Protein AF-0000000077485283 (afdb_homodimer)

Foldseek 3Di:
DPDVPPDPDPPPPDPDPDDPPQPDFQQPDDDQKHKDFDDLVCLLVQLLQQCVQQVLQLCLLQNPVQSVLSSVQSSVLVNVCPVQRRQKMFMHGNNHTWKMWGKDAAPDQLDRPNPLVVSCVRRNPRNSRLVVLLCVVLSPDGHDHQEMETSDMGGHPVCPPVCNRVSNVSNSVSVSVVVRHFKYKYKDAPPDPCVVVCVVVAKDFDDWFADQPSCCNNGVGGTMTMIMHTD/DPPVPPDPDPPPDDPDPDDPPQPDFQQCDDDQKHKDFDDLVCLLVQLLQQCVQQVLQLCLLQNPVQSVLSSVLSSVLVNVCPVQRRQKMFMHGNRHTWKMWGKDAAPDQLDSPNPLVCSCVRRNPRNSRLVVLLCVVLRPDGHDHQEMETSDMGGHPVCPPVCNRVSNVSNSVSVSVVVRHFKYKYKDAPPDPCVVVCVVSAKDFDDWFADQPSCCNNGVGGTMTMIMHTD

Solvent-accessible surface area (backbone atoms only — not comparable to full-atom values): 24954 Å² total; per-residue (Å²): 133,81,77,80,76,69,73,78,78,79,78,76,75,74,78,75,75,77,75,82,81,70,76,80,57,54,33,66,58,91,61,55,54,29,42,44,65,54,51,80,88,41,35,60,57,52,24,41,40,50,46,60,60,40,36,67,36,47,34,60,19,37,32,77,92,27,48,66,26,51,28,50,43,44,22,54,32,54,63,72,32,65,88,53,32,85,37,26,36,33,30,23,50,75,83,36,87,36,32,34,37,34,46,45,42,48,86,56,72,65,74,55,64,79,61,44,60,57,32,30,76,47,33,37,51,65,17,34,45,20,46,47,28,37,45,57,74,64,42,69,67,77,46,51,83,46,30,26,35,49,74,48,70,27,64,40,78,93,50,62,94,67,54,56,69,57,47,53,52,50,29,51,51,47,55,31,46,76,72,59,23,46,34,38,32,37,73,42,52,67,85,42,72,61,54,56,56,41,43,75,72,58,32,42,81,75,44,79,44,72,71,33,47,42,41,28,55,26,38,65,46,33,44,33,29,33,33,34,25,82,99,132,76,77,81,73,70,72,76,76,79,77,74,73,71,78,72,74,76,76,80,82,70,75,80,58,54,33,64,56,91,62,56,55,29,41,45,66,54,50,81,89,41,34,61,57,49,24,41,41,49,45,62,62,40,36,66,35,48,33,59,19,37,32,75,91,26,49,68,26,50,29,51,43,43,22,54,34,53,63,72,34,66,89,55,33,86,36,25,37,35,30,24,50,73,84,35,86,35,33,35,37,33,48,45,41,48,86,56,72,63,72,56,65,78,62,46,59,57,32,32,78,48,33,37,51,66,16,34,46,20,47,47,28,36,44,56,75,62,42,68,67,76,46,52,83,47,29,26,35,50,72,47,68,28,65,41,75,94,50,62,92,67,55,56,69,58,46,53,52,50,29,50,51,48,54,32,48,75,72,59,23,46,33,36,33,35,74,42,52,65,86,42,72,62,55,58,58,40,43,77,70,57,32,43,78,75,44,79,46,72,73,34,45,42,41,28,53,27,38,64,46,33,42,35,30,32,33,34,27,81,98

Radius of gyration: 28.35 Å; Cα contacts (8 Å, |Δi|>4): 817; chains: 2; bounding box: 96×79×51 Å

InterPro domains:
  IPR000182 GNAT domain [PF00583] (85-203)
  IPR000182 GNAT domain [PS51186] (33-231)
  IPR016181 Acyl-CoA N-acyltransferase [SSF55729] (15-209)
  IPR050680 YpeA/RimI acetyltransferase [PTHR43420] (28-213)

pLDDT: mean 86.9, std 17.08, range [23.97, 98.56]

Nearest PDB structures (foldseek):
  5isv-assembly2_B  TM=7.235E-01  e=2.095E-08  Escherichia coli O157:H7
  5c82-assembly1_A-2  TM=8.598E-01  e=2.897E-07  Streptomyces noursei
  2cnt-assembly4_D  TM=7.456E-01  e=9.648E-08  Salmonella enterica subsp. enterica serovar Typhimurium str. LT2
  7ypv-assembly1_B  TM=8.706E-01  e=1.045E-06  Streptomyces lavendulae subsp. lavendulae
  6vp9-assembly1_A  TM=7.303E-01  e=2.725E-07  Homo sapiens

Secondary structure (DSSP, 8-state):
-----------------------PPTT-SSSSEEEEE--GGGHHHHHHHHHHHTHHHHHHHH-GGGHHHHHHHHHHHHHH-GGGGGGEEEEEETTEEEEEEEEEETT--------HHHHHHHHHHHHHHHHHHHHHHHHT----TTEEEEEEEEE-GGGTTSSHHHHHHHHHHHHHHHTT-SEEEEEEETT-THHHHHHHTT-EEEEEE---HHHHHHHS---EEEEEEE-/-----------------------PPTT-SSSSEEEEE--GGGHHHHHHHHHHHTHHHHHHHH-GGGHHHHHHHHHHHHHH-GGGGGGEEEEEETTEEEEEEEEEETT--------HHHHHHHHHHHHHHHHHHHHHHHHT----TTEEEEEEEEE-GGGTTSSHHHHHHHHHHHHHHHTT-SEEEEEEETT-THHHHHHHTT-EEEEEE---HHHHHHHS---EEEEEEE-

Sequence (462 aa):
MADPYAYPAPVFAQPLPPPPVYPSAPGTEPGPLMVRNLEAHDVDFVSRMMVEAFNDKFEHAVGKSRMEGAVQQSARMLGRSRQVWHRYFIALYEGRPAGAMAIRFHGDSAEEDFQCGEACSYLGCWGTRGLICLGCATGSESVPMGECYVDHIGVDASFRGRGIGKMLMDRADCEARQRGCRTIFLWVKQSNRAVHLYERQGYSISETVNGSCLLQCALGSADFYKMQKPLMADPYAYPAPVFAQPLPPPPVYPSAPGTEPGPLMVRNLEAHDVDFVSRMMVEAFNDKFEHAVGKSRMEGAVQQSARMLGRSRQVWHRYFIALYEGRPAGAMAIRFHGDSAEEDFQCGEACSYLGCWGTRGLICLGCATGSESVPMGECYVDHIGVDASFRGRGIGKMLMDRADCEARQRGCRTIFLWVKQSNRAVHLYERQGYSISETVNGSCLLQCALGSADFYKMQKPL

Organism: Branchiostoma lanceolatum (NCBI:txid7740)

Structure (mmCIF, N/CA/C/O backbone):
data_AF-0000000077485283-model_v1
#
loop_
_entity.id
_entity.type
_entity.pdbx_description
1 polymer 'Hypp753 protein'
#
loop_
_atom_site.group_PDB
_atom_site.id
_atom_site.type_symbol
_atom_site.label_atom_id
_atom_site.label_alt_id
_atom_site.label_comp_id
_atom_site.label_asym_id
_atom_site.label_entity_id
_atom_site.label_seq_id
_atom_site.pdbx_PDB_ins_code
_atom_site.Cartn_x
_atom_site.Cartn_y
_atom_site.Cartn_z
_atom_site.occupancy
_atom_site.B_iso_or_equiv
_atom_site.auth_seq_id
_atom_site.auth_comp_id
_atom_site.auth_asym_id
_atom_site.auth_atom_id
_atom_site.pdbx_PDB_model_num
ATOM 1 N N . MET A 1 1 ? -76 -12.891 0.409 1 25.95 1 MET A N 1
ATOM 2 C CA . MET A 1 1 ? -74.812 -12.031 0.402 1 25.95 1 MET A CA 1
ATOM 3 C C . MET A 1 1 ? -73.5 -12.859 0.477 1 25.95 1 MET A C 1
ATOM 5 O O . MET A 1 1 ? -73.312 -13.586 1.447 1 25.95 1 MET A O 1
ATOM 9 N N . ALA A 1 2 ? -73.125 -13.281 -0.764 1 38.72 2 ALA A N 1
ATOM 10 C CA . ALA A 1 2 ? -72 -14.156 -1.028 1 38.72 2 ALA A CA 1
ATOM 11 C C . ALA A 1 2 ? -70.688 -13.625 -0.36 1 38.72 2 ALA A C 1
ATOM 13 O O . ALA A 1 2 ? -70.5 -12.414 -0.245 1 38.72 2 ALA A O 1
ATOM 14 N N . ASP A 1 3 ? -70.062 -14.516 0.438 1 37 3 ASP A N 1
ATOM 15 C CA . ASP A 1 3 ? -68.938 -14.219 1.318 1 37 3 ASP A CA 1
ATOM 16 C C . ASP A 1 3 ? -67.75 -13.727 0.521 1 37 3 ASP A C 1
ATOM 18 O O . ASP A 1 3 ? -67.188 -14.461 -0.314 1 37 3 ASP A O 1
ATOM 22 N N . PRO A 1 4 ? -67.5 -12.492 0.181 1 44 4 PRO A N 1
ATOM 23 C CA . PRO A 1 4 ? -66.5 -11.898 -0.708 1 44 4 PRO A CA 1
ATOM 24 C C . PRO A 1 4 ? -65.062 -12.219 -0.28 1 44 4 PRO A C 1
ATOM 26 O O . PRO A 1 4 ? -64.125 -11.812 -0.951 1 44 4 PRO A O 1
ATOM 29 N N . TYR A 1 5 ? -64.875 -12.797 0.872 1 36.34 5 TYR A N 1
ATOM 30 C CA . TYR A 1 5 ? -63.531 -12.953 1.412 1 36.34 5 TYR A CA 1
ATOM 31 C C . TYR A 1 5 ? -62.875 -14.227 0.887 1 36.34 5 TYR A C 1
ATOM 33 O O . TYR A 1 5 ? -62.531 -15.125 1.662 1 36.34 5 TYR A O 1
ATOM 41 N N . ALA A 1 6 ? -63.344 -14.891 -0.14 1 40.12 6 ALA A N 1
ATOM 42 C CA . ALA A 1 6 ? -62.594 -16.062 -0.569 1 40.12 6 ALA A CA 1
ATOM 43 C C . ALA A 1 6 ? -61.188 -15.695 -0.984 1 40.12 6 ALA A C 1
ATOM 45 O O . ALA A 1 6 ? -60.969 -14.93 -1.932 1 40.12 6 ALA A O 1
ATOM 46 N N . TYR A 1 7 ? -60.156 -15.844 -0.122 1 36.22 7 TYR A N 1
ATOM 47 C CA . TYR A 1 7 ? -58.75 -15.664 -0.403 1 36.22 7 TYR A CA 1
ATOM 48 C C . TYR A 1 7 ? -58.312 -16.531 -1.577 1 36.22 7 TYR A C 1
ATOM 50 O O . TYR A 1 7 ? -58.688 -17.703 -1.661 1 36.22 7 TYR A O 1
ATOM 58 N N . PRO A 1 8 ? -57.906 -15.992 -2.635 1 43.28 8 PRO A N 1
ATOM 59 C CA . PRO A 1 8 ? -57.469 -16.875 -3.715 1 43.28 8 PRO A CA 1
ATOM 60 C C . PRO A 1 8 ? -56.375 -17.844 -3.271 1 43.28 8 PRO A C 1
ATOM 62 O O . PRO A 1 8 ? -55.656 -17.562 -2.303 1 43.28 8 PRO A O 1
ATOM 65 N N . ALA A 1 9 ? -56.469 -19.125 -3.695 1 45.44 9 ALA A N 1
ATOM 66 C CA . ALA A 1 9 ? -55.5 -20.203 -3.398 1 45.44 9 ALA A CA 1
ATOM 67 C C . ALA A 1 9 ? -54.062 -19.766 -3.703 1 45.44 9 ALA A C 1
ATOM 69 O O . ALA A 1 9 ? -53.844 -18.984 -4.633 1 45.44 9 ALA A O 1
ATOM 70 N N . PRO A 1 10 ? -53.094 -19.953 -2.832 1 35.16 10 PRO A N 1
ATOM 71 C CA . PRO A 1 10 ? -51.688 -19.562 -3.031 1 35.16 10 PRO A CA 1
ATOM 72 C C . PRO A 1 10 ? -51.094 -20.156 -4.297 1 35.16 10 PRO A C 1
ATOM 74 O O . PRO A 1 10 ? -51.344 -21.312 -4.621 1 35.16 10 PRO A O 1
ATOM 77 N N . VAL A 1 11 ? -50.812 -19.5 -5.316 1 40.03 11 VAL A N 1
ATOM 78 C CA . VAL A 1 11 ? -50.062 -19.969 -6.484 1 40.03 11 VAL A CA 1
ATOM 79 C C . VAL A 1 11 ? -48.75 -20.609 -6.047 1 40.03 11 VAL A C 1
ATOM 81 O O . VAL A 1 11 ? -47.906 -19.938 -5.434 1 40.03 11 VAL A O 1
ATOM 84 N N . PHE A 1 12 ? -48.719 -21.859 -5.867 1 33.12 12 PHE A N 1
ATOM 85 C CA . PHE A 1 12 ? -47.469 -22.547 -5.582 1 33.12 12 PHE A CA 1
ATOM 86 C C . PHE A 1 12 ? -46.438 -22.25 -6.656 1 33.12 12 PHE A C 1
ATOM 88 O O . PHE A 1 12 ? -46.688 -22.484 -7.84 1 33.12 12 PHE A O 1
ATOM 95 N N . ALA A 1 13 ? -45.562 -21.297 -6.434 1 40.25 13 ALA A N 1
ATOM 96 C CA . ALA A 1 13 ? -44.406 -21.047 -7.297 1 40.25 13 ALA A CA 1
ATOM 97 C C . ALA A 1 13 ? -43.812 -22.359 -7.789 1 40.25 13 ALA A C 1
ATOM 99 O O . ALA A 1 13 ? -43.625 -23.297 -7.012 1 40.25 13 ALA A O 1
ATOM 100 N N . GLN A 1 14 ? -43.844 -22.641 -9.055 1 41.25 14 GLN A N 1
ATOM 101 C CA . GLN A 1 14 ? -43.125 -23.781 -9.648 1 41.25 14 GLN A CA 1
ATOM 102 C C . GLN A 1 14 ? -41.719 -23.922 -9.078 1 41.25 14 GLN A C 1
ATOM 104 O O . GLN A 1 14 ? -41.094 -22.938 -8.711 1 41.25 14 GLN A O 1
ATOM 109 N N . PRO A 1 15 ? -41.281 -25.109 -8.688 1 40.69 15 PRO A N 1
ATOM 110 C CA . PRO A 1 15 ? -39.938 -25.281 -8.156 1 40.69 15 PRO A CA 1
ATOM 111 C C . PRO A 1 15 ? -38.875 -24.719 -9.094 1 40.69 15 PRO A C 1
ATOM 113 O O . PRO A 1 15 ? -39.031 -24.719 -10.312 1 40.69 15 PRO A O 1
ATOM 116 N N . LEU A 1 16 ? -38 -23.75 -8.711 1 47.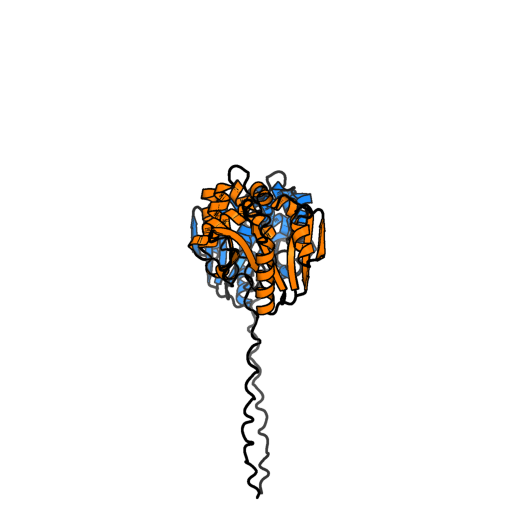16 16 LEU A N 1
ATOM 117 C CA . LEU A 1 16 ? -36.875 -23.25 -9.461 1 47.16 16 LEU A CA 1
ATOM 118 C C . LEU A 1 16 ? -36.094 -24.406 -10.117 1 47.16 16 LEU A C 1
ATOM 120 O O . LEU A 1 16 ? -36.062 -25.516 -9.578 1 47.16 16 LEU A O 1
ATOM 124 N N . PRO A 1 17 ? -35.969 -24.453 -11.445 1 48.03 17 PRO A N 1
ATOM 125 C CA . PRO A 1 17 ? -35.188 -25.531 -12.055 1 48.03 17 PRO A CA 1
ATOM 126 C C . PRO A 1 17 ? -33.938 -25.891 -11.242 1 48.03 17 PRO A C 1
ATOM 128 O O . PRO A 1 17 ? -33.438 -25.062 -10.469 1 48.03 17 PRO A O 1
ATOM 131 N N . PRO A 1 18 ? -33.594 -27.172 -11.133 1 46.47 18 PRO A N 1
ATOM 132 C CA . PRO A 1 18 ? -32.406 -27.562 -10.375 1 46.47 18 PRO A CA 1
ATOM 133 C C . PRO A 1 18 ? -31.172 -26.781 -10.797 1 46.47 18 PRO A C 1
ATOM 135 O O . PRO A 1 18 ? -31.094 -26.312 -11.938 1 46.47 18 PRO A O 1
ATOM 138 N N . PRO A 1 19 ? -30.344 -26.312 -9.977 1 46.81 19 PRO A N 1
ATOM 139 C CA . PRO A 1 19 ? -29.141 -25.578 -10.352 1 46.81 19 PRO A CA 1
ATOM 140 C C . PRO A 1 19 ? -28.297 -26.328 -11.383 1 46.81 19 PRO A C 1
ATOM 142 O O . PRO A 1 19 ? -28.328 -27.547 -11.445 1 46.81 19 PRO A O 1
ATOM 145 N N . PRO A 1 20 ? -27.922 -25.766 -12.547 1 47.78 20 PRO A N 1
ATOM 146 C CA . PRO A 1 20 ? -27.109 -26.453 -13.555 1 47.78 20 PRO A CA 1
ATOM 147 C C . PRO A 1 20 ? -26.031 -27.328 -12.93 1 47.78 20 PRO A C 1
ATOM 149 O O . PRO A 1 20 ? -25.469 -26.984 -11.898 1 47.78 20 PRO A O 1
ATOM 152 N N . VAL A 1 21 ? -26.047 -28.625 -13.141 1 46.38 21 VAL A N 1
ATOM 153 C CA . VAL A 1 21 ? -25 -29.562 -12.734 1 46.38 21 VAL A CA 1
ATOM 154 C C . VAL A 1 21 ? -23.656 -29.109 -13.305 1 46.38 21 VAL A C 1
ATOM 156 O O . VAL A 1 21 ? -23.469 -29.094 -14.523 1 46.38 21 VAL A O 1
ATOM 159 N N . TYR A 1 22 ? -22.859 -28.312 -12.711 1 53.75 22 TYR A N 1
ATOM 160 C CA . TYR A 1 22 ? -21.531 -27.938 -13.172 1 53.75 22 TYR A CA 1
ATOM 161 C C . TYR A 1 22 ? -20.609 -29.172 -13.242 1 53.75 22 TYR A C 1
ATOM 163 O O . TYR A 1 22 ? -20.703 -30.062 -12.398 1 53.75 22 TYR A O 1
ATOM 171 N N . PRO A 1 23 ? -20.156 -29.5 -14.508 1 60 23 PRO A N 1
ATOM 172 C CA . PRO A 1 23 ? -19.156 -30.578 -14.57 1 60 23 PRO A CA 1
ATOM 173 C C . PRO A 1 23 ? -18.172 -30.547 -13.406 1 60 23 PRO A C 1
ATOM 175 O O . PRO A 1 23 ? -17.984 -29.5 -12.781 1 60 23 PRO A O 1
ATOM 178 N N . SER A 1 24 ? -17.734 -31.719 -13.039 1 75.56 24 SER A N 1
ATOM 179 C CA . SER A 1 24 ? -16.766 -31.859 -11.961 1 75.56 24 SER A CA 1
ATOM 180 C C . SER A 1 24 ? -15.547 -30.969 -12.188 1 75.56 24 SER A C 1
ATOM 182 O O . SER A 1 24 ? -15.094 -30.812 -13.32 1 75.56 24 SER A O 1
ATOM 184 N N . ALA A 1 25 ? -15.078 -30.328 -11.258 1 84.75 25 ALA A N 1
ATOM 185 C CA . ALA A 1 25 ? -13.93 -29.438 -11.336 1 84.75 25 ALA A CA 1
ATOM 186 C C . ALA A 1 25 ? -12.68 -30.188 -11.773 1 84.75 25 ALA A C 1
ATOM 188 O O . ALA A 1 25 ? -12.438 -31.312 -11.32 1 84.75 25 ALA A O 1
ATOM 189 N N . PRO A 1 26 ? -11.961 -29.719 -12.75 1 86.25 26 PRO A N 1
ATOM 190 C CA . PRO A 1 26 ? -10.734 -30.375 -13.203 1 86.25 26 PRO A CA 1
ATOM 191 C C . PRO A 1 26 ? -9.82 -30.781 -12.055 1 86.25 26 PRO A C 1
ATOM 193 O O . PRO A 1 26 ? -9.586 -30 -11.133 1 86.25 26 PRO A O 1
ATOM 196 N N . GLY A 1 27 ? -9.359 -32.031 -12.078 1 89.38 27 GLY A N 1
ATOM 197 C CA . GLY A 1 27 ? -8.406 -32.531 -11.094 1 89.38 27 GLY A CA 1
ATOM 198 C C . GLY A 1 27 ? -9.07 -33.188 -9.906 1 89.38 27 GLY A C 1
ATOM 199 O O . GLY A 1 27 ? -8.406 -33.531 -8.93 1 89.38 27 GLY A O 1
ATOM 200 N N . THR A 1 28 ? -10.367 -33.281 -9.969 1 89.5 28 THR A N 1
ATOM 201 C CA . THR A 1 28 ? -11.055 -33.906 -8.836 1 89.5 28 THR A CA 1
ATOM 202 C C . THR A 1 28 ? -11.172 -35.406 -9.023 1 89.5 28 THR A C 1
ATOM 204 O O . THR A 1 28 ? -11.367 -36.156 -8.055 1 89.5 28 THR A O 1
ATOM 207 N N . GLU A 1 29 ? -11.055 -35.875 -10.281 1 86.81 29 GLU A N 1
ATOM 208 C CA . GLU A 1 29 ? -11.141 -37.312 -10.578 1 86.81 29 GLU A CA 1
ATOM 209 C C . GLU A 1 29 ? -9.867 -38.031 -10.164 1 86.81 29 GLU A C 1
ATOM 211 O O . GLU A 1 29 ? -8.766 -37.5 -10.289 1 86.81 29 GLU A O 1
ATOM 216 N N . PRO A 1 30 ? -10.062 -39.219 -9.664 1 87.5 30 PRO A N 1
ATOM 217 C CA . PRO A 1 30 ? -8.867 -39.969 -9.281 1 87.5 30 PRO A CA 1
ATOM 218 C C . PRO A 1 30 ? -7.902 -40.156 -10.453 1 87.5 30 PRO A C 1
ATOM 220 O O . PRO A 1 30 ? -8.336 -40.375 -11.586 1 87.5 30 PRO A O 1
ATOM 223 N N . GLY A 1 31 ? -6.688 -39.875 -10.328 1 90.56 31 GLY A N 1
ATOM 224 C CA . GLY A 1 31 ? -5.613 -40 -11.297 1 90.56 31 GLY A CA 1
ATOM 225 C C . GLY A 1 31 ? -4.273 -39.531 -10.773 1 90.56 31 GLY A C 1
ATOM 226 O O . GLY A 1 31 ? -4.141 -39.219 -9.586 1 90.56 31 GLY A O 1
ATOM 227 N N . PRO A 1 32 ? -3.316 -39.594 -11.656 1 94.75 32 PRO A N 1
ATOM 228 C CA . PRO A 1 32 ? -1.977 -39.188 -11.219 1 94.75 32 PRO A CA 1
ATOM 229 C C . PRO A 1 32 ? -1.886 -37.719 -10.875 1 94.75 32 PRO A C 1
ATOM 231 O O . PRO A 1 32 ? -1.024 -37.312 -10.094 1 94.75 32 PRO A O 1
ATOM 234 N N 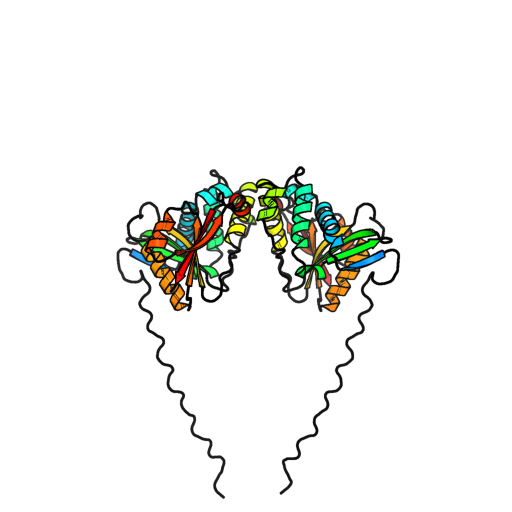. LEU A 1 33 ? -2.801 -36.969 -11.562 1 96.56 33 LEU A N 1
ATOM 235 C CA . LEU A 1 33 ? -2.816 -35.531 -11.352 1 96.56 33 LEU A CA 1
ATOM 236 C C . LEU A 1 33 ? -4.141 -35.094 -10.734 1 96.56 33 LEU A C 1
ATOM 238 O O . LEU A 1 33 ? -5.199 -35.25 -11.344 1 96.56 33 LEU A O 1
ATOM 242 N N . MET A 1 34 ? -4.055 -34.5 -9.477 1 97.19 34 MET A N 1
ATOM 243 C CA . MET A 1 34 ? -5.238 -34.031 -8.766 1 97.19 34 MET A CA 1
ATOM 244 C C . MET A 1 34 ? -5.055 -32.594 -8.297 1 97.19 34 MET A C 1
ATOM 246 O O . MET A 1 34 ? -3.928 -32.156 -8.07 1 97.19 34 MET A O 1
ATOM 250 N N . VAL A 1 35 ? -6.141 -31.875 -8.195 1 97.88 35 VAL A N 1
ATOM 251 C CA . VAL A 1 35 ? -6.125 -30.5 -7.707 1 97.88 35 VAL A CA 1
ATOM 252 C C . VAL A 1 35 ? -7.137 -30.344 -6.574 1 97.88 35 VAL A C 1
ATOM 254 O O . VAL A 1 35 ? -8.266 -30.828 -6.668 1 97.88 35 VAL A O 1
ATOM 257 N N . ARG A 1 36 ? -6.727 -29.734 -5.512 1 96.5 36 ARG A N 1
ATOM 258 C CA . ARG A 1 36 ? -7.609 -29.453 -4.383 1 96.5 36 ARG A CA 1
ATOM 259 C C . ARG A 1 36 ? -7.297 -28.094 -3.771 1 96.5 36 ARG A C 1
ATOM 261 O O . ARG A 1 36 ? -6.32 -27.453 -4.152 1 96.5 36 ARG A O 1
ATOM 268 N N . ASN A 1 37 ? -8.125 -27.672 -2.867 1 96.38 37 ASN A N 1
ATOM 269 C CA . ASN A 1 37 ? -7.875 -26.422 -2.15 1 96.38 37 ASN A CA 1
ATOM 270 C C . ASN A 1 37 ? -6.73 -26.578 -1.153 1 96.38 37 ASN A C 1
ATOM 272 O O . ASN A 1 37 ? -6.41 -27.688 -0.73 1 96.38 37 ASN A O 1
ATOM 276 N N . LEU A 1 38 ? -6.191 -25.438 -0.83 1 96 38 LEU A N 1
ATOM 277 C CA . LEU A 1 38 ? -5.113 -25.328 0.145 1 96 38 LEU A CA 1
ATOM 278 C C . LEU A 1 38 ? -5.57 -25.828 1.515 1 96 38 LEU A C 1
ATOM 280 O O . LEU A 1 38 ? -6.688 -25.516 1.944 1 96 38 LEU A O 1
ATOM 284 N N . GLU A 1 39 ? -4.801 -26.625 2.18 1 96 39 GLU A N 1
ATOM 285 C CA . GLU A 1 39 ? -4.949 -27.031 3.578 1 96 39 GLU A CA 1
ATOM 286 C C . GLU A 1 39 ? -3.768 -26.547 4.414 1 96 39 GLU A C 1
ATOM 288 O O . GLU A 1 39 ? -2.748 -26.109 3.871 1 96 39 GLU A O 1
ATOM 293 N N . ALA A 1 40 ? -3.84 -26.656 5.652 1 96.31 40 ALA A N 1
ATOM 294 C CA . ALA A 1 40 ? -2.859 -26.094 6.578 1 96.31 40 ALA A CA 1
ATOM 295 C C . ALA A 1 40 ? -1.467 -26.656 6.309 1 96.31 40 ALA A C 1
ATOM 297 O O . ALA A 1 40 ? -0.478 -25.922 6.328 1 96.31 40 ALA A O 1
ATOM 298 N N . HIS A 1 41 ? -1.44 -27.906 6.043 1 96.56 41 HIS A N 1
ATOM 299 C CA . HIS A 1 41 ? -0.141 -28.547 5.898 1 96.56 41 HIS A CA 1
ATOM 300 C C . HIS A 1 41 ? 0.499 -28.203 4.555 1 96.56 41 HIS A C 1
ATOM 302 O O . HIS A 1 41 ? 1.656 -28.547 4.309 1 96.56 41 HIS A O 1
ATOM 308 N N . ASP A 1 42 ? -0.224 -27.453 3.65 1 97.25 42 ASP A N 1
ATOM 309 C CA . ASP A 1 42 ? 0.288 -27.094 2.334 1 97.25 42 ASP A CA 1
ATOM 310 C C . ASP A 1 42 ? 0.975 -25.719 2.371 1 97.25 42 ASP A C 1
ATOM 312 O O . ASP A 1 42 ? 1.651 -25.344 1.416 1 97.25 42 ASP A O 1
ATOM 316 N N . VAL A 1 43 ? 0.858 -25 3.422 1 96.5 43 VAL A N 1
ATOM 317 C CA . VAL A 1 43 ? 1.207 -23.578 3.488 1 96.5 43 VAL A CA 1
ATOM 318 C C . VAL A 1 43 ? 2.689 -23.391 3.168 1 96.5 43 VAL A C 1
ATOM 320 O O . VAL A 1 43 ? 3.055 -22.531 2.361 1 96.5 43 VAL A O 1
ATOM 323 N N . ASP A 1 44 ? 3.494 -24.203 3.754 1 96.25 44 ASP A N 1
ATOM 324 C CA . ASP A 1 44 ? 4.93 -24.078 3.525 1 96.25 44 ASP A CA 1
ATOM 325 C C . ASP A 1 44 ? 5.277 -24.344 2.062 1 96.25 44 ASP A C 1
ATOM 327 O O . ASP A 1 44 ? 6.059 -23.594 1.461 1 96.25 44 ASP A O 1
ATOM 331 N N . PHE A 1 45 ? 4.668 -25.375 1.585 1 96.5 45 PHE A N 1
ATOM 332 C CA . PHE A 1 45 ? 4.938 -25.734 0.198 1 96.5 45 PHE A CA 1
ATOM 333 C C . PHE A 1 45 ? 4.492 -24.609 -0.744 1 96.5 45 PHE A C 1
ATOM 335 O O . PHE A 1 45 ? 5.254 -24.203 -1.619 1 96.5 45 PHE A O 1
ATOM 342 N N . VAL A 1 46 ? 3.309 -24.141 -0.597 1 96.44 46 VAL A N 1
ATOM 343 C CA . VAL A 1 46 ? 2.732 -23.125 -1.475 1 96.44 46 VAL A CA 1
ATOM 344 C C . VAL A 1 46 ? 3.561 -21.844 -1.399 1 96.44 46 VAL A C 1
ATOM 346 O O . VAL A 1 46 ? 3.834 -21.219 -2.424 1 96.44 46 VAL A O 1
ATOM 349 N N . SER A 1 47 ? 4.008 -21.5 -0.204 1 95.25 47 SER A N 1
ATOM 350 C CA . SER A 1 47 ? 4.805 -20.281 -0.022 1 95.25 47 SER A CA 1
ATOM 351 C C . SER A 1 47 ? 6.16 -20.406 -0.713 1 95.25 47 SER A C 1
ATOM 353 O O . SER A 1 47 ? 6.605 -19.469 -1.381 1 95.25 47 SER A O 1
ATOM 355 N N . ARG A 1 48 ? 6.719 -21.547 -0.561 1 95.25 48 ARG A N 1
ATOM 356 C CA . ARG A 1 48 ? 7.996 -21.781 -1.229 1 95.25 48 ARG A CA 1
ATOM 357 C C . ARG A 1 48 ? 7.832 -21.766 -2.744 1 95.25 48 ARG A C 1
ATOM 359 O O . ARG A 1 48 ? 8.625 -21.156 -3.457 1 95.25 48 ARG A O 1
ATOM 366 N N . MET A 1 49 ? 6.809 -22.391 -3.199 1 93.94 49 MET A N 1
ATOM 367 C CA . MET A 1 49 ? 6.535 -22.453 -4.633 1 93.94 49 MET A CA 1
ATOM 368 C C . MET A 1 49 ? 6.352 -21.047 -5.207 1 93.94 49 MET A C 1
ATOM 370 O O . MET A 1 49 ? 6.871 -20.734 -6.281 1 93.94 49 MET A O 1
ATOM 374 N N . MET A 1 50 ? 5.672 -20.234 -4.523 1 92.88 50 MET A N 1
ATOM 375 C CA . MET A 1 50 ? 5.426 -18.875 -4.969 1 92.88 50 MET A CA 1
ATOM 376 C C . MET A 1 50 ? 6.734 -18.094 -5.074 1 92.88 50 MET A C 1
ATOM 378 O O . MET A 1 50 ? 7 -17.453 -6.094 1 92.88 50 MET A O 1
ATOM 382 N N . VAL A 1 51 ? 7.547 -18.156 -4.039 1 94.88 51 VAL A N 1
ATOM 383 C CA . VAL A 1 51 ? 8.805 -17.422 -4.012 1 94.88 51 VAL A CA 1
ATOM 384 C C . VAL A 1 51 ? 9.719 -17.922 -5.125 1 94.88 51 VAL A C 1
ATOM 386 O O . VAL A 1 51 ? 10.367 -17.125 -5.812 1 94.88 51 VAL A O 1
ATOM 389 N N . GLU A 1 52 ? 9.672 -19.188 -5.363 1 92.56 52 GLU A N 1
ATOM 390 C CA . GLU A 1 52 ? 10.523 -19.766 -6.398 1 92.56 52 GLU A CA 1
ATOM 391 C C . GLU A 1 52 ? 10.008 -19.438 -7.793 1 92.56 52 GLU A C 1
ATOM 393 O O . GLU A 1 52 ? 10.789 -19.156 -8.703 1 92.56 52 GLU A O 1
ATOM 398 N N . ALA A 1 53 ? 8.719 -19.5 -7.93 1 91.19 53 ALA A N 1
ATOM 399 C CA . ALA A 1 53 ? 8.117 -19.188 -9.227 1 91.19 53 ALA A CA 1
ATOM 400 C C . ALA A 1 53 ? 8.367 -17.734 -9.617 1 91.19 53 ALA A C 1
ATOM 402 O O . ALA A 1 53 ? 8.523 -17.422 -10.797 1 91.19 53 ALA A O 1
ATOM 403 N N . PHE A 1 54 ? 8.5 -16.906 -8.633 1 94.31 54 PHE A N 1
ATOM 404 C CA . PHE A 1 54 ? 8.734 -15.484 -8.867 1 94.31 54 PHE A CA 1
ATOM 405 C C . PHE A 1 54 ? 10.086 -15.055 -8.297 1 94.31 54 PHE A C 1
ATOM 407 O O . PHE A 1 54 ? 10.203 -13.984 -7.703 1 94.31 54 PHE A O 1
ATOM 414 N N . ASN A 1 55 ? 10.977 -15.898 -8.461 1 94.56 55 ASN A N 1
ATOM 415 C CA . ASN A 1 55 ? 12.297 -15.742 -7.863 1 94.56 55 ASN A CA 1
ATOM 416 C C . ASN A 1 55 ? 12.93 -14.406 -8.25 1 94.56 55 ASN A C 1
ATOM 418 O O . ASN A 1 55 ? 13.508 -13.719 -7.402 1 94.56 55 ASN A O 1
ATOM 422 N N . ASP A 1 56 ? 12.852 -13.938 -9.453 1 94.94 56 ASP A N 1
ATOM 423 C CA . ASP A 1 56 ? 13.469 -12.695 -9.906 1 94.94 56 ASP A CA 1
ATOM 424 C C . ASP A 1 56 ? 12.898 -11.492 -9.164 1 94.94 56 ASP A C 1
ATOM 426 O O . ASP A 1 56 ? 13.648 -10.602 -8.75 1 94.94 56 ASP A O 1
ATOM 430 N N . LYS A 1 57 ? 11.609 -11.484 -8.922 1 95.44 57 LYS A N 1
ATOM 431 C CA . LYS A 1 57 ? 10.961 -10.383 -8.227 1 95.44 57 LYS A CA 1
ATOM 432 C C . LYS A 1 57 ? 11.328 -10.367 -6.742 1 95.44 57 LYS A C 1
ATOM 434 O O . LYS A 1 57 ? 11.625 -9.312 -6.18 1 95.44 57 LYS A O 1
ATOM 439 N N . PHE A 1 58 ? 11.336 -11.547 -6.18 1 96.75 58 PHE A N 1
ATOM 440 C CA . PHE A 1 58 ? 11.656 -11.641 -4.762 1 96.75 58 PHE A CA 1
ATOM 441 C C . PHE A 1 58 ? 13.117 -11.305 -4.512 1 96.75 58 PHE A C 1
ATOM 443 O O . PHE A 1 58 ? 13.453 -10.633 -3.539 1 96.75 58 PHE A O 1
ATOM 450 N N . GLU A 1 59 ? 13.953 -11.836 -5.406 1 97.38 59 GLU A N 1
ATOM 451 C CA . GLU A 1 59 ? 15.367 -11.5 -5.25 1 97.38 59 GLU A CA 1
ATOM 452 C C . GLU A 1 59 ? 15.602 -10 -5.383 1 97.38 59 GLU A C 1
ATOM 454 O O . GLU A 1 59 ? 16.391 -9.422 -4.641 1 97.38 59 GLU A O 1
ATOM 459 N N . HIS A 1 60 ? 14.945 -9.438 -6.34 1 96.75 60 HIS A N 1
ATOM 460 C CA . HIS A 1 60 ? 15.023 -7.984 -6.484 1 96.75 60 HIS A CA 1
ATOM 461 C C . HIS A 1 60 ? 14.555 -7.277 -5.219 1 96.75 60 HIS A C 1
ATOM 463 O O . HIS A 1 60 ? 15.164 -6.297 -4.789 1 96.75 60 HIS A O 1
ATOM 469 N N . ALA A 1 61 ? 13.547 -7.766 -4.594 1 95.19 61 ALA A N 1
ATOM 470 C CA . ALA A 1 61 ? 12.906 -7.121 -3.447 1 95.19 61 ALA A CA 1
ATOM 471 C C . ALA A 1 61 ? 13.758 -7.281 -2.189 1 95.19 61 ALA A C 1
ATOM 473 O O . ALA A 1 61 ? 14.047 -6.301 -1.502 1 95.19 61 ALA A O 1
ATOM 474 N N . VAL A 1 62 ? 14.266 -8.5 -1.954 1 96.12 62 VAL A N 1
ATOM 475 C CA . VAL A 1 62 ? 14.805 -8.742 -0.62 1 96.12 62 VAL A CA 1
ATOM 476 C C . VAL A 1 62 ? 16.297 -9.047 -0.713 1 96.12 62 VAL A C 1
ATOM 478 O O . VAL A 1 62 ? 17 -9.062 0.302 1 96.12 62 VAL A O 1
ATOM 481 N N . GLY A 1 63 ? 16.812 -9.32 -1.896 1 96.06 63 GLY A N 1
ATOM 482 C CA . GLY A 1 63 ? 18.188 -9.742 -2.068 1 96.06 63 GLY A CA 1
ATOM 483 C C . GLY A 1 63 ? 18.375 -11.242 -2.012 1 96.06 63 GLY A C 1
ATOM 484 O O . GLY A 1 63 ? 17.641 -11.938 -1.3 1 96.06 63 GLY A O 1
ATOM 485 N N . LYS A 1 64 ? 19.375 -11.734 -2.648 1 95.5 64 LYS A N 1
ATOM 486 C CA . LYS A 1 64 ? 19.625 -13.164 -2.785 1 95.5 64 LYS A CA 1
ATOM 487 C C . LYS A 1 64 ? 19.844 -13.82 -1.424 1 95.5 64 LYS A C 1
ATOM 489 O O . LYS A 1 64 ? 19.375 -14.938 -1.184 1 95.5 64 LYS A O 1
ATOM 494 N N . SER A 1 65 ? 20.453 -13.102 -0.531 1 95.19 65 SER A N 1
ATOM 495 C CA . SER A 1 65 ? 20.844 -13.672 0.758 1 95.19 65 SER A CA 1
ATOM 496 C C . SER A 1 65 ? 19.625 -13.812 1.681 1 95.19 65 SER A C 1
ATOM 498 O O . SER A 1 65 ? 19.703 -14.469 2.719 1 95.19 65 SER A O 1
ATOM 500 N N . ARG A 1 66 ? 18.469 -13.273 1.301 1 96.19 66 ARG A N 1
ATOM 501 C CA . ARG A 1 66 ? 17.328 -13.242 2.209 1 96.19 66 ARG A CA 1
ATOM 502 C C . ARG A 1 66 ? 16.141 -14.016 1.627 1 96.19 66 ARG A C 1
ATOM 504 O O . ARG A 1 66 ? 15.008 -13.852 2.08 1 96.19 66 ARG A O 1
ATOM 511 N N . MET A 1 67 ? 16.406 -14.836 0.679 1 96.69 67 MET A N 1
ATOM 512 C CA . MET A 1 67 ? 15.336 -15.547 -0.006 1 96.69 67 MET A CA 1
ATOM 513 C C . MET A 1 67 ? 14.617 -16.5 0.945 1 96.69 67 MET A C 1
ATOM 515 O O . MET A 1 67 ? 13.398 -16.625 0.89 1 96.69 67 MET A O 1
ATOM 519 N N . GLU A 1 68 ? 15.344 -17.109 1.773 1 96.31 68 GLU A N 1
ATOM 520 C CA . GLU A 1 68 ? 14.703 -17.984 2.746 1 96.31 68 GLU A CA 1
ATOM 521 C C . GLU A 1 68 ? 13.812 -17.203 3.695 1 96.31 68 GLU A C 1
ATOM 523 O O . GLU A 1 68 ? 12.75 -17.688 4.098 1 96.31 68 GLU A O 1
ATOM 528 N N . GLY A 1 69 ? 14.25 -16.047 4.039 1 95.12 69 GLY A N 1
ATOM 529 C CA . GLY A 1 69 ? 13.406 -15.172 4.84 1 95.12 69 GLY A CA 1
ATOM 530 C C . GLY A 1 69 ? 12.102 -14.812 4.156 1 95.12 69 GLY A C 1
ATOM 531 O O . GLY A 1 69 ? 11.055 -14.727 4.805 1 95.12 69 GLY A O 1
ATOM 532 N N . ALA A 1 70 ? 12.203 -14.617 2.891 1 95.31 70 ALA A N 1
ATOM 533 C CA . ALA A 1 70 ? 11 -14.328 2.119 1 95.31 70 ALA A CA 1
ATOM 534 C C . ALA A 1 70 ? 10.023 -15.5 2.16 1 95.31 70 ALA A C 1
ATOM 536 O O . ALA A 1 70 ? 8.812 -15.305 2.277 1 95.31 70 ALA A O 1
ATOM 537 N N . VAL A 1 71 ? 10.57 -16.688 2.098 1 95.75 71 VAL A N 1
ATOM 538 C CA . VAL A 1 71 ? 9.734 -17.875 2.168 1 95.75 71 VAL A CA 1
ATOM 539 C C . VAL A 1 71 ? 9.047 -17.953 3.531 1 95.75 71 VAL A C 1
ATOM 541 O O . VAL A 1 71 ? 7.832 -18.156 3.613 1 95.75 71 VAL A O 1
ATOM 544 N N . GLN A 1 72 ? 9.789 -17.719 4.535 1 94.38 72 GLN A N 1
ATOM 545 C CA . GLN A 1 72 ? 9.258 -17.797 5.891 1 94.38 72 GLN A CA 1
ATOM 546 C C . GLN A 1 72 ? 8.18 -16.734 6.113 1 94.38 72 GLN A C 1
ATOM 548 O O . GLN A 1 72 ? 7.129 -17.016 6.688 1 94.38 72 GLN A O 1
ATOM 553 N N . GLN A 1 73 ? 8.5 -15.578 5.645 1 92.69 73 GLN A N 1
ATOM 554 C CA . GLN A 1 73 ? 7.527 -14.492 5.785 1 92.69 73 GLN A CA 1
ATOM 555 C C . GLN A 1 73 ? 6.246 -14.797 5.016 1 92.69 73 GLN A C 1
ATOM 557 O O . GLN A 1 73 ? 5.145 -14.578 5.523 1 92.69 73 GLN A O 1
ATOM 562 N N . SER A 1 74 ? 6.387 -15.289 3.842 1 91.94 74 SER A N 1
ATOM 563 C CA . SER A 1 74 ? 5.227 -15.641 3.031 1 91.94 74 SER A CA 1
ATOM 564 C C . SER A 1 74 ? 4.402 -16.734 3.699 1 91.94 74 SER A C 1
ATOM 566 O O . SER A 1 74 ? 3.17 -16.688 3.699 1 91.94 74 SER A O 1
ATOM 568 N N . ALA A 1 75 ? 5.07 -17.656 4.25 1 93.19 75 ALA A N 1
ATOM 569 C CA . ALA A 1 75 ? 4.395 -18.766 4.93 1 93.19 75 ALA A CA 1
ATOM 570 C C . ALA A 1 75 ? 3.633 -18.266 6.152 1 93.19 75 ALA A C 1
ATOM 572 O O . ALA A 1 75 ? 2.502 -18.688 6.406 1 93.19 75 ALA A O 1
ATOM 573 N N . ARG A 1 76 ? 4.227 -17.453 6.875 1 91.06 76 ARG A N 1
ATOM 574 C CA . ARG A 1 76 ? 3.58 -16.891 8.062 1 91.06 76 ARG A CA 1
ATOM 575 C C . ARG A 1 76 ? 2.342 -16.078 7.68 1 91.06 76 ARG A C 1
ATOM 577 O O . ARG A 1 76 ? 1.288 -16.219 8.305 1 91.06 76 ARG A O 1
ATOM 584 N N . MET A 1 77 ? 2.535 -15.32 6.68 1 88.56 77 MET A N 1
ATOM 585 C CA . MET A 1 77 ? 1.424 -14.484 6.223 1 88.56 77 MET A CA 1
ATOM 586 C C . MET A 1 77 ? 0.27 -15.352 5.723 1 88.56 77 MET A C 1
ATOM 588 O O . MET A 1 77 ? -0.877 -15.156 6.133 1 88.56 77 MET A O 1
ATOM 592 N N . LEU A 1 78 ? 0.574 -16.25 4.902 1 91.06 78 LEU A N 1
ATOM 593 C CA . LEU A 1 78 ? -0.458 -17.125 4.355 1 91.06 78 LEU A CA 1
ATOM 594 C C . LEU A 1 78 ? -1.083 -17.969 5.457 1 91.06 78 LEU A C 1
ATOM 596 O O . LEU A 1 78 ? -2.301 -18.172 5.48 1 91.06 78 LEU A O 1
ATOM 600 N N . GLY A 1 79 ? -0.277 -18.406 6.316 1 91.19 79 GLY A N 1
ATOM 601 C CA . GLY A 1 79 ? -0.76 -19.234 7.414 1 91.19 79 GLY A CA 1
ATOM 602 C C . GLY A 1 79 ? -1.775 -18.531 8.289 1 91.19 79 GLY A C 1
ATOM 603 O O . GLY A 1 79 ? -2.695 -19.156 8.82 1 91.19 79 GLY A O 1
ATOM 604 N N . ARG A 1 80 ? -1.688 -17.281 8.406 1 87.62 80 ARG A N 1
ATOM 605 C CA . ARG A 1 80 ? -2.566 -16.5 9.266 1 87.62 80 ARG A CA 1
ATOM 606 C C . ARG A 1 80 ? -3.807 -16.031 8.5 1 87.62 80 ARG A C 1
ATOM 608 O O . ARG A 1 80 ? -4.73 -15.477 9.094 1 87.62 80 ARG A O 1
ATOM 615 N N . SER A 1 81 ? -3.73 -16.234 7.246 1 88.56 81 SER A N 1
ATOM 616 C CA . SER A 1 81 ? -4.809 -15.719 6.41 1 88.56 81 SER A CA 1
ATOM 617 C C . SER A 1 81 ? -5.727 -16.828 5.93 1 88.56 81 SER A C 1
ATOM 619 O O . SER A 1 81 ? -5.957 -16.984 4.727 1 88.56 81 SER A O 1
ATOM 621 N N . ARG A 1 82 ? -6.379 -17.469 6.832 1 89.5 82 ARG A N 1
ATOM 622 C CA . ARG A 1 82 ? -7.211 -18.625 6.512 1 89.5 82 ARG A CA 1
ATOM 623 C C . ARG A 1 82 ? -8.391 -18.219 5.629 1 89.5 82 ARG A C 1
ATOM 625 O O . ARG A 1 82 ? -8.867 -19.031 4.82 1 89.5 82 ARG A O 1
ATOM 632 N N . GLN A 1 83 ? -8.734 -17.016 5.715 1 87.56 83 GLN A N 1
ATOM 633 C CA . GLN A 1 83 ? -9.898 -16.5 4.996 1 87.56 83 GLN A CA 1
ATOM 634 C C . GLN A 1 83 ? -9.641 -16.453 3.494 1 87.56 83 GLN A C 1
ATOM 636 O O . GLN A 1 83 ? -10.578 -16.281 2.705 1 87.56 83 GLN A O 1
ATOM 641 N N . VAL A 1 84 ? -8.438 -16.641 3.078 1 89.62 84 VAL A N 1
ATOM 642 C CA . VAL A 1 84 ? -8.164 -16.531 1.647 1 89.62 84 VAL A CA 1
ATOM 643 C C . VAL A 1 84 ? -7.82 -17.922 1.092 1 89.62 84 VAL A C 1
ATOM 645 O O . VAL A 1 84 ? -7.555 -18.062 -0.104 1 89.62 84 VAL A O 1
ATOM 648 N N . TRP A 1 85 ? -7.84 -18.969 1.848 1 92.56 85 TRP A N 1
ATOM 649 C CA . TRP A 1 85 ? -7.379 -20.281 1.437 1 92.56 85 TRP A CA 1
ATOM 650 C C . TRP A 1 85 ? -8.258 -20.844 0.319 1 92.56 85 TRP A C 1
ATOM 652 O O . TRP A 1 85 ? -7.797 -21.656 -0.495 1 92.56 85 TRP A O 1
ATOM 662 N N . HIS A 1 86 ? -9.477 -20.406 0.278 1 91.56 86 HIS A N 1
ATOM 663 C CA . HIS A 1 86 ? -10.406 -20.906 -0.724 1 91.56 86 HIS A CA 1
ATOM 664 C C . HIS A 1 86 ? -10 -20.469 -2.127 1 91.56 86 HIS A C 1
ATOM 666 O O . HIS A 1 86 ? -10.469 -21.031 -3.119 1 91.56 86 HIS A O 1
ATOM 672 N N . ARG A 1 87 ? -9.078 -19.578 -2.264 1 93.5 87 ARG A N 1
ATOM 673 C CA . ARG A 1 87 ? -8.625 -19.062 -3.551 1 93.5 87 ARG A CA 1
ATOM 674 C C . ARG A 1 87 ? -7.363 -19.781 -4.02 1 93.5 87 ARG A C 1
ATOM 676 O O . ARG A 1 87 ? -6.848 -19.484 -5.102 1 93.5 87 ARG A O 1
ATOM 683 N N . TYR A 1 88 ? -6.879 -20.625 -3.145 1 95.81 88 TYR A N 1
ATOM 684 C CA . TYR A 1 88 ? -5.621 -21.312 -3.424 1 95.81 88 TYR A CA 1
ATOM 685 C C . TYR A 1 88 ? -5.867 -22.781 -3.777 1 95.81 88 TYR A C 1
ATOM 687 O O . TYR A 1 88 ? -6.633 -23.469 -3.102 1 95.81 88 TYR A O 1
ATOM 695 N N . PHE A 1 89 ? -5.176 -23.219 -4.809 1 97 89 PHE A N 1
ATOM 696 C CA . PHE A 1 89 ? -5.277 -24.594 -5.281 1 97 89 PHE A CA 1
ATOM 697 C C . PHE A 1 89 ? -3.902 -25.25 -5.348 1 97 89 PHE A C 1
ATOM 699 O O . PHE A 1 89 ? -2.926 -24.609 -5.754 1 97 89 PHE A O 1
ATOM 706 N N . ILE A 1 90 ? -3.871 -26.484 -4.992 1 97.44 90 ILE A N 1
ATOM 707 C CA . ILE A 1 90 ? -2.65 -27.281 -5.012 1 97.44 90 ILE A CA 1
ATOM 708 C C . ILE A 1 90 ? -2.812 -28.453 -5.984 1 97.44 90 ILE A C 1
ATOM 710 O O . ILE A 1 90 ? -3.846 -29.125 -5.984 1 97.44 90 ILE A O 1
ATOM 714 N N . ALA A 1 91 ? -1.876 -28.609 -6.766 1 97.75 91 ALA A N 1
ATOM 715 C CA . ALA A 1 91 ? -1.823 -29.781 -7.648 1 97.75 91 ALA A CA 1
ATOM 716 C C . ALA A 1 91 ? -0.936 -30.875 -7.062 1 97.75 91 ALA A C 1
ATOM 718 O O . ALA A 1 91 ? 0.201 -30.609 -6.66 1 97.75 91 ALA A O 1
ATOM 719 N N . LEU A 1 92 ? -1.482 -32.031 -7.023 1 97.38 92 LEU A N 1
ATOM 720 C CA . LEU A 1 92 ? -0.741 -33.219 -6.582 1 97.38 92 LEU A CA 1
ATOM 721 C C . LEU A 1 92 ? -0.459 -34.156 -7.758 1 97.38 92 LEU A C 1
ATOM 723 O O . LEU A 1 92 ? -1.368 -34.5 -8.516 1 97.38 92 LEU A O 1
ATOM 727 N N . TYR A 1 93 ? 0.809 -34.406 -7.906 1 97.56 93 TYR A N 1
ATOM 728 C CA . TYR A 1 93 ? 1.204 -35.438 -8.875 1 97.56 93 TYR A CA 1
ATOM 729 C C . TYR A 1 93 ? 1.602 -36.719 -8.18 1 97.56 93 TYR A C 1
ATOM 731 O O . TYR A 1 93 ? 2.615 -36.781 -7.477 1 97.56 93 TYR A O 1
ATOM 739 N N . GLU A 1 94 ? 0.82 -37.781 -8.344 1 96.5 94 GLU A N 1
ATOM 740 C CA . GLU A 1 94 ? 1.015 -39.062 -7.66 1 96.5 94 GLU A CA 1
ATOM 741 C C . GLU A 1 94 ? 1.122 -38.875 -6.148 1 96.5 94 GLU A C 1
ATOM 743 O O . GLU A 1 94 ? 2.029 -39.406 -5.512 1 96.5 94 GLU A O 1
ATOM 748 N N . GLY A 1 95 ? 0.302 -37.938 -5.656 1 94.94 95 GLY A N 1
ATOM 749 C CA . GLY A 1 95 ? 0.161 -37.719 -4.223 1 94.94 95 GLY A CA 1
ATOM 750 C C . GLY A 1 95 ? 1.143 -36.719 -3.658 1 94.94 95 GLY A C 1
ATOM 751 O O . GLY A 1 95 ? 1.062 -36.344 -2.484 1 94.94 95 GLY A O 1
ATOM 752 N N . ARG A 1 96 ? 2.02 -36.219 -4.492 1 96.25 96 ARG A N 1
ATOM 753 C CA . ARG A 1 96 ? 3.02 -35.25 -4.039 1 96.25 96 ARG A CA 1
ATOM 754 C C . ARG A 1 96 ? 2.684 -33.844 -4.523 1 96.25 96 ARG A C 1
ATOM 756 O O . ARG A 1 96 ? 2.273 -33.656 -5.672 1 96.25 96 ARG A O 1
ATOM 763 N N . PRO A 1 97 ? 2.854 -32.906 -3.627 1 97.31 97 PRO A N 1
ATOM 764 C CA . PRO A 1 97 ? 2.648 -31.547 -4.094 1 97.31 97 PRO A CA 1
ATOM 765 C C . PRO A 1 97 ? 3.568 -31.172 -5.254 1 97.31 97 PRO A C 1
ATOM 767 O O . PRO A 1 97 ? 4.781 -31.375 -5.176 1 97.31 97 PRO A O 1
ATOM 770 N N . ALA A 1 98 ? 2.932 -30.641 -6.344 1 97.38 98 ALA A N 1
ATOM 771 C CA . ALA A 1 98 ? 3.693 -30.438 -7.574 1 97.38 98 ALA A CA 1
ATOM 772 C C . ALA A 1 98 ? 3.469 -29.031 -8.125 1 97.38 98 ALA A C 1
ATOM 774 O O . ALA A 1 98 ? 4.23 -28.562 -8.977 1 97.38 98 ALA A O 1
ATOM 775 N N . GLY A 1 99 ? 2.488 -28.312 -7.68 1 97 99 GLY A N 1
ATOM 776 C CA . GLY A 1 99 ? 2.176 -26.969 -8.141 1 97 99 GLY A CA 1
ATOM 777 C C . GLY A 1 99 ? 1.08 -26.297 -7.332 1 97 99 GLY A C 1
ATOM 778 O O . GLY A 1 99 ? 0.433 -26.938 -6.504 1 97 99 GLY A O 1
ATOM 779 N N . ALA A 1 100 ? 0.97 -25.031 -7.559 1 97 100 ALA A N 1
ATOM 780 C CA . ALA A 1 100 ? -0.05 -24.266 -6.848 1 97 100 ALA A CA 1
ATOM 781 C C . ALA A 1 100 ? -0.475 -23.047 -7.652 1 97 100 ALA A C 1
ATOM 783 O O . ALA A 1 100 ? 0.234 -22.609 -8.57 1 97 100 ALA A O 1
ATOM 784 N N . MET A 1 101 ? -1.637 -22.531 -7.309 1 96.31 101 MET A N 1
ATOM 785 C CA . MET A 1 101 ? -2.189 -21.344 -7.961 1 96.31 101 MET A CA 1
ATOM 786 C C . MET A 1 101 ? -3.129 -20.594 -7.023 1 96.31 101 MET A C 1
ATOM 788 O O . MET A 1 101 ? -3.748 -21.203 -6.145 1 96.31 101 MET A O 1
ATOM 792 N N . ALA A 1 102 ? -3.135 -19.312 -7.215 1 95.19 102 ALA A N 1
ATOM 793 C CA . ALA A 1 102 ? -4.102 -18.469 -6.508 1 95.19 102 ALA A CA 1
ATOM 794 C C . ALA A 1 102 ? -4.887 -17.594 -7.484 1 95.19 102 ALA A C 1
ATOM 796 O O . ALA A 1 102 ? -4.328 -17.062 -8.445 1 95.19 102 ALA A O 1
ATOM 797 N N . ILE A 1 103 ? -6.172 -17.484 -7.227 1 95.88 103 ILE A N 1
ATOM 798 C CA . ILE A 1 103 ? -7.02 -16.609 -8.039 1 95.88 103 ILE A CA 1
ATOM 799 C C . ILE A 1 103 ? -7.777 -15.641 -7.133 1 95.88 103 ILE A C 1
ATOM 801 O O . ILE A 1 103 ? -7.891 -15.867 -5.926 1 95.88 103 ILE A O 1
ATOM 805 N N . ARG A 1 104 ? -8.203 -14.594 -7.695 1 94.44 104 ARG A N 1
ATOM 806 C CA . ARG A 1 104 ? -8.961 -13.578 -6.965 1 94.44 104 ARG A CA 1
ATOM 807 C C . ARG A 1 104 ? -10.203 -13.156 -7.738 1 94.44 104 ARG A C 1
ATOM 809 O O . ARG A 1 104 ? -10.227 -13.219 -8.969 1 94.44 104 ARG A O 1
ATOM 816 N N . PHE A 1 105 ? -11.18 -12.789 -6.961 1 92.75 105 PHE A N 1
ATOM 817 C CA . PHE A 1 105 ? -12.438 -12.312 -7.52 1 92.75 105 PHE A CA 1
ATOM 818 C C . PHE A 1 105 ? -12.719 -10.875 -7.082 1 92.75 105 PHE A C 1
ATOM 820 O O . PHE A 1 105 ? -12.023 -10.344 -6.215 1 92.75 105 PHE A O 1
ATOM 827 N N . HIS A 1 106 ? -13.703 -10.391 -7.809 1 89 106 HIS A N 1
ATOM 828 C CA . HIS A 1 106 ? -14.141 -9.055 -7.406 1 89 106 HIS A CA 1
ATOM 829 C C . HIS A 1 106 ? -14.508 -9.023 -5.926 1 89 106 HIS A C 1
ATOM 831 O O . HIS A 1 106 ? -15.219 -9.914 -5.438 1 89 106 HIS A O 1
ATOM 837 N N . GLY A 1 107 ? -14.008 -7.969 -5.203 1 78.88 107 GLY A N 1
ATOM 838 C CA . GLY A 1 107 ? -14.336 -7.82 -3.791 1 78.88 107 GLY A CA 1
ATOM 839 C C . GLY A 1 107 ? -13.305 -8.461 -2.875 1 78.88 107 GLY A C 1
ATOM 840 O O . GLY A 1 107 ? -13.289 -8.195 -1.672 1 78.88 107 GLY A O 1
ATOM 841 N N . ASP A 1 108 ? -12.508 -9.391 -3.494 1 81.88 108 ASP A N 1
ATOM 842 C CA . ASP A 1 108 ? -11.469 -10.016 -2.684 1 81.88 108 ASP A CA 1
ATOM 843 C C . ASP A 1 108 ? -10.422 -8.992 -2.25 1 81.88 108 ASP A C 1
ATOM 845 O O . ASP A 1 108 ? -10.039 -8.125 -3.031 1 81.88 108 ASP A O 1
ATOM 849 N N . SER A 1 109 ? -10.227 -8.953 -0.94 1 67.75 109 SER A N 1
ATOM 850 C CA . SER A 1 109 ? -9.141 -8.094 -0.457 1 67.75 109 SER A CA 1
ATOM 851 C C . SER A 1 109 ? -7.785 -8.594 -0.938 1 67.75 109 SER A C 1
ATOM 853 O O . SER A 1 109 ? -7.594 -9.797 -1.135 1 67.75 109 SER A O 1
ATOM 855 N N . ALA A 1 110 ? -6.98 -7.645 -1.43 1 58.22 110 ALA A N 1
ATOM 856 C CA . ALA A 1 110 ? -5.613 -8.047 -1.76 1 58.22 110 ALA A CA 1
ATOM 857 C C . ALA A 1 110 ? -4.859 -8.5 -0.513 1 58.22 110 ALA A C 1
ATOM 859 O O . ALA A 1 110 ? -3.812 -9.141 -0.613 1 58.22 110 ALA A O 1
ATOM 860 N N . GLU A 1 111 ? -5.457 -7.953 0.635 1 56.84 111 GLU A N 1
ATOM 861 C CA . GLU A 1 111 ? -4.633 -7.836 1.835 1 56.84 111 GLU A CA 1
ATOM 862 C C . GLU A 1 111 ? -4.461 -9.188 2.52 1 56.84 111 GLU A C 1
ATOM 864 O O . GLU A 1 111 ? -5.445 -9.859 2.834 1 56.84 111 GLU A O 1
ATOM 869 N N . GLU A 1 112 ? -3.412 -9.852 2.117 1 58.12 112 GLU A N 1
ATOM 870 C CA . GLU A 1 112 ? -2.883 -10.742 3.146 1 58.12 112 GLU A CA 1
ATOM 871 C C . GLU A 1 112 ? -2.389 -9.953 4.355 1 58.12 112 GLU A C 1
ATOM 873 O O . GLU A 1 112 ? -1.989 -8.789 4.227 1 58.12 112 GLU A O 1
ATOM 878 N N . ASP A 1 113 ? -2.793 -10.266 5.508 1 59.09 113 ASP A N 1
ATOM 879 C CA . ASP A 1 113 ? -2.361 -9.633 6.75 1 59.09 113 ASP A CA 1
ATOM 880 C C . ASP A 1 113 ? -0.853 -9.398 6.75 1 59.09 113 ASP A C 1
ATOM 882 O O . ASP A 1 113 ? -0.078 -10.297 7.066 1 59.09 113 ASP A O 1
ATOM 886 N N . PHE A 1 114 ? -0.559 -8.383 6.02 1 59.62 114 PHE A N 1
ATOM 887 C CA . PHE A 1 114 ? 0.863 -8.062 6.078 1 59.62 114 PHE A CA 1
ATOM 888 C C . PHE A 1 114 ? 1.251 -7.57 7.465 1 59.62 114 PHE A C 1
ATOM 890 O O . PHE A 1 114 ? 0.797 -6.508 7.902 1 59.62 114 PHE A O 1
ATOM 897 N N . GLN A 1 115 ? 1.656 -8.5 8.352 1 60.69 115 GLN A N 1
ATOM 898 C CA . GLN A 1 115 ? 2.188 -8.117 9.656 1 60.69 115 GLN A CA 1
ATOM 899 C C . GLN A 1 115 ? 3.705 -7.953 9.602 1 60.69 115 GLN A C 1
ATOM 901 O O . GLN A 1 115 ? 4.445 -8.93 9.727 1 60.69 115 GLN A O 1
ATOM 906 N N . CYS A 1 116 ? 4.137 -6.738 9.273 1 59.53 116 CYS A N 1
ATOM 907 C CA . CYS A 1 116 ? 5.512 -6.34 8.992 1 59.53 116 CYS A CA 1
ATOM 908 C C . CYS A 1 116 ? 6.406 -6.555 10.211 1 59.53 116 CYS A C 1
ATOM 910 O O . CYS A 1 116 ? 7.586 -6.875 10.07 1 59.53 116 CYS A O 1
ATOM 912 N N . GLY A 1 117 ? 5.785 -6.582 11.352 1 64.94 117 GLY A N 1
ATOM 913 C CA . GLY A 1 117 ? 6.664 -6.797 12.492 1 64.94 117 GLY A CA 1
ATOM 914 C C . GLY A 1 117 ? 7.48 -8.07 12.383 1 64.94 117 GLY A C 1
ATOM 915 O O . GLY A 1 117 ? 8.672 -8.07 12.703 1 64.94 117 GLY A O 1
ATOM 916 N N . GLU A 1 118 ? 6.945 -8.992 11.695 1 75.88 118 GLU A N 1
ATOM 917 C CA . GLU A 1 118 ? 7.664 -10.266 11.617 1 75.88 118 GLU A CA 1
ATOM 918 C C . GLU A 1 118 ? 8.578 -10.312 10.398 1 75.88 118 GLU A C 1
ATOM 920 O O . GLU A 1 118 ? 9.594 -11.008 10.406 1 75.88 118 GLU A O 1
ATOM 925 N N . ALA A 1 119 ? 8.242 -9.523 9.461 1 86.81 119 ALA A N 1
ATOM 926 C CA . ALA A 1 119 ? 9.078 -9.516 8.258 1 86.81 119 ALA A CA 1
ATOM 927 C C . ALA A 1 119 ? 10.484 -9.031 8.57 1 86.81 119 ALA A C 1
ATOM 929 O O . ALA A 1 119 ? 11.461 -9.539 8.016 1 86.81 119 ALA A O 1
ATOM 930 N N . CYS A 1 120 ? 10.539 -8.156 9.453 1 89.5 120 CYS A N 1
ATOM 931 C CA . CYS A 1 120 ? 11.82 -7.551 9.789 1 89.5 120 CYS A CA 1
ATOM 932 C C . CYS A 1 120 ? 12.75 -8.57 10.438 1 89.5 120 CYS A C 1
ATOM 934 O O . CYS A 1 120 ? 13.969 -8.523 10.242 1 89.5 120 CYS A O 1
ATOM 936 N N . SER A 1 121 ? 12.125 -9.461 11.156 1 87 121 SER A N 1
ATOM 937 C CA . SER A 1 121 ? 12.938 -10.477 11.812 1 87 121 SER A CA 1
ATOM 938 C C . SER A 1 121 ? 13.578 -11.422 10.797 1 87 121 SER A C 1
ATOM 940 O O . SER A 1 121 ? 14.695 -11.906 11.008 1 87 121 SER A O 1
ATOM 942 N N . TYR A 1 122 ? 12.953 -11.586 9.68 1 89.12 122 TYR A N 1
ATOM 943 C CA . TYR A 1 122 ? 13.43 -12.523 8.672 1 89.12 122 TYR A CA 1
ATOM 944 C C . TYR A 1 122 ? 14.258 -11.812 7.613 1 89.12 122 TYR A C 1
ATOM 946 O O . TYR A 1 122 ? 15.172 -12.398 7.031 1 89.12 122 TYR A O 1
ATOM 954 N N . LEU A 1 123 ? 13.977 -10.516 7.441 1 95 123 LEU A N 1
ATOM 955 C CA . LEU A 1 123 ? 14.461 -9.883 6.215 1 95 123 LEU A CA 1
ATOM 956 C C . LEU A 1 123 ? 15.289 -8.648 6.531 1 95 123 LEU A C 1
ATOM 958 O O . LEU A 1 123 ? 15.969 -8.109 5.652 1 95 123 LEU A O 1
ATOM 962 N N . GLY A 1 124 ? 15.336 -8.211 7.758 1 92.44 124 GLY A N 1
ATOM 963 C CA . GLY A 1 124 ? 15.914 -6.91 8.047 1 92.44 124 GLY A CA 1
ATOM 964 C C . GLY A 1 124 ? 15.141 -5.77 7.402 1 92.44 124 GLY A C 1
ATOM 965 O O . GLY A 1 124 ? 14.164 -5.992 6.695 1 92.44 124 GLY A O 1
ATOM 966 N N . CYS A 1 125 ? 15.555 -4.574 7.57 1 91.94 125 CYS A N 1
ATOM 967 C CA . CYS A 1 125 ? 14.828 -3.406 7.086 1 91.94 125 CYS A CA 1
ATOM 968 C C . CYS A 1 125 ? 14.875 -3.326 5.566 1 91.94 125 CYS A C 1
ATOM 970 O O . CYS A 1 125 ? 13.883 -2.971 4.93 1 91.94 125 CYS A O 1
ATOM 972 N N . TRP A 1 126 ? 16.016 -3.682 5.109 1 92.75 126 TRP A N 1
ATOM 973 C CA . TRP A 1 126 ? 16.141 -3.592 3.658 1 92.75 126 TRP A CA 1
ATOM 974 C C . TRP A 1 126 ? 15.195 -4.562 2.961 1 92.75 126 TRP A C 1
ATOM 976 O O . TRP A 1 126 ? 14.469 -4.172 2.045 1 92.75 126 TRP A O 1
ATOM 986 N N . GLY A 1 127 ? 15.203 -5.793 3.434 1 94.12 127 GLY A N 1
ATOM 987 C CA . GLY A 1 127 ? 14.312 -6.785 2.857 1 94.12 127 GLY A CA 1
ATOM 988 C C . GLY A 1 127 ? 12.844 -6.473 3.086 1 94.12 127 GLY A C 1
ATOM 989 O O . GLY A 1 127 ? 12.016 -6.707 2.209 1 94.12 127 GLY A O 1
ATOM 990 N N . THR A 1 128 ? 12.586 -5.914 4.199 1 92.88 128 THR A N 1
ATOM 991 C CA . THR A 1 128 ? 11.211 -5.547 4.527 1 92.88 128 THR A CA 1
ATOM 992 C C . THR A 1 128 ? 10.711 -4.445 3.594 1 92.88 128 THR A C 1
ATOM 994 O O . THR A 1 128 ? 9.602 -4.535 3.062 1 92.88 128 THR A O 1
ATOM 997 N N . ARG A 1 129 ? 11.516 -3.477 3.338 1 93.25 129 ARG A N 1
ATOM 998 C CA . ARG A 1 129 ? 11.148 -2.414 2.406 1 93.25 129 ARG A CA 1
ATOM 999 C C . ARG A 1 129 ? 10.906 -2.973 1.007 1 93.25 129 ARG A C 1
ATOM 1001 O O . ARG A 1 129 ? 9.953 -2.582 0.33 1 93.25 129 ARG A O 1
ATOM 1008 N N . GLY A 1 130 ? 11.812 -3.84 0.663 1 94.19 130 GLY A N 1
ATOM 1009 C CA . GLY A 1 130 ? 11.648 -4.469 -0.638 1 94.19 130 GLY A CA 1
ATOM 1010 C C . GLY A 1 130 ? 10.352 -5.242 -0.767 1 94.19 130 GLY A C 1
ATOM 1011 O O . GLY A 1 130 ? 9.68 -5.172 -1.799 1 94.19 130 GLY A O 1
ATOM 1012 N N . LEU A 1 131 ? 10.016 -5.941 0.282 1 92 131 LEU A N 1
ATOM 1013 C CA . LEU A 1 131 ? 8.781 -6.719 0.268 1 92 131 LEU A CA 1
ATOM 1014 C C . LEU A 1 131 ? 7.559 -5.805 0.232 1 92 131 LEU A C 1
ATOM 1016 O O . LEU A 1 131 ? 6.562 -6.117 -0.423 1 92 131 LEU A O 1
ATOM 1020 N N . ILE A 1 132 ? 7.645 -4.707 0.89 1 88.44 132 ILE A N 1
ATOM 1021 C CA . ILE A 1 132 ? 6.566 -3.727 0.868 1 88.44 132 ILE A CA 1
ATOM 1022 C C . ILE A 1 132 ? 6.367 -3.207 -0.554 1 88.44 132 ILE A C 1
ATOM 1024 O O . ILE A 1 132 ? 5.238 -3.104 -1.034 1 88.44 132 ILE A O 1
ATOM 1028 N N . CYS A 1 133 ? 7.438 -2.912 -1.21 1 90.75 133 CYS A N 1
ATOM 1029 C CA . CYS A 1 133 ? 7.363 -2.426 -2.582 1 90.75 133 CYS A CA 1
ATOM 1030 C C . CYS A 1 133 ? 6.754 -3.477 -3.504 1 90.75 133 CYS A C 1
ATOM 1032 O O . CYS A 1 133 ? 5.906 -3.16 -4.34 1 90.75 133 CYS A O 1
ATOM 1034 N N . LEU A 1 134 ? 7.199 -4.695 -3.281 1 91.75 134 LEU A N 1
ATOM 1035 C CA . LEU A 1 134 ? 6.648 -5.797 -4.066 1 91.75 134 LEU A CA 1
ATOM 1036 C C . LEU A 1 134 ? 5.145 -5.926 -3.844 1 91.75 134 LEU A C 1
ATOM 1038 O O . LEU A 1 134 ? 4.375 -6.02 -4.805 1 91.75 134 LEU A O 1
ATOM 1042 N N . GLY A 1 135 ? 4.789 -5.922 -2.584 1 86.75 135 GLY A N 1
ATOM 1043 C CA . GLY A 1 135 ? 3.379 -6.02 -2.244 1 86.75 135 GLY A CA 1
ATOM 1044 C C . GLY A 1 135 ? 2.547 -4.887 -2.82 1 86.75 135 GLY A C 1
ATOM 1045 O O . GLY A 1 135 ? 1.443 -5.117 -3.32 1 86.75 135 GLY A O 1
ATOM 1046 N N . CYS A 1 136 ? 3.053 -3.717 -2.773 1 83.44 136 CYS A N 1
ATOM 1047 C CA . CYS A 1 136 ? 2.334 -2.553 -3.281 1 83.44 136 CYS A CA 1
ATOM 1048 C C . CYS A 1 136 ? 2.186 -2.623 -4.797 1 83.44 136 CYS A C 1
ATOM 1050 O O . CYS A 1 136 ? 1.14 -2.262 -5.34 1 83.44 136 CYS A O 1
ATOM 1052 N N . ALA A 1 137 ? 3.168 -3.025 -5.461 1 85 137 ALA A N 1
ATOM 1053 C CA . ALA A 1 137 ? 3.158 -3.078 -6.922 1 85 137 ALA A CA 1
ATOM 1054 C C . ALA A 1 137 ? 2.219 -4.172 -7.426 1 85 137 ALA A C 1
ATOM 1056 O O . ALA A 1 137 ? 1.621 -4.039 -8.5 1 85 137 ALA A O 1
ATOM 1057 N N . THR A 1 138 ? 2.039 -5.184 -6.598 1 83.44 138 THR A N 1
ATOM 1058 C CA . THR A 1 138 ? 1.258 -6.324 -7.066 1 83.44 138 THR A CA 1
ATOM 1059 C C . THR A 1 138 ? -0.116 -6.348 -6.402 1 83.44 138 THR A C 1
ATOM 1061 O O . THR A 1 138 ? -1.044 -6.984 -6.906 1 83.44 138 THR A O 1
ATOM 1064 N N . GLY A 1 139 ? -0.247 -5.754 -5.227 1 73.19 139 GLY A N 1
ATOM 1065 C CA . GLY A 1 139 ? -1.438 -5.867 -4.398 1 73.19 139 GLY A CA 1
ATOM 1066 C C . GLY A 1 139 ? -2.549 -4.926 -4.82 1 73.19 139 GLY A C 1
ATOM 1067 O O . GLY A 1 139 ? -3.705 -5.113 -4.441 1 73.19 139 GLY A O 1
ATOM 1068 N N . SER A 1 140 ? -2.236 -3.971 -5.598 1 63.16 140 SER A N 1
ATOM 1069 C CA . SER A 1 140 ? -3.199 -2.908 -5.867 1 63.16 140 SER A CA 1
ATOM 1070 C C . SER A 1 140 ? -4.121 -3.283 -7.023 1 63.16 140 SER A C 1
ATOM 1072 O O . SER A 1 140 ? -5.027 -2.521 -7.371 1 63.16 140 SER A O 1
ATOM 1074 N N . GLU A 1 141 ? -3.996 -4.453 -7.375 1 68 141 GLU A N 1
ATOM 1075 C CA . GLU A 1 141 ? -4.844 -4.789 -8.516 1 68 141 GLU A CA 1
ATOM 1076 C C . GLU A 1 141 ? -6.293 -5 -8.086 1 68 141 GLU A C 1
ATOM 1078 O O . GLU A 1 141 ? -6.582 -5.883 -7.277 1 68 141 GLU A O 1
ATOM 1083 N N . SER A 1 142 ? -7.113 -4.145 -8.547 1 77.19 142 SER A N 1
ATOM 1084 C CA . SER A 1 142 ? -8.555 -4.316 -8.359 1 77.19 142 SER A CA 1
ATOM 1085 C C . SER A 1 142 ? -9.141 -5.242 -9.422 1 77.19 142 SER A C 1
ATOM 1087 O O . SER A 1 142 ? -8.828 -5.117 -10.609 1 77.19 142 SER A O 1
ATOM 1089 N N . VAL A 1 143 ? -9.867 -6.219 -8.953 1 90.5 143 VAL A N 1
ATOM 1090 C CA . VAL A 1 143 ? -10.516 -7.141 -9.883 1 90.5 143 VAL A CA 1
ATOM 1091 C C . VAL A 1 143 ? -11.906 -6.625 -10.234 1 90.5 143 VAL A C 1
ATOM 1093 O O . VAL A 1 143 ? -12.781 -6.539 -9.367 1 90.5 143 VAL A O 1
ATOM 1096 N N . PRO A 1 144 ? -12.102 -6.297 -11.445 1 91.75 144 PRO A N 1
ATOM 1097 C CA . PRO A 1 144 ? -13.422 -5.809 -11.836 1 91.75 144 PRO A CA 1
ATOM 1098 C C . PRO A 1 144 ? -14.516 -6.852 -11.648 1 91.75 144 PRO A C 1
ATOM 1100 O O . PRO A 1 144 ? -14.234 -8.055 -11.633 1 91.75 144 PRO A O 1
ATOM 1103 N N . MET A 1 145 ? -15.711 -6.328 -11.547 1 93.19 145 MET A N 1
ATOM 1104 C CA . MET A 1 145 ? -16.859 -7.223 -11.469 1 93.19 145 MET A CA 1
ATOM 1105 C C . MET A 1 145 ? -16.938 -8.125 -12.695 1 93.19 145 MET A C 1
ATOM 1107 O O . MET A 1 145 ? -16.734 -7.66 -13.82 1 93.19 145 MET A O 1
ATOM 1111 N N . GLY A 1 146 ? -17.172 -9.367 -12.453 1 95.94 146 GLY A N 1
ATOM 1112 C CA . GLY A 1 146 ? -17.344 -10.312 -13.547 1 95.94 146 GLY A CA 1
ATOM 1113 C C . GLY A 1 146 ? -16.016 -10.836 -14.086 1 95.94 146 GLY A C 1
ATOM 1114 O O . GLY A 1 146 ? -15.992 -11.516 -15.117 1 95.94 146 GLY A O 1
ATOM 1115 N N . GLU A 1 147 ? -14.961 -10.508 -13.43 1 97 147 GLU A N 1
ATOM 1116 C CA . GLU A 1 147 ? -13.656 -10.992 -13.875 1 97 147 GLU A CA 1
ATOM 1117 C C . GLU A 1 147 ? -12.961 -11.789 -12.773 1 97 147 GLU A C 1
ATOM 1119 O O . GLU A 1 147 ? -13.305 -11.664 -11.594 1 97 147 GLU A O 1
ATOM 1124 N N . CYS A 1 148 ? -12.141 -12.656 -13.195 1 97.06 148 CYS A N 1
ATOM 1125 C CA . CYS A 1 148 ? -11.281 -13.43 -12.305 1 97.06 148 CYS A CA 1
ATOM 1126 C C . CYS A 1 148 ? -9.812 -13.148 -12.594 1 97.06 148 CYS A C 1
ATOM 1128 O O . CYS A 1 148 ? -9.391 -13.109 -13.75 1 97.06 148 CYS A O 1
ATOM 1130 N N . TYR A 1 149 ? -9.109 -12.938 -11.602 1 96.94 149 TYR A N 1
ATOM 1131 C CA . TYR A 1 149 ? -7.691 -12.633 -11.711 1 96.94 149 TYR A CA 1
ATOM 1132 C C . TYR A 1 149 ? -6.844 -13.82 -11.281 1 96.94 149 TYR A C 1
ATOM 1134 O O . TYR A 1 149 ? -6.996 -14.336 -10.172 1 96.94 149 TYR A O 1
ATOM 1142 N N . VAL A 1 150 ? -6.012 -14.266 -12.195 1 96.5 150 VAL A N 1
ATOM 1143 C CA . VAL A 1 150 ? -4.996 -15.25 -11.812 1 96.5 150 VAL A CA 1
ATOM 1144 C C . VAL A 1 150 ? -3.812 -14.539 -11.164 1 96.5 150 VAL A C 1
ATOM 1146 O O . VAL A 1 150 ? -3.016 -13.891 -11.844 1 96.5 150 VAL A O 1
ATOM 1149 N N . ASP A 1 151 ? -3.66 -14.711 -9.922 1 93.38 151 ASP A N 1
ATOM 1150 C CA . ASP A 1 151 ? -2.672 -13.977 -9.133 1 93.38 151 ASP A CA 1
ATOM 1151 C C . ASP A 1 151 ? -1.282 -14.586 -9.297 1 93.38 151 ASP A C 1
ATOM 1153 O O . ASP A 1 151 ? -0.314 -13.875 -9.57 1 93.38 151 ASP A O 1
ATOM 1157 N N . HIS A 1 152 ? -1.148 -15.898 -9.102 1 92.06 152 HIS A N 1
ATOM 1158 C CA . HIS A 1 152 ? 0.112 -16.578 -9.367 1 92.06 152 HIS A CA 1
ATOM 1159 C C . HIS A 1 152 ? -0.118 -18.062 -9.664 1 92.06 152 HIS A C 1
ATOM 1161 O O . HIS A 1 152 ? -1.14 -18.625 -9.273 1 92.06 152 HIS A O 1
ATOM 1167 N N . ILE A 1 153 ? 0.741 -18.562 -10.344 1 94.75 153 ILE A N 1
ATOM 1168 C CA . ILE A 1 153 ? 0.826 -19.984 -10.656 1 94.75 153 ILE A CA 1
ATOM 1169 C C . ILE A 1 153 ? 2.287 -20.438 -10.641 1 94.75 153 ILE A C 1
ATOM 1171 O O . ILE A 1 153 ? 3.17 -19.703 -11.102 1 94.75 153 ILE A O 1
ATOM 1175 N N . GLY A 1 154 ? 2.49 -21.531 -10.023 1 94.25 154 GLY A N 1
ATOM 1176 C CA . GLY A 1 154 ? 3.811 -22.141 -10 1 94.25 154 GLY A CA 1
ATOM 1177 C C . GLY A 1 154 ? 3.775 -23.641 -10.094 1 94.25 154 GLY A C 1
ATOM 1178 O O . GLY A 1 154 ? 2.885 -24.281 -9.531 1 94.25 154 GLY A O 1
ATOM 1179 N N . VAL A 1 155 ? 4.715 -24.141 -10.844 1 94.75 155 VAL A N 1
ATOM 1180 C CA . VAL A 1 155 ? 4.914 -25.594 -10.953 1 94.75 155 VAL A CA 1
ATOM 1181 C C . VAL A 1 155 ? 6.352 -25.938 -10.57 1 94.75 155 VAL A C 1
ATOM 1183 O O . VAL A 1 155 ? 7.301 -25.312 -11.039 1 94.75 155 VAL A O 1
ATOM 1186 N N . ASP A 1 156 ? 6.422 -26.891 -9.68 1 94.88 156 ASP A N 1
ATOM 1187 C CA . ASP A 1 156 ? 7.746 -27.391 -9.312 1 94.88 156 ASP A CA 1
ATOM 1188 C C . ASP A 1 156 ? 8.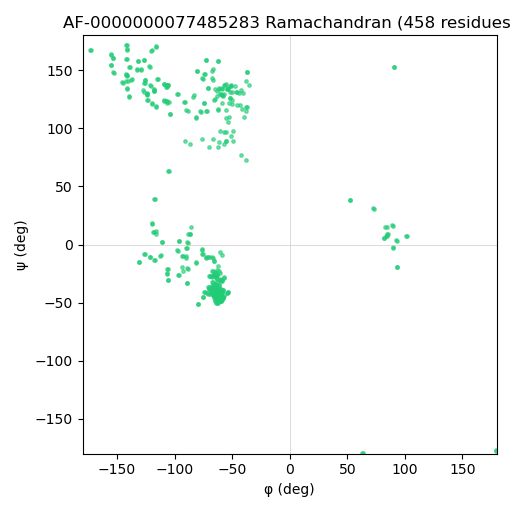531 -27.828 -10.547 1 94.88 156 ASP A C 1
ATOM 1190 O O . ASP A 1 156 ? 8.008 -28.547 -11.398 1 94.88 156 ASP A O 1
ATOM 1194 N N . ALA A 1 157 ? 9.734 -27.422 -10.57 1 91.44 157 ALA A N 1
ATOM 1195 C CA . ALA A 1 157 ? 10.578 -27.672 -11.734 1 91.44 157 ALA A CA 1
ATOM 1196 C C . ALA A 1 157 ? 10.719 -29.156 -12.008 1 91.44 157 ALA A C 1
ATOM 1198 O O . ALA A 1 157 ? 10.805 -29.578 -13.164 1 91.44 157 ALA A O 1
ATOM 1199 N N . SER A 1 158 ? 10.688 -29.953 -10.977 1 93.69 158 SER A N 1
ATOM 1200 C CA . SER A 1 158 ? 10.875 -31.391 -11.109 1 93.69 158 SER A CA 1
ATOM 1201 C C . SER A 1 158 ? 9.656 -32.062 -11.734 1 93.69 158 SER A C 1
ATOM 1203 O O . SER A 1 158 ? 9.719 -33.219 -12.156 1 93.69 158 SER A O 1
ATOM 1205 N N . PHE A 1 159 ? 8.578 -31.328 -11.852 1 94.75 159 PHE A N 1
ATOM 1206 C CA . PHE A 1 159 ? 7.344 -31.906 -12.367 1 94.75 159 PHE A CA 1
ATOM 1207 C C . PHE A 1 159 ? 6.91 -31.203 -13.648 1 94.75 159 PHE A C 1
ATOM 1209 O O . PHE A 1 159 ? 5.773 -31.375 -14.094 1 94.75 159 PHE A O 1
ATOM 1216 N N . ARG A 1 160 ? 7.762 -30.391 -14.203 1 89.88 160 ARG A N 1
ATOM 1217 C CA . ARG A 1 160 ? 7.383 -29.656 -15.406 1 89.88 160 ARG A CA 1
ATOM 1218 C C . ARG A 1 160 ? 7.184 -30.609 -16.578 1 89.88 160 ARG A C 1
ATOM 1220 O O . ARG A 1 160 ? 7.762 -31.688 -16.625 1 89.88 160 ARG A O 1
ATOM 1227 N N . GLY A 1 161 ? 6.293 -30.219 -17.516 1 90.88 161 GLY A N 1
ATOM 1228 C CA . GLY A 1 161 ? 6.031 -31.031 -18.688 1 90.88 161 GLY A CA 1
ATOM 1229 C C . GLY A 1 161 ? 5.027 -32.156 -18.438 1 90.88 161 GLY A C 1
ATOM 1230 O O . GLY A 1 161 ? 4.898 -33.062 -19.25 1 90.88 161 GLY A O 1
ATOM 1231 N N . ARG A 1 162 ? 4.312 -32.094 -17.375 1 93.69 162 ARG A N 1
ATOM 1232 C CA . ARG A 1 162 ? 3.4 -33.156 -16.984 1 93.69 162 ARG A CA 1
ATOM 1233 C C . ARG A 1 162 ? 1.954 -32.688 -16.984 1 93.69 162 ARG A C 1
ATOM 1235 O O . ARG A 1 162 ? 1.08 -33.312 -16.406 1 93.69 162 ARG A O 1
ATOM 1242 N N . GLY A 1 163 ? 1.723 -31.516 -17.5 1 94.31 163 GLY A N 1
ATOM 1243 C CA . GLY A 1 163 ? 0.365 -31.016 -17.656 1 94.31 163 GLY A CA 1
ATOM 1244 C C . GLY A 1 163 ? -0.166 -30.344 -16.406 1 94.31 163 GLY A C 1
ATOM 1245 O O . GLY A 1 163 ? -1.352 -30 -16.328 1 94.31 163 GLY A O 1
ATOM 1246 N N . ILE A 1 164 ? 0.637 -30.125 -15.438 1 95.5 164 ILE A N 1
ATOM 1247 C CA . ILE A 1 164 ? 0.22 -29.578 -14.156 1 95.5 164 ILE A CA 1
ATOM 1248 C C . ILE A 1 164 ? -0.265 -28.141 -14.344 1 95.5 164 ILE A C 1
ATOM 1250 O O . ILE A 1 164 ? -1.327 -27.766 -13.836 1 95.5 164 ILE A O 1
ATOM 1254 N N . GLY A 1 165 ? 0.481 -27.328 -15.094 1 95 165 GLY A N 1
ATOM 1255 C CA . GLY A 1 165 ? 0.065 -25.969 -15.375 1 95 165 GLY A CA 1
ATOM 1256 C C . GLY A 1 165 ? -1.286 -25.891 -16.062 1 95 165 GLY A C 1
ATOM 1257 O O . GLY A 1 165 ? -2.139 -25.094 -15.672 1 95 165 GLY A O 1
ATOM 1258 N N . LYS A 1 166 ? -1.451 -26.734 -17.031 1 95.44 166 LYS A N 1
ATOM 1259 C CA . LYS A 1 166 ? -2.721 -26.781 -17.75 1 95.44 166 LYS A CA 1
ATOM 1260 C C . LYS A 1 166 ? -3.871 -27.141 -16.812 1 95.44 166 LYS A C 1
ATOM 1262 O O . LYS A 1 166 ? -4.934 -26.516 -16.859 1 95.44 166 LYS A O 1
ATOM 1267 N N . MET A 1 167 ? -3.658 -28.141 -16 1 96.25 167 MET A N 1
ATOM 1268 C CA . MET A 1 167 ? -4.703 -28.594 -15.086 1 96.25 167 MET A CA 1
ATOM 1269 C C . MET A 1 167 ? -5.09 -27.484 -14.117 1 96.25 167 MET A C 1
ATOM 1271 O O . MET A 1 167 ? -6.273 -27.281 -13.836 1 96.25 167 MET A O 1
ATOM 1275 N N . LEU A 1 168 ? -4.098 -26.75 -13.609 1 96.62 168 LEU A N 1
ATOM 1276 C CA . LEU A 1 168 ? -4.359 -25.656 -12.695 1 96.62 168 LEU A CA 1
ATOM 1277 C C . LEU A 1 168 ? -5.137 -24.547 -13.391 1 96.62 168 LEU A C 1
ATOM 1279 O O . LEU A 1 168 ? -6.094 -24 -12.828 1 96.62 168 LEU A O 1
ATOM 1283 N N . MET A 1 169 ? -4.789 -24.219 -14.602 1 96.81 169 MET A N 1
ATOM 1284 C CA . MET A 1 169 ? -5.484 -23.188 -15.367 1 96.81 169 MET A CA 1
ATOM 1285 C C . MET A 1 169 ? -6.922 -23.609 -15.656 1 96.81 169 MET A C 1
ATOM 1287 O O . MET A 1 169 ? -7.84 -22.781 -15.586 1 96.81 169 MET A O 1
ATOM 1291 N N . ASP A 1 170 ? -7.109 -24.875 -16.016 1 96.88 170 ASP A N 1
ATOM 1292 C CA . ASP A 1 170 ? -8.453 -25.406 -16.234 1 96.88 170 ASP A CA 1
ATOM 1293 C C . ASP A 1 170 ? -9.297 -25.281 -14.969 1 96.88 170 ASP A C 1
ATOM 1295 O O . ASP A 1 170 ? -10.492 -24.969 -15.039 1 96.88 170 ASP A O 1
ATOM 1299 N N . ARG A 1 171 ? -8.656 -25.578 -13.883 1 97.06 171 ARG A N 1
ATOM 1300 C CA . ARG A 1 171 ? -9.344 -25.438 -12.609 1 97.06 171 ARG A CA 1
ATOM 1301 C C . ARG A 1 171 ? -9.75 -23.984 -12.359 1 97.06 171 ARG A C 1
ATOM 1303 O O . ARG A 1 171 ? -10.867 -23.719 -11.922 1 97.06 171 ARG A O 1
ATOM 1310 N N . ALA A 1 172 ? -8.867 -23.062 -12.633 1 97 172 ALA A N 1
ATOM 1311 C CA . ALA A 1 172 ? -9.172 -21.641 -12.484 1 97 172 ALA A CA 1
ATOM 1312 C C . ALA A 1 172 ? -10.359 -21.234 -13.352 1 97 172 ALA A C 1
ATOM 1314 O O . ALA A 1 172 ? -11.242 -20.5 -12.906 1 97 172 ALA A O 1
ATOM 1315 N N . ASP A 1 173 ? -10.406 -21.75 -14.57 1 97.19 173 ASP A N 1
ATOM 1316 C CA . ASP A 1 173 ? -11.531 -21.484 -15.461 1 97.19 173 ASP A CA 1
ATOM 1317 C C . ASP A 1 173 ? -12.844 -21.953 -14.852 1 97.19 173 ASP A C 1
ATOM 1319 O O . ASP A 1 173 ? -13.844 -21.234 -14.875 1 97.19 173 ASP A O 1
ATOM 1323 N N . CYS A 1 174 ? -12.766 -23.125 -14.383 1 96.81 174 CYS A N 1
ATOM 1324 C CA . CYS A 1 174 ? -13.953 -23.734 -13.797 1 96.81 174 CYS A CA 1
ATOM 1325 C C . CYS A 1 174 ? -14.453 -22.906 -12.617 1 96.81 174 CYS A C 1
ATOM 1327 O O . CYS A 1 174 ? -15.641 -22.562 -12.547 1 96.81 174 CYS A O 1
ATOM 1329 N N . GLU A 1 175 ? -13.547 -22.531 -11.719 1 96.25 175 GLU A N 1
ATOM 1330 C CA . GLU A 1 175 ? -13.898 -21.734 -10.555 1 96.25 175 GLU A CA 1
ATOM 1331 C C . GLU A 1 175 ? -14.469 -20.375 -10.969 1 96.25 175 GLU A C 1
ATOM 1333 O O . GLU A 1 175 ? -15.445 -19.906 -10.391 1 96.25 175 GLU A O 1
ATOM 1338 N N . ALA A 1 176 ? -13.891 -19.781 -11.914 1 96.88 176 ALA A N 1
ATOM 1339 C CA . ALA A 1 176 ? -14.312 -18.484 -12.414 1 96.88 176 ALA A CA 1
ATOM 1340 C C . ALA A 1 176 ? -15.727 -18.547 -12.992 1 96.88 176 ALA A C 1
ATOM 1342 O O . ALA A 1 176 ? -16.562 -17.703 -12.688 1 96.88 176 ALA A O 1
ATOM 1343 N N . ARG A 1 177 ? -16.047 -19.547 -13.758 1 96.12 177 ARG A N 1
ATOM 1344 C CA . ARG A 1 177 ? -17.359 -19.719 -14.352 1 96.12 177 ARG A CA 1
ATOM 1345 C C . ARG A 1 177 ? -18.422 -19.938 -13.273 1 96.12 177 ARG A C 1
ATOM 1347 O O . ARG A 1 177 ? -19.516 -19.359 -13.344 1 96.12 177 ARG A O 1
ATOM 1354 N N . GLN A 1 178 ? -18.016 -20.703 -12.352 1 94.25 178 GLN A N 1
ATOM 1355 C CA . GLN A 1 178 ? -18.938 -21.016 -11.273 1 94.25 178 GLN A CA 1
ATOM 1356 C C . GLN A 1 178 ? -19.312 -19.75 -10.492 1 94.25 178 GLN A C 1
ATOM 1358 O O . GLN A 1 178 ? -20.422 -19.656 -9.945 1 94.25 178 GLN A O 1
ATOM 1363 N N . ARG A 1 179 ? -18.406 -18.797 -10.531 1 93.44 179 ARG A N 1
ATOM 1364 C CA . ARG A 1 179 ? -18.656 -17.562 -9.805 1 93.44 179 ARG A CA 1
ATOM 1365 C C . ARG A 1 179 ? -19.234 -16.484 -10.727 1 93.44 179 ARG A C 1
ATOM 1367 O O . ARG A 1 179 ? -19.359 -15.328 -10.336 1 93.44 179 ARG A O 1
ATOM 1374 N N . GLY A 1 180 ? -19.453 -16.875 -11.93 1 94.75 180 GLY A N 1
ATOM 1375 C CA . GLY A 1 180 ? -20.156 -15.984 -12.852 1 94.75 180 GLY A CA 1
ATOM 1376 C C . GLY A 1 180 ? -19.219 -15.055 -13.602 1 94.75 180 GLY A C 1
ATOM 1377 O O . GLY A 1 180 ? -19.672 -14.047 -14.164 1 94.75 180 GLY A O 1
ATOM 1378 N N . CYS A 1 181 ? -18 -15.359 -13.602 1 96.94 181 CYS A N 1
ATOM 1379 C CA . CYS A 1 181 ? -17.047 -14.523 -14.336 1 96.94 181 CYS A CA 1
ATOM 1380 C C . CYS A 1 181 ? -17.172 -14.758 -15.836 1 96.94 181 CYS A C 1
ATOM 1382 O O . CYS A 1 181 ? -17.422 -15.875 -16.281 1 96.94 181 CYS A O 1
ATOM 1384 N N . ARG A 1 182 ? -16.953 -13.719 -16.562 1 97.88 182 ARG A N 1
ATOM 1385 C CA . ARG A 1 182 ? -17 -13.797 -18.031 1 97.88 182 ARG A CA 1
ATOM 1386 C C . ARG A 1 182 ? -15.602 -13.742 -18.625 1 97.88 182 ARG A C 1
ATOM 1388 O O . ARG A 1 182 ? -15.406 -14.07 -19.797 1 97.88 182 ARG A O 1
ATOM 1395 N N . THR A 1 183 ? -14.719 -13.211 -17.828 1 98 183 THR A N 1
ATOM 1396 C CA . THR A 1 183 ? -13.344 -13.055 -18.266 1 98 183 THR A CA 1
ATOM 1397 C C . THR A 1 183 ? -12.367 -13.438 -17.156 1 98 183 THR A C 1
ATOM 1399 O O . THR A 1 183 ? -12.656 -13.242 -15.977 1 98 183 THR A O 1
ATOM 1402 N N . ILE A 1 184 ? -11.328 -14.047 -17.5 1 98.25 184 ILE A N 1
ATOM 1403 C CA . ILE A 1 184 ? -10.219 -14.328 -16.609 1 98.25 184 ILE A CA 1
ATOM 1404 C C . ILE A 1 184 ? -8.938 -13.688 -17.156 1 98.25 184 ILE A C 1
ATOM 1406 O O . ILE A 1 184 ? -8.703 -13.695 -18.359 1 98.25 184 ILE A O 1
ATOM 1410 N N . PHE A 1 185 ? -8.188 -13.078 -16.297 1 97.88 185 PHE A N 1
ATOM 1411 C CA . PHE A 1 185 ? -7.023 -12.344 -16.781 1 97.88 185 PHE A CA 1
ATOM 1412 C C . PHE A 1 185 ? -5.848 -12.516 -15.828 1 97.88 185 PHE A C 1
ATOM 1414 O O . PHE A 1 185 ? -6.004 -13.055 -14.727 1 97.88 185 PHE A O 1
ATOM 1421 N N . LEU A 1 186 ? -4.691 -12.133 -16.25 1 97.06 186 LEU A N 1
ATOM 1422 C CA . LEU A 1 186 ? -3.453 -12.164 -15.484 1 97.06 186 LEU A CA 1
ATOM 1423 C C . LEU A 1 186 ? -2.463 -11.133 -16.016 1 97.06 186 LEU A C 1
ATOM 1425 O O . LEU A 1 186 ? -2.658 -10.57 -17.094 1 97.06 186 LEU A O 1
ATOM 1429 N N . TRP A 1 187 ? -1.486 -10.852 -15.195 1 96.19 187 TRP A N 1
ATOM 1430 C CA . TRP A 1 187 ? -0.321 -10.07 -15.602 1 96.19 187 TRP A CA 1
ATOM 1431 C C . TRP A 1 187 ? 0.919 -10.953 -15.695 1 96.19 187 TRP A C 1
ATOM 1433 O O . TRP A 1 187 ? 1.136 -11.828 -14.852 1 96.19 187 TRP A O 1
ATOM 1443 N N . VAL A 1 188 ? 1.74 -10.727 -16.766 1 96.88 188 VAL A N 1
ATOM 1444 C CA . VAL A 1 188 ? 2.936 -11.539 -16.953 1 96.88 188 VAL A CA 1
ATOM 1445 C C . VAL A 1 188 ? 4.051 -10.68 -17.562 1 96.88 188 VAL A C 1
ATOM 1447 O O . VAL A 1 188 ? 3.799 -9.844 -18.422 1 96.88 188 VAL A O 1
ATOM 1450 N N . LYS A 1 189 ? 5.262 -10.945 -17.016 1 96.5 189 LYS A N 1
ATOM 1451 C CA . LYS A 1 189 ? 6.414 -10.312 -17.656 1 96.5 189 LYS A CA 1
ATOM 1452 C C . LYS A 1 189 ? 6.496 -10.672 -19.125 1 96.5 189 LYS A C 1
ATOM 1454 O O . LYS A 1 189 ? 6.293 -11.828 -19.5 1 96.5 189 LYS A O 1
ATOM 1459 N N . GLN A 1 190 ? 6.809 -9.625 -19.922 1 96.62 190 GLN A N 1
ATOM 1460 C CA . GLN A 1 190 ? 6.848 -9.852 -21.375 1 96.62 190 GLN A CA 1
ATOM 1461 C C . GLN A 1 190 ? 7.867 -10.922 -21.734 1 96.62 190 GLN A C 1
ATOM 1463 O O . GLN A 1 190 ? 7.66 -11.688 -22.688 1 96.62 190 GLN A O 1
ATOM 1468 N N . SER A 1 191 ? 8.93 -11.07 -20.984 1 94.88 191 SER A N 1
ATOM 1469 C CA . SER A 1 191 ? 10.008 -12.008 -21.281 1 94.88 191 SER A CA 1
ATOM 1470 C C . SER A 1 191 ? 9.75 -13.367 -20.656 1 94.88 191 SER A C 1
ATOM 1472 O O . SER A 1 191 ? 10.547 -14.297 -20.812 1 94.88 191 SER A O 1
ATOM 1474 N N . ASN A 1 192 ? 8.664 -13.469 -19.922 1 93.81 192 ASN A N 1
ATOM 1475 C CA . ASN A 1 192 ? 8.367 -14.727 -19.234 1 93.81 192 ASN A CA 1
ATOM 1476 C C . ASN A 1 192 ? 7.949 -15.82 -20.203 1 93.81 192 ASN A C 1
ATOM 1478 O O . ASN A 1 192 ? 7.07 -15.602 -21.047 1 93.81 192 ASN A O 1
ATOM 1482 N N . ARG A 1 193 ? 8.461 -16.953 -20.062 1 87.44 193 ARG A N 1
ATOM 1483 C CA . ARG A 1 193 ? 8.164 -18.078 -20.938 1 87.44 193 ARG A CA 1
ATOM 1484 C C . ARG A 1 193 ? 6.715 -18.531 -20.781 1 87.44 193 ARG A C 1
ATOM 1486 O O . ARG A 1 193 ? 6.145 -19.141 -21.688 1 87.44 193 ARG A O 1
ATOM 1493 N N . ALA A 1 194 ? 6.121 -18.219 -19.656 1 91 194 ALA A N 1
ATOM 1494 C CA . ALA A 1 194 ? 4.75 -18.656 -19.375 1 91 194 ALA A CA 1
ATOM 1495 C C . ALA A 1 194 ? 3.764 -18 -20.328 1 91 194 ALA A C 1
ATOM 1497 O O . ALA A 1 194 ? 2.615 -18.438 -20.453 1 91 194 ALA A O 1
ATOM 1498 N N . VAL A 1 195 ? 4.18 -16.953 -21.047 1 95.06 195 VAL A N 1
ATOM 1499 C CA . VAL A 1 195 ? 3.334 -16.297 -22.047 1 95.06 195 VAL A CA 1
ATOM 1500 C C . VAL A 1 195 ? 2.812 -17.328 -23.031 1 95.06 195 VAL A C 1
ATOM 1502 O O . VAL A 1 195 ? 1.625 -17.344 -23.375 1 95.06 195 VAL A O 1
ATOM 1505 N N . HIS A 1 196 ? 3.641 -18.219 -23.406 1 91.31 196 HIS A N 1
ATOM 1506 C CA . HIS A 1 196 ? 3.266 -19.234 -24.391 1 91.31 196 HIS A CA 1
ATOM 1507 C C . HIS A 1 196 ? 2.232 -20.203 -23.812 1 91.31 196 HIS A C 1
ATOM 1509 O O . HIS A 1 196 ? 1.322 -20.641 -24.516 1 91.31 196 HIS A O 1
ATOM 1515 N N . LEU A 1 197 ? 2.428 -20.547 -22.562 1 90.5 197 LEU A N 1
ATOM 1516 C CA . LEU A 1 197 ? 1.442 -21.375 -21.891 1 90.5 197 LEU A CA 1
ATOM 1517 C C . LEU A 1 197 ? 0.068 -20.719 -21.906 1 90.5 197 LEU A C 1
ATOM 1519 O O . LEU A 1 197 ? -0.932 -21.375 -22.219 1 90.5 197 LEU A O 1
ATOM 1523 N N . TYR A 1 198 ? 0.04 -19.438 -21.609 1 96.88 198 TYR A N 1
ATOM 1524 C CA . TYR A 1 198 ? -1.228 -18.719 -21.547 1 96.88 198 TYR A CA 1
ATOM 1525 C C . TYR A 1 198 ? -1.868 -18.609 -22.922 1 96.88 198 TYR A C 1
ATOM 1527 O O . TYR A 1 198 ? -3.082 -18.766 -23.062 1 96.88 198 TYR A O 1
ATOM 1535 N N . GLU A 1 199 ? -1.034 -18.391 -23.922 1 96.62 199 GLU A N 1
ATOM 1536 C CA . GLU A 1 199 ? -1.54 -18.344 -25.281 1 96.62 199 GLU A CA 1
ATOM 1537 C C . GLU A 1 199 ? -2.188 -19.672 -25.672 1 96.62 199 GLU A C 1
ATOM 1539 O O . GLU A 1 199 ? -3.281 -19.688 -26.25 1 96.62 199 GLU A O 1
ATOM 1544 N N . ARG A 1 200 ? -1.587 -20.734 -25.359 1 94.44 200 ARG A N 1
ATOM 1545 C CA . ARG A 1 200 ? -2.104 -22.062 -25.672 1 94.44 200 ARG A CA 1
ATOM 1546 C C . ARG A 1 200 ? -3.406 -22.344 -24.922 1 94.44 200 ARG A C 1
ATOM 1548 O O . ARG A 1 200 ? -4.246 -23.109 -25.391 1 94.44 200 ARG A O 1
ATOM 1555 N N . GLN A 1 201 ? -3.533 -21.688 -23.828 1 95.62 201 GLN A N 1
ATOM 1556 C CA . GLN A 1 201 ? -4.723 -21.859 -23 1 95.62 201 GLN A CA 1
ATOM 1557 C C . GLN A 1 201 ? -5.832 -20.906 -23.422 1 95.62 201 GLN A C 1
ATOM 1559 O O . GLN A 1 201 ? -6.875 -20.828 -22.766 1 95.62 201 GLN A O 1
ATOM 1564 N N . GLY A 1 202 ? -5.598 -20.141 -24.422 1 97.56 202 GLY A N 1
ATOM 1565 C CA . GLY A 1 202 ? -6.656 -19.312 -24.984 1 97.56 202 GLY A CA 1
ATOM 1566 C C . GLY A 1 202 ? -6.582 -17.859 -24.547 1 97.56 202 GLY A C 1
ATOM 1567 O O . GLY A 1 202 ? -7.477 -17.062 -24.859 1 97.56 202 GLY A O 1
ATOM 1568 N N . TYR A 1 203 ? -5.504 -17.484 -23.844 1 98.5 203 TYR A N 1
ATOM 1569 C CA . TYR A 1 203 ? -5.332 -16.078 -23.469 1 98.5 203 TYR A CA 1
ATOM 1570 C C . TYR A 1 203 ? -4.773 -15.266 -24.625 1 98.5 203 TYR A C 1
ATOM 1572 O O . TYR A 1 203 ? -4.035 -15.789 -25.469 1 98.5 203 TYR A O 1
ATOM 1580 N N . SER A 1 204 ? -5.168 -14.023 -24.609 1 98.56 204 SER A N 1
ATOM 1581 C CA . SER A 1 204 ? -4.605 -13.062 -25.547 1 98.56 204 SER A CA 1
ATOM 1582 C C . SER A 1 204 ? -4.168 -11.789 -24.828 1 98.56 204 SER A C 1
ATOM 1584 O O . SER A 1 204 ? -4.66 -11.477 -23.75 1 98.56 204 SER A O 1
ATOM 1586 N N . ILE A 1 205 ? -3.258 -11.023 -25.438 1 98.19 205 ILE A N 1
ATOM 1587 C CA . ILE A 1 205 ? -2.764 -9.781 -24.859 1 98.19 205 ILE A CA 1
ATOM 1588 C C . ILE A 1 205 ? -3.826 -8.695 -24.984 1 98.19 205 ILE A C 1
ATOM 1590 O O . ILE A 1 205 ? -4.297 -8.398 -26.078 1 98.19 205 ILE A O 1
ATOM 1594 N N . SER A 1 206 ? -4.207 -8.172 -23.875 1 97.75 206 SER A N 1
ATOM 1595 C CA . SER A 1 206 ? -5.207 -7.109 -23.891 1 97.75 206 SER A CA 1
ATOM 1596 C C . SER A 1 206 ? -4.57 -5.75 -23.609 1 97.75 206 SER A C 1
ATOM 1598 O O . SER A 1 206 ? -5.113 -4.715 -23.984 1 97.75 206 SER A O 1
ATOM 1600 N N . GLU A 1 207 ? -3.543 -5.672 -22.875 1 96.81 207 GLU A N 1
ATOM 1601 C CA . GLU A 1 207 ? -2.811 -4.453 -22.531 1 96.81 207 GLU A CA 1
ATOM 1602 C C . GLU A 1 207 ? -1.307 -4.707 -22.5 1 96.81 207 GLU A C 1
ATOM 1604 O O . GLU A 1 207 ? -0.863 -5.809 -22.172 1 96.81 207 GLU A O 1
ATOM 1609 N N . THR A 1 208 ? -0.621 -3.697 -22.906 1 97 208 THR A N 1
ATOM 1610 C CA . THR A 1 208 ? 0.836 -3.74 -22.844 1 97 208 THR A CA 1
ATOM 1611 C C . THR A 1 208 ? 1.382 -2.582 -22.016 1 97 208 THR A C 1
ATOM 1613 O O . THR A 1 208 ? 1.01 -1.426 -22.234 1 97 208 THR A O 1
ATOM 1616 N N . VAL A 1 209 ? 2.152 -2.918 -21.031 1 93.31 209 VAL A N 1
ATOM 1617 C CA . VAL A 1 209 ? 2.867 -1.927 -20.234 1 93.31 209 VAL A CA 1
ATOM 1618 C C . VAL A 1 209 ? 4.355 -1.967 -20.578 1 93.31 209 VAL A C 1
ATOM 1620 O O . VAL A 1 209 ? 5.004 -3.006 -20.438 1 93.31 209 VAL A O 1
ATOM 1623 N N . ASN A 1 210 ? 4.844 -0.773 -20.984 1 94.12 210 ASN A N 1
ATOM 1624 C CA . ASN A 1 210 ? 6.258 -0.685 -21.344 1 94.12 210 ASN A CA 1
ATOM 1625 C C . ASN A 1 210 ? 6.973 0.394 -20.531 1 94.12 210 ASN A C 1
ATOM 1627 O O . ASN A 1 210 ? 6.449 1.495 -20.359 1 94.12 210 ASN A O 1
ATOM 1631 N N . GLY A 1 211 ? 8.016 0.051 -20 1 90.81 211 GLY A N 1
ATOM 1632 C CA . GLY A 1 211 ? 8.922 1.035 -19.438 1 90.81 211 GLY A CA 1
ATOM 1633 C C . GLY A 1 211 ? 8.414 1.656 -18.156 1 90.81 211 GLY A C 1
ATOM 1634 O O . GLY A 1 211 ? 8.633 2.842 -17.906 1 90.81 211 GLY A O 1
ATOM 1635 N N . SER A 1 212 ? 7.695 0.92 -17.438 1 90.31 212 SER A N 1
ATOM 1636 C CA . SER A 1 212 ? 7.23 1.464 -16.156 1 90.31 212 SER A CA 1
ATOM 1637 C C . SER A 1 212 ? 8.367 1.543 -15.148 1 90.31 212 SER A C 1
ATOM 1639 O O . SER A 1 212 ? 8.867 0.515 -14.68 1 90.31 212 SER A O 1
ATOM 1641 N N . CYS A 1 213 ? 8.688 2.719 -14.781 1 89.12 213 CYS A N 1
ATOM 1642 C CA . CYS A 1 213 ? 9.75 2.906 -13.797 1 89.12 213 CYS A CA 1
ATOM 1643 C C . CYS A 1 213 ? 9.344 2.352 -12.438 1 89.12 213 CYS A C 1
ATOM 1645 O O . CYS A 1 213 ? 10.164 1.753 -11.742 1 89.12 213 CYS A O 1
ATOM 1647 N N . LEU A 1 214 ? 8.117 2.514 -12.094 1 88.06 214 LEU A N 1
ATOM 1648 C CA . LEU A 1 214 ? 7.621 2.004 -10.82 1 88.06 214 LEU A CA 1
ATOM 1649 C C . LEU A 1 214 ? 7.793 0.49 -10.742 1 88.06 214 LEU A C 1
ATOM 1651 O O . LEU A 1 214 ? 8.312 -0.025 -9.75 1 88.06 214 LEU A O 1
ATOM 1655 N N . LEU A 1 215 ? 7.379 -0.183 -11.773 1 91.88 215 LEU A N 1
ATOM 1656 C CA . LEU A 1 215 ? 7.484 -1.638 -11.781 1 91.88 215 LEU A CA 1
ATOM 1657 C C . LEU A 1 215 ? 8.945 -2.078 -11.805 1 91.88 215 LEU A C 1
ATOM 1659 O O . LEU A 1 215 ? 9.312 -3.059 -11.156 1 91.88 215 LEU A O 1
ATOM 1663 N N . GLN A 1 216 ? 9.719 -1.335 -12.531 1 93.25 216 GLN A N 1
ATOM 1664 C CA . GLN A 1 216 ? 11.148 -1.616 -12.531 1 93.25 216 GLN A CA 1
ATOM 1665 C C . GLN A 1 216 ? 11.727 -1.531 -11.117 1 93.25 216 GLN A C 1
ATOM 1667 O O . GLN A 1 216 ? 12.469 -2.42 -10.695 1 93.25 216 GLN A O 1
ATOM 1672 N N . CYS A 1 217 ? 11.352 -0.488 -10.43 1 92.75 217 CYS A N 1
ATOM 1673 C CA . CYS A 1 217 ? 11.891 -0.258 -9.094 1 92.75 217 CYS A CA 1
ATOM 1674 C C . CYS A 1 217 ? 11.352 -1.28 -8.102 1 92.75 217 CYS A C 1
ATOM 1676 O O . CYS A 1 217 ? 12.086 -1.76 -7.234 1 92.75 217 CYS A O 1
ATOM 1678 N N . ALA A 1 218 ? 10.148 -1.652 -8.258 1 91.25 218 ALA A N 1
ATOM 1679 C CA . ALA A 1 218 ? 9.5 -2.502 -7.262 1 91.25 218 ALA A CA 1
ATOM 1680 C C . ALA A 1 218 ? 9.719 -3.979 -7.574 1 91.25 218 ALA A C 1
ATOM 1682 O O . ALA A 1 218 ? 9.875 -4.793 -6.66 1 91.25 218 ALA A O 1
ATOM 1683 N N . LEU A 1 219 ? 9.797 -4.312 -8.906 1 94.25 219 LEU A N 1
ATOM 1684 C CA . LEU A 1 219 ? 9.734 -5.719 -9.289 1 94.25 219 LEU A CA 1
ATOM 1685 C C . LEU A 1 219 ? 10.984 -6.137 -10.055 1 94.25 219 LEU A C 1
ATOM 1687 O O . LEU A 1 219 ? 11.195 -7.328 -10.305 1 94.25 219 LEU A O 1
ATOM 1691 N N . GLY A 1 220 ? 11.773 -5.238 -10.43 1 94.69 220 GLY A N 1
ATOM 1692 C CA . GLY A 1 220 ? 12.961 -5.555 -11.219 1 94.69 220 GLY A CA 1
ATOM 1693 C C . GLY A 1 220 ? 12.664 -5.711 -12.695 1 94.69 220 GLY A C 1
ATOM 1694 O O . GLY A 1 220 ? 13.523 -6.156 -13.461 1 94.69 220 GLY A O 1
ATOM 1695 N N . SER A 1 221 ? 11.461 -5.445 -13.07 1 95 221 SER A N 1
ATOM 1696 C CA . SER A 1 221 ? 11.062 -5.477 -14.477 1 95 221 SER A CA 1
ATOM 1697 C C . SER A 1 221 ? 10.07 -4.367 -14.797 1 95 221 SER A C 1
ATOM 1699 O O . SER A 1 221 ? 9.188 -4.066 -13.984 1 95 221 SER A O 1
ATOM 1701 N N . ALA A 1 222 ? 10.172 -3.836 -16.094 1 93.5 222 ALA A N 1
ATOM 1702 C CA . ALA A 1 222 ? 9.367 -2.666 -16.438 1 93.5 222 ALA A CA 1
ATOM 1703 C C . ALA A 1 222 ? 8.297 -3.023 -17.469 1 93.5 222 ALA A C 1
ATOM 1705 O O . ALA A 1 222 ? 7.391 -2.232 -17.734 1 93.5 222 ALA A O 1
ATOM 1706 N N . ASP A 1 223 ? 8.398 -4.203 -18 1 96.62 223 ASP A N 1
ATOM 1707 C CA . ASP A 1 223 ? 7.574 -4.555 -19.156 1 96.62 223 ASP A CA 1
ATOM 1708 C C . ASP A 1 223 ? 6.672 -5.75 -18.844 1 96.62 223 ASP A C 1
ATOM 1710 O O . ASP A 1 223 ? 7.16 -6.836 -18.531 1 96.62 223 ASP A O 1
ATOM 1714 N N . PHE A 1 224 ? 5.332 -5.504 -19 1 96.75 224 PHE A N 1
ATOM 1715 C CA . PHE A 1 224 ? 4.371 -6.551 -18.656 1 96.75 224 PHE A CA 1
ATOM 1716 C C . PHE A 1 224 ? 3.246 -6.605 -19.688 1 96.75 224 PHE A C 1
ATOM 1718 O O . PHE A 1 224 ? 2.945 -5.602 -20.344 1 96.75 224 PHE A O 1
ATOM 1725 N N . TYR A 1 225 ? 2.674 -7.773 -19.828 1 97.69 225 TYR A N 1
ATOM 1726 C CA . TYR A 1 225 ? 1.413 -7.961 -20.531 1 97.69 225 TYR A CA 1
ATOM 1727 C C . TYR A 1 225 ? 0.272 -8.227 -19.562 1 97.69 225 TYR A C 1
ATOM 1729 O O . TYR A 1 225 ? 0.442 -8.961 -18.578 1 97.69 225 TYR A O 1
ATOM 1737 N N . LYS A 1 226 ? -0.758 -7.605 -19.859 1 97.12 226 LYS A N 1
ATOM 1738 C CA . LYS A 1 226 ? -2.016 -8.156 -19.359 1 97.12 226 LYS A CA 1
ATOM 1739 C C . LYS A 1 226 ? -2.631 -9.133 -20.359 1 97.12 226 LYS A C 1
ATOM 1741 O O . LYS A 1 226 ? -2.822 -8.789 -21.531 1 97.12 226 LYS A O 1
ATOM 1746 N N . MET A 1 227 ? -2.842 -10.305 -19.938 1 98.38 227 MET A N 1
ATOM 1747 C CA . MET A 1 227 ? -3.471 -11.305 -20.797 1 98.38 227 MET A CA 1
ATOM 1748 C C . MET A 1 227 ? -4.836 -11.711 -20.25 1 98.38 227 MET A C 1
ATOM 1750 O O . MET A 1 227 ? -5.031 -11.789 -19.047 1 98.38 227 MET A O 1
ATOM 1754 N N . GLN A 1 228 ? -5.758 -11.922 -21.172 1 98.44 228 GLN A N 1
ATOM 1755 C CA . GLN A 1 228 ? -7.102 -12.281 -20.734 1 98.44 228 GLN A CA 1
ATOM 1756 C C . GLN A 1 228 ? -7.723 -13.32 -21.656 1 98.44 228 GLN A C 1
ATOM 1758 O O . GLN A 1 228 ? -7.258 -13.508 -22.797 1 98.44 228 GLN A O 1
ATOM 1763 N N . LYS A 1 229 ? -8.703 -14.016 -21.188 1 98.25 229 LYS A N 1
ATOM 1764 C CA . LYS A 1 229 ? -9.453 -15.062 -21.875 1 98.25 229 LYS A CA 1
ATOM 1765 C C . LYS A 1 229 ? -10.945 -14.961 -21.562 1 98.25 229 LYS A C 1
ATOM 1767 O O . LYS A 1 229 ? -11.336 -14.898 -20.391 1 98.25 229 LYS A O 1
ATOM 1772 N N . PRO A 1 230 ? -11.781 -14.914 -22.609 1 97.75 230 PRO A N 1
ATOM 1773 C CA . PRO A 1 230 ? -13.219 -15.039 -22.344 1 97.75 230 PRO A CA 1
ATOM 1774 C C . PRO A 1 230 ? -13.602 -16.422 -21.812 1 97.75 230 PRO A C 1
ATOM 1776 O O . PRO A 1 230 ? -13.031 -17.422 -22.25 1 97.75 230 PRO A O 1
ATOM 1779 N N . LEU A 1 231 ? -14.492 -16.406 -20.922 1 96.25 231 LEU A N 1
ATOM 1780 C CA . LEU A 1 231 ? -14.922 -17.672 -20.328 1 96.25 231 LEU A CA 1
ATOM 1781 C C . LEU A 1 231 ? -16.281 -18.094 -20.891 1 96.25 231 LEU A C 1
ATOM 1783 O O . LEU A 1 231 ? -17.094 -17.25 -21.281 1 96.25 231 LEU A O 1
ATOM 1787 N N . MET B 1 1 ? -74.625 3.715 7.113 1 23.97 1 MET B N 1
ATOM 1788 C CA . MET B 1 1 ? -73.688 3.566 6.051 1 23.97 1 MET B CA 1
ATOM 1789 C C . MET B 1 1 ? -72.688 4.758 6.02 1 23.97 1 MET B C 1
ATOM 1791 O O . MET B 1 1 ? -73 5.793 5.43 1 23.97 1 MET B O 1
ATOM 1795 N N . ALA B 1 2 ? -72.25 5.094 7.27 1 38.16 2 ALA B N 1
ATOM 1796 C CA . ALA B 1 2 ? -71.188 6.109 7.465 1 38.16 2 ALA B CA 1
ATOM 1797 C C . ALA B 1 2 ? -70 5.898 6.504 1 38.16 2 ALA B C 1
ATOM 1799 O O . ALA B 1 2 ? -69.688 4.762 6.168 1 38.16 2 ALA B O 1
ATOM 1800 N N . ASP B 1 3 ? -69.812 7.02 5.691 1 36.03 3 ASP B N 1
ATOM 1801 C CA . ASP B 1 3 ? -68.875 6.996 4.625 1 36.03 3 ASP B CA 1
ATOM 1802 C C . ASP B 1 3 ? -67.438 6.637 5.172 1 36.03 3 ASP B C 1
ATOM 1804 O O . ASP B 1 3 ? -66.938 7.355 6.008 1 36.03 3 ASP B O 1
ATOM 1808 N N . PRO B 1 4 ? -67.062 5.41 5.316 1 46.41 4 PRO B N 1
ATOM 1809 C CA . PRO B 1 4 ? -65.875 4.93 5.977 1 46.41 4 PRO B CA 1
ATOM 1810 C C . PRO B 1 4 ? -64.562 5.461 5.328 1 46.41 4 PRO B C 1
ATOM 1812 O O . PRO B 1 4 ? -63.469 5.164 5.785 1 46.41 4 PRO B O 1
ATOM 1815 N N . TYR B 1 5 ? -64.688 6.168 4.184 1 38.88 5 TYR B N 1
ATOM 1816 C CA . TYR B 1 5 ? -63.562 6.574 3.406 1 38.88 5 TYR B CA 1
ATOM 1817 C C . TYR B 1 5 ? -63.031 7.918 3.887 1 38.88 5 TYR B C 1
ATOM 1819 O O . TYR B 1 5 ? -62.812 8.828 3.084 1 38.88 5 TYR B O 1
ATOM 1827 N N . ALA B 1 6 ? -63.438 8.5 4.977 1 39 6 ALA B N 1
ATOM 1828 C CA . ALA B 1 6 ? -62.781 9.766 5.297 1 39 6 ALA B CA 1
ATOM 1829 C C . ALA B 1 6 ? -61.281 9.586 5.41 1 39 6 ALA B C 1
ATOM 1831 O O . ALA B 1 6 ? -60.781 8.828 6.254 1 39 6 ALA B O 1
ATOM 1832 N N . TYR B 1 7 ? -60.531 9.875 4.328 1 36.91 7 TYR B N 1
ATOM 1833 C CA . TYR 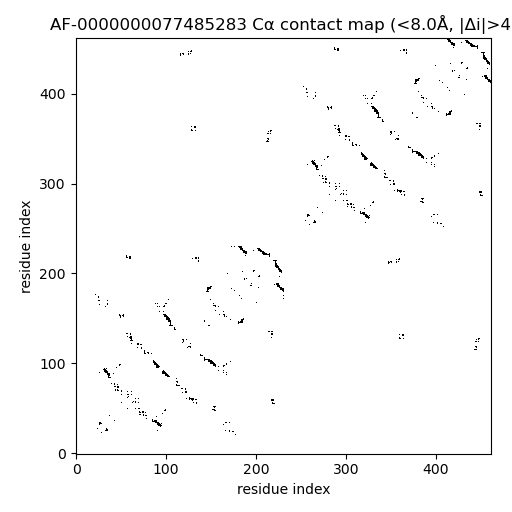B 1 7 ? -59.062 9.93 4.32 1 36.91 7 TYR B CA 1
ATOM 1834 C C . TYR B 1 7 ? -58.531 10.852 5.414 1 36.91 7 TYR B C 1
ATOM 1836 O O . TYR B 1 7 ? -59.062 11.961 5.598 1 36.91 7 TYR B O 1
ATOM 1844 N N . PRO B 1 8 ? -57.938 10.359 6.395 1 42.69 8 PRO B N 1
ATOM 1845 C CA . PRO B 1 8 ? -57.406 11.305 7.383 1 42.69 8 PRO B CA 1
ATOM 1846 C C . PRO B 1 8 ? -56.531 12.398 6.754 1 42.69 8 PRO B C 1
ATOM 1848 O O . PRO B 1 8 ? -56 12.203 5.672 1 42.69 8 PRO B O 1
ATOM 1851 N N . ALA B 1 9 ? -56.812 13.703 7.133 1 45.03 9 ALA B N 1
ATOM 1852 C CA . ALA B 1 9 ? -56.062 14.867 6.688 1 45.03 9 ALA B CA 1
ATOM 1853 C C . ALA B 1 9 ? -54.562 14.602 6.75 1 45.03 9 ALA B C 1
ATOM 1855 O O . ALA B 1 9 ? -54.094 13.859 7.609 1 45.03 9 ALA B O 1
ATOM 1856 N N . PRO B 1 10 ? -53.812 14.891 5.676 1 35.47 10 PRO B N 1
ATOM 1857 C CA . PRO B 1 10 ? -52.375 14.688 5.66 1 35.47 10 PRO B CA 1
ATOM 1858 C C . PRO B 1 10 ? -51.656 15.375 6.832 1 35.47 10 PRO B C 1
ATOM 1860 O O . PRO B 1 10 ? -52.031 16.5 7.199 1 35.47 10 PRO B O 1
ATOM 1863 N N . VAL B 1 11 ? -51.219 14.742 7.797 1 38.19 11 VAL B N 1
ATOM 1864 C CA . VAL B 1 11 ? -50.375 15.32 8.852 1 38.19 11 VAL B CA 1
ATOM 1865 C C . VAL B 1 11 ? -49.219 16.109 8.227 1 38.19 11 VAL B C 1
ATOM 1867 O O . VAL B 1 11 ? -48.406 15.547 7.492 1 38.19 11 VAL B O 1
ATOM 1870 N N . PHE B 1 12 ? -49.438 17.328 7.988 1 32.78 12 PHE B N 1
ATOM 1871 C CA . PHE B 1 12 ? -48.344 18.172 7.57 1 32.78 12 PHE B CA 1
ATOM 1872 C C . PHE B 1 12 ? -47.156 18 8.508 1 32.78 12 PHE B C 1
ATOM 1874 O O . PHE B 1 12 ? -47.281 18.188 9.719 1 32.78 12 PHE B O 1
ATOM 1881 N N . ALA B 1 13 ? -46.219 17.188 8.125 1 38.66 13 ALA B N 1
ATOM 1882 C CA . ALA B 1 13 ? -44.938 17.094 8.836 1 38.66 13 ALA B CA 1
ATOM 1883 C C . ALA B 1 13 ? -44.469 18.469 9.273 1 38.66 13 ALA B C 1
ATOM 1885 O O . ALA B 1 13 ? -44.469 19.422 8.484 1 38.66 13 ALA B O 1
ATOM 1886 N N . GLN B 1 14 ? -44.469 18.781 10.508 1 40.25 14 GLN B N 1
ATOM 1887 C CA . GLN B 1 14 ? -43.844 20 11.031 1 40.25 14 GLN B CA 1
ATOM 1888 C C . GLN B 1 14 ? -42.531 20.266 10.344 1 40.25 14 GLN B C 1
ATOM 1890 O O . GLN B 1 14 ? -41.812 19.344 9.938 1 40.25 14 GLN B O 1
ATOM 1895 N N . PRO B 1 15 ? -42.281 21.469 9.852 1 40.03 15 PRO B N 1
ATOM 1896 C CA . PRO B 1 15 ? -41 21.75 9.234 1 40.03 15 PRO B CA 1
ATOM 1897 C C . PRO B 1 15 ? -39.812 21.328 10.102 1 40.03 15 PRO B C 1
ATOM 1899 O O . PRO B 1 15 ? -39.906 21.312 11.328 1 40.03 15 PRO B O 1
ATOM 1902 N N . LEU B 1 16 ? -38.906 20.438 9.641 1 46.06 16 LEU B N 1
ATOM 1903 C CA . LEU B 1 16 ? -37.688 20.078 10.32 1 46.06 16 LEU B CA 1
ATOM 1904 C C . LEU B 1 16 ? -37 21.297 10.93 1 46.06 16 LEU B C 1
ATOM 1906 O O . LEU B 1 16 ? -37.125 22.406 10.383 1 46.06 16 LEU B O 1
ATOM 1910 N N . PRO B 1 17 ? -36.844 21.391 12.234 1 47.28 17 PRO B N 1
ATOM 1911 C CA . PRO B 1 17 ? -36.125 22.547 12.789 1 47.28 17 PRO B CA 1
ATOM 1912 C C . PRO B 1 17 ? -34.969 23.016 11.914 1 47.28 17 PRO B C 1
ATOM 1914 O O . PRO B 1 17 ? -34.438 22.219 11.117 1 47.28 17 PRO B O 1
ATOM 1917 N N . PRO B 1 18 ? -34.812 24.328 11.742 1 46.09 18 PRO B N 1
ATOM 1918 C CA . PRO B 1 18 ? -33.688 24.797 10.93 1 46.09 18 PRO B CA 1
ATOM 1919 C C . PRO B 1 18 ? -32.375 24.141 11.305 1 46.09 18 PRO B C 1
ATOM 1921 O O . PRO B 1 18 ? -32.188 23.703 12.445 1 46.09 18 PRO B O 1
ATOM 1924 N N . PRO B 1 19 ? -31.562 23.734 10.422 1 46.38 19 PRO B N 1
ATOM 1925 C CA . PRO B 1 19 ? -30.266 23.109 10.758 1 46.38 19 PRO B CA 1
ATOM 1926 C C . PRO B 1 19 ? -29.453 23.938 11.75 1 46.38 19 PRO B C 1
ATOM 1928 O O . PRO B 1 19 ? -29.609 25.172 11.805 1 46.38 19 PRO B O 1
ATOM 1931 N N . PRO B 1 20 ? -29.016 23.453 12.898 1 47.47 20 PRO B N 1
ATOM 1932 C CA . PRO B 1 20 ? -28.234 24.219 13.867 1 47.47 20 PRO B CA 1
ATOM 1933 C C . PRO B 1 20 ? -27.25 25.172 13.195 1 47.47 20 PRO B C 1
ATOM 1935 O O . PRO B 1 20 ? -26.688 24.844 12.148 1 47.47 20 PRO B O 1
ATOM 1938 N N . VAL B 1 21 ? -27.375 26.453 13.391 1 46.28 21 VAL B N 1
ATOM 1939 C CA . VAL B 1 21 ? -26.422 27.469 12.938 1 46.28 21 VAL B CA 1
ATOM 1940 C C . VAL B 1 21 ? -25.031 27.141 13.469 1 46.28 21 VAL B C 1
ATOM 1942 O O . VAL B 1 21 ? -24.797 27.125 14.68 1 46.28 21 VAL B O 1
ATOM 1945 N N . TYR B 1 22 ? -24.203 26.391 12.836 1 53.59 22 TYR B N 1
ATOM 1946 C CA . TYR B 1 22 ? -22.828 26.125 13.258 1 53.59 22 TYR B CA 1
ATOM 1947 C C . TYR B 1 22 ? -22 27.406 13.281 1 53.59 22 TYR B C 1
ATOM 1949 O O . TYR B 1 22 ? -22.188 28.281 12.43 1 53.59 22 TYR B O 1
ATOM 1957 N N . PRO B 1 23 ? -21.547 27.797 14.523 1 59.97 23 PRO B N 1
ATOM 1958 C CA . PRO B 1 23 ? -20.641 28.953 14.547 1 59.97 23 PRO B CA 1
ATOM 1959 C C . PRO B 1 23 ? -19.672 28.969 13.359 1 59.97 23 PRO B C 1
ATOM 1961 O O . PRO B 1 23 ? -19.438 27.922 12.734 1 59.97 23 PRO B O 1
ATOM 1964 N N . SER B 1 24 ? -19.328 30.172 12.961 1 75.62 24 SER B N 1
ATOM 1965 C CA . SER B 1 24 ? -18.391 30.359 11.852 1 75.62 24 SER B CA 1
ATOM 1966 C C . SER B 1 24 ? -17.125 29.547 12.055 1 75.62 24 SER B C 1
ATOM 1968 O O . SER B 1 24 ? -16.625 29.422 13.18 1 75.62 24 SER B O 1
ATOM 1970 N N . ALA B 1 25 ? -16.641 28.922 11.117 1 84.62 25 ALA B N 1
ATOM 1971 C CA . ALA B 1 25 ? -15.43 28.109 11.164 1 84.62 25 ALA B CA 1
ATOM 1972 C C . ALA B 1 25 ? -14.219 28.938 11.57 1 84.62 25 ALA B C 1
ATOM 1974 O O . ALA B 1 25 ? -14.047 30.062 11.109 1 84.62 25 ALA B O 1
ATOM 1975 N N . PRO B 1 26 ? -13.445 28.516 12.531 1 86.06 26 PRO B N 1
ATOM 1976 C CA . PRO B 1 26 ? -12.25 29.25 12.961 1 86.06 26 PRO B CA 1
ATOM 1977 C C . PRO B 1 26 ? -11.391 29.703 11.789 1 86.06 26 PRO B C 1
ATOM 1979 O O . PRO B 1 26 ? -11.117 28.938 10.867 1 86.06 26 PRO B O 1
ATOM 1982 N N . GLY B 1 27 ? -11.008 30.984 11.797 1 89.12 27 GLY B N 1
ATOM 1983 C CA . GLY B 1 27 ? -10.109 31.531 10.797 1 89.12 27 GLY B CA 1
ATOM 1984 C C . GLY B 1 27 ? -10.836 32.156 9.617 1 89.12 27 GLY B C 1
ATOM 1985 O O . GLY B 1 27 ? -10.211 32.531 8.633 1 89.12 27 GLY B O 1
ATOM 1986 N N . THR B 1 28 ? -12.133 32.156 9.703 1 89.25 28 THR B N 1
ATOM 1987 C CA . THR B 1 28 ? -12.883 32.719 8.586 1 89.25 28 THR B CA 1
ATOM 1988 C C . THR B 1 28 ? -13.078 34.219 8.773 1 89.25 28 THR B C 1
ATOM 1990 O O . THR B 1 28 ? -13.352 34.969 7.809 1 89.25 28 THR B O 1
ATOM 1993 N N . GLU B 1 29 ? -12.961 34.719 10.031 1 86.69 29 GLU B N 1
ATOM 1994 C CA . GLU B 1 29 ? -13.133 36.125 10.32 1 86.69 29 GLU B CA 1
ATOM 1995 C C . GLU B 1 29 ? -11.906 36.938 9.883 1 86.69 29 GLU B C 1
ATOM 1997 O O . GLU B 1 29 ? -10.773 36.469 10 1 86.69 29 GLU B O 1
ATOM 2002 N N . PRO B 1 30 ? -12.195 38.094 9.406 1 87.44 30 PRO B N 1
ATOM 2003 C CA . PRO B 1 30 ? -11.062 38.906 9 1 87.44 30 PRO B CA 1
ATOM 2004 C C . PRO B 1 30 ? -10.086 39.188 10.141 1 87.44 30 PRO B C 1
ATOM 2006 O O . PRO B 1 30 ? -10.516 39.375 11.289 1 87.44 30 PRO B O 1
ATOM 2009 N N . GLY B 1 31 ? -8.867 38.969 9.992 1 90.5 31 GLY B N 1
ATOM 2010 C CA . GLY B 1 31 ? -7.781 39.188 10.938 1 90.5 31 GLY B CA 1
ATOM 2011 C C . GLY B 1 31 ? -6.426 38.781 10.391 1 90.5 31 GLY B C 1
ATOM 2012 O O . GLY B 1 31 ? -6.301 38.469 9.195 1 90.5 31 GLY B O 1
ATOM 2013 N N . PRO B 1 32 ? -5.449 38.906 11.25 1 94.69 32 PRO B N 1
ATOM 2014 C CA . PRO B 1 32 ? -4.102 38.594 10.781 1 94.69 32 PRO B CA 1
ATOM 2015 C C . PRO B 1 32 ? -3.926 37.094 10.445 1 94.69 32 PRO B C 1
ATOM 2017 O O . PRO B 1 32 ? -3.064 36.75 9.633 1 94.69 32 PRO B O 1
ATOM 2020 N N . LEU B 1 33 ? -4.77 36.312 11.148 1 96.56 33 LEU B N 1
ATOM 2021 C CA . LEU B 1 33 ? -4.703 34.875 10.93 1 96.56 33 LEU B CA 1
ATOM 2022 C C . LEU B 1 33 ? -6.008 34.375 10.344 1 96.56 33 LEU B C 1
ATOM 2024 O O . LEU B 1 33 ? -7.066 34.469 10.969 1 96.56 33 LEU B O 1
ATOM 2028 N N . MET B 1 34 ? -5.922 33.781 9.086 1 97.19 34 MET B N 1
ATOM 2029 C CA . MET B 1 34 ? -7.086 33.25 8.398 1 97.19 34 MET B CA 1
ATOM 2030 C C . MET B 1 34 ? -6.828 31.828 7.926 1 97.19 34 MET B C 1
ATOM 2032 O O . MET B 1 34 ? -5.68 31.438 7.688 1 97.19 34 MET B O 1
ATOM 2036 N N . VAL B 1 35 ? -7.871 31.031 7.852 1 97.88 35 VAL B N 1
ATOM 2037 C CA . VAL B 1 35 ? -7.781 29.656 7.363 1 97.88 35 VAL B CA 1
ATOM 2038 C C . VAL B 1 35 ? -8.805 29.438 6.25 1 97.88 35 VAL B C 1
ATOM 2040 O O . VAL B 1 35 ? -9.961 29.859 6.367 1 97.88 35 VAL B O 1
ATOM 2043 N N . ARG B 1 36 ? -8.375 28.875 5.172 1 96.5 36 ARG B N 1
ATOM 2044 C CA . ARG B 1 36 ? -9.266 28.531 4.059 1 96.5 36 ARG B CA 1
ATOM 2045 C C . ARG B 1 36 ? -8.883 27.203 3.441 1 96.5 36 ARG B C 1
ATOM 2047 O O . ARG B 1 36 ? -7.859 26.609 3.803 1 96.5 36 ARG B O 1
ATOM 2054 N N . ASN B 1 37 ? -9.703 26.719 2.547 1 96.38 37 ASN B N 1
ATOM 2055 C CA . ASN B 1 37 ? -9.391 25.484 1.827 1 96.38 37 ASN B CA 1
ATOM 2056 C C . ASN B 1 37 ? -8.281 25.703 0.807 1 96.38 37 ASN B C 1
ATOM 2058 O O . ASN B 1 37 ? -8.023 26.828 0.385 1 96.38 37 ASN B O 1
ATOM 2062 N N . LEU B 1 38 ? -7.68 24.594 0.479 1 95.94 38 LEU B N 1
ATOM 2063 C CA . LEU B 1 38 ? -6.613 24.562 -0.517 1 95.94 38 LEU B CA 1
ATOM 2064 C C . LEU B 1 38 ? -7.125 25.031 -1.877 1 95.94 38 LEU B C 1
ATOM 2066 O O . LEU B 1 38 ? -8.227 24.656 -2.285 1 95.94 38 LEU B O 1
ATOM 2070 N N . GLU B 1 39 ? -6.414 25.875 -2.551 1 96.06 39 GLU B N 1
ATOM 2071 C CA . GLU B 1 39 ? -6.613 26.266 -3.945 1 96.06 39 GLU B CA 1
ATOM 2072 C C . GLU B 1 39 ? -5.422 25.859 -4.805 1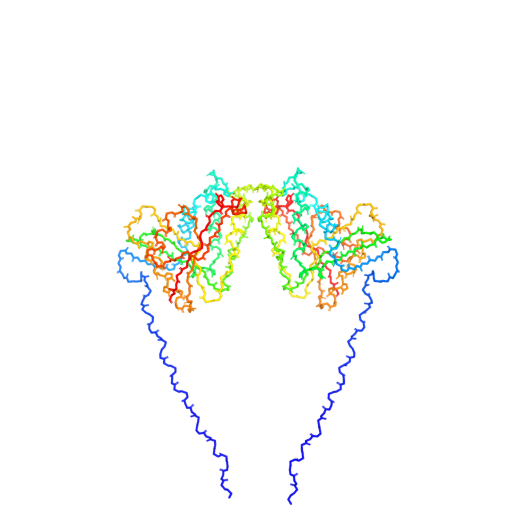 96.06 39 GLU B C 1
ATOM 2074 O O . GLU B 1 39 ? -4.371 25.484 -4.281 1 96.06 39 GLU B O 1
ATOM 2079 N N . ALA B 1 40 ? -5.531 25.969 -6.059 1 96.31 40 ALA B N 1
ATOM 2080 C CA . ALA B 1 40 ? -4.535 25.469 -7 1 96.31 40 ALA B CA 1
ATOM 2081 C C . ALA B 1 40 ? -3.174 26.109 -6.758 1 96.31 40 ALA B C 1
ATOM 2083 O O . ALA B 1 40 ? -2.143 25.438 -6.801 1 96.31 40 ALA B O 1
ATOM 2084 N N . HIS B 1 41 ? -3.215 27.359 -6.484 1 96.56 41 HIS B N 1
ATOM 2085 C CA . HIS B 1 41 ? -1.954 28.078 -6.363 1 96.56 41 HIS B CA 1
ATOM 2086 C C . HIS B 1 41 ? -1.271 27.781 -5.035 1 96.56 41 HIS B C 1
ATOM 2088 O O . HIS B 1 41 ? -0.134 28.203 -4.805 1 96.56 41 HIS B O 1
ATOM 2094 N N . ASP B 1 42 ? -1.932 26.984 -4.121 1 97.25 42 ASP B N 1
ATOM 2095 C CA . ASP B 1 42 ? -1.373 26.656 -2.816 1 97.25 42 ASP B CA 1
ATOM 2096 C C . ASP B 1 42 ? -0.606 25.328 -2.869 1 97.25 42 ASP B C 1
ATOM 2098 O O . ASP B 1 42 ? 0.111 24.984 -1.927 1 97.25 42 ASP B O 1
ATOM 2102 N N . VAL B 1 43 ? -0.697 24.594 -3.918 1 96.44 43 VAL B N 1
ATOM 2103 C CA . VAL B 1 43 ? -0.267 23.203 -3.992 1 96.44 43 VAL B CA 1
ATOM 2104 C C . VAL B 1 43 ? 1.229 23.109 -3.701 1 96.44 43 VAL B C 1
ATOM 2106 O O . VAL B 1 43 ? 1.66 22.266 -2.902 1 96.44 43 VAL B O 1
ATOM 2109 N N . ASP B 1 44 ? 1.966 23.953 -4.305 1 96.19 44 ASP B N 1
ATOM 2110 C CA . ASP B 1 44 ? 3.412 23.922 -4.105 1 96.19 44 ASP B CA 1
ATOM 2111 C C . ASP B 1 44 ? 3.773 24.203 -2.648 1 96.19 44 ASP B C 1
ATOM 2113 O O . ASP B 1 44 ? 4.613 23.516 -2.064 1 96.19 44 ASP B O 1
ATOM 2117 N N . PHE B 1 45 ? 3.117 25.203 -2.16 1 96.56 45 PHE B N 1
ATOM 2118 C CA . PHE B 1 45 ? 3.393 25.578 -0.778 1 96.56 45 PHE B CA 1
ATOM 2119 C C . PHE B 1 45 ? 3.039 24.438 0.173 1 96.56 45 PHE B C 1
ATOM 2121 O O . PHE B 1 45 ? 3.842 24.062 1.03 1 96.56 45 PHE B O 1
ATOM 2128 N N . VAL B 1 46 ? 1.89 23.875 0.042 1 96.44 46 VAL B N 1
ATOM 2129 C CA . VAL B 1 46 ? 1.395 22.828 0.933 1 96.44 46 VAL B CA 1
ATOM 2130 C C . VAL B 1 46 ? 2.295 21.594 0.838 1 96.44 46 VAL B C 1
ATOM 2132 O O . VAL B 1 46 ? 2.629 20.984 1.854 1 96.44 46 VAL B O 1
ATOM 2135 N N . SER B 1 47 ? 2.732 21.281 -0.367 1 95.12 47 SER B N 1
ATOM 2136 C CA . SER B 1 47 ? 3.594 20.125 -0.568 1 95.12 47 SER B CA 1
ATOM 2137 C C . SER B 1 47 ? 4.953 20.312 0.096 1 95.12 47 SER B C 1
ATOM 2139 O O . SER B 1 47 ? 5.465 19.406 0.757 1 95.12 47 SER B O 1
ATOM 2141 N N . ARG B 1 48 ? 5.449 21.484 -0.076 1 95.25 48 ARG B N 1
ATOM 2142 C CA . ARG B 1 48 ? 6.723 21.797 0.565 1 95.25 48 ARG B CA 1
ATOM 2143 C C . ARG B 1 48 ? 6.59 21.781 2.084 1 95.25 48 ARG B C 1
ATOM 2145 O O . ARG B 1 48 ? 7.434 21.219 2.779 1 95.25 48 ARG B O 1
ATOM 2152 N N . MET B 1 49 ? 5.543 22.344 2.561 1 94 49 MET B N 1
ATOM 2153 C CA . MET B 1 49 ? 5.297 22.391 3.998 1 94 49 MET B CA 1
ATOM 2154 C C . MET B 1 49 ? 5.203 20.984 4.578 1 94 49 MET B C 1
ATOM 2156 O O . MET B 1 49 ? 5.77 20.703 5.641 1 94 49 MET B O 1
ATOM 2160 N N . MET B 1 50 ? 4.562 20.141 3.916 1 92.81 50 MET B N 1
ATOM 2161 C CA . MET B 1 50 ? 4.402 18.766 4.367 1 92.81 50 MET B CA 1
ATOM 2162 C C . MET B 1 50 ? 5.754 18.062 4.445 1 92.81 50 MET B C 1
ATOM 2164 O O . MET B 1 50 ? 6.078 17.438 5.457 1 92.81 50 MET B O 1
ATOM 2168 N N . VAL B 1 51 ? 6.531 18.156 3.391 1 94.81 51 VAL B N 1
ATOM 2169 C CA . VAL B 1 51 ? 7.832 17.5 3.338 1 94.81 51 VAL B CA 1
ATOM 2170 C C . VAL B 1 51 ? 8.742 18.047 4.434 1 94.81 51 VAL B C 1
ATOM 2172 O O . VAL B 1 51 ? 9.438 17.297 5.109 1 94.81 51 VAL B O 1
ATOM 2175 N N . GLU B 1 52 ? 8.633 19.328 4.668 1 92.62 52 GLU B N 1
ATOM 2176 C CA . GLU B 1 52 ? 9.469 19.953 5.684 1 92.62 52 GLU B CA 1
ATOM 2177 C C . GLU B 1 52 ? 9 19.594 7.09 1 92.62 52 GLU B C 1
ATOM 2179 O O . GLU B 1 52 ? 9.812 19.359 7.984 1 92.62 52 GLU B O 1
ATOM 2184 N N . ALA B 1 53 ? 7.719 19.578 7.258 1 91.25 53 ALA B N 1
ATOM 2185 C CA . ALA B 1 53 ? 7.156 19.234 8.562 1 91.25 53 ALA B CA 1
ATOM 2186 C C . ALA B 1 53 ? 7.504 17.797 8.953 1 91.25 53 ALA B C 1
ATOM 2188 O O . ALA B 1 53 ? 7.684 17.5 10.133 1 91.25 53 ALA B O 1
ATOM 2189 N N . PHE B 1 54 ? 7.66 16.984 7.969 1 94.25 54 PHE B N 1
ATOM 2190 C CA . PHE B 1 54 ? 7.984 15.57 8.195 1 94.25 54 PHE B CA 1
ATOM 2191 C C . PHE B 1 54 ? 9.344 15.227 7.594 1 94.25 54 PHE B C 1
ATOM 2193 O O . PHE B 1 54 ? 9.508 14.164 6.992 1 94.25 54 PHE B O 1
ATOM 2200 N N . ASN B 1 55 ? 10.188 16.125 7.742 1 94.5 55 ASN B N 1
ATOM 2201 C CA . ASN B 1 55 ? 11.5 16.031 7.117 1 94.5 55 ASN B CA 1
ATOM 2202 C C . ASN B 1 55 ? 12.219 14.734 7.484 1 94.5 55 ASN B C 1
ATOM 2204 O O . ASN B 1 55 ? 12.812 14.086 6.625 1 94.5 55 ASN B O 1
ATOM 2208 N N . ASP B 1 56 ? 12.188 14.266 8.688 1 94.88 56 ASP B N 1
ATOM 2209 C CA . ASP B 1 56 ? 12.883 13.062 9.133 1 94.88 56 ASP B CA 1
ATOM 2210 C C . ASP B 1 56 ? 12.375 11.828 8.391 1 94.88 56 ASP B C 1
ATOM 2212 O O . ASP B 1 56 ? 13.164 10.984 7.961 1 94.88 56 ASP B O 1
ATOM 2216 N N . LYS B 1 57 ? 11.086 11.742 8.18 1 95.31 57 LYS B N 1
ATOM 2217 C CA . LYS B 1 57 ? 10.492 10.594 7.496 1 95.31 57 LYS B CA 1
ATOM 2218 C C . LYS B 1 57 ? 10.836 10.609 6.008 1 95.31 57 LYS B C 1
ATOM 2220 O O . LYS B 1 57 ? 11.18 9.57 5.438 1 95.31 57 LYS B O 1
ATOM 2225 N N . PHE B 1 58 ? 10.75 11.789 5.445 1 96.69 58 PHE B N 1
ATOM 2226 C CA . PHE B 1 58 ? 11.039 11.898 4.02 1 96.69 58 PHE B CA 1
ATOM 2227 C C . PHE B 1 58 ? 12.516 11.656 3.744 1 96.69 58 PHE B C 1
ATOM 2229 O O . PHE B 1 58 ? 12.867 11 2.764 1 96.69 58 PHE B O 1
ATOM 2236 N N . GLU B 1 59 ? 13.336 12.234 4.621 1 97.31 59 GLU B N 1
ATOM 2237 C CA . GLU B 1 59 ? 14.758 11.984 4.441 1 97.31 59 GLU B CA 1
ATOM 2238 C C . GLU B 1 59 ? 15.086 10.5 4.566 1 97.31 59 GLU B C 1
ATOM 2240 O O . GLU B 1 59 ? 15.898 9.969 3.809 1 97.31 59 GLU B O 1
ATOM 2245 N N . HIS B 1 60 ? 14.484 9.898 5.539 1 96.69 60 HIS B N 1
ATOM 2246 C CA . HIS B 1 60 ? 14.656 8.453 5.68 1 96.69 60 HIS B CA 1
ATOM 2247 C C . HIS B 1 60 ? 14.203 7.719 4.418 1 96.69 60 HIS B C 1
ATOM 2249 O O . HIS B 1 60 ? 14.867 6.777 3.975 1 96.69 60 HIS B O 1
ATOM 2255 N N . ALA B 1 61 ? 13.156 8.148 3.809 1 95.12 61 ALA B N 1
ATOM 2256 C CA . ALA B 1 61 ? 12.539 7.465 2.674 1 95.12 61 ALA B CA 1
ATOM 2257 C C . ALA B 1 61 ? 13.352 7.676 1.399 1 95.12 61 ALA B C 1
ATOM 2259 O O . ALA B 1 61 ? 13.695 6.715 0.705 1 95.12 61 ALA B O 1
ATOM 2260 N N . VAL B 1 62 ? 13.773 8.93 1.159 1 96.06 62 VAL B N 1
ATOM 2261 C CA . VAL B 1 62 ? 14.266 9.203 -0.185 1 96.06 62 VAL B CA 1
ATOM 2262 C C . VAL B 1 62 ? 15.742 9.602 -0.121 1 96.06 62 VAL B C 1
ATOM 2264 O O . VAL B 1 62 ? 16.422 9.656 -1.149 1 96.06 62 VAL B O 1
ATOM 2267 N N . GLY B 1 63 ? 16.266 9.898 1.05 1 96 63 GLY B N 1
ATOM 2268 C CA . GLY B 1 63 ? 17.625 10.398 1.199 1 96 63 GLY B CA 1
ATOM 2269 C C . GLY B 1 63 ? 17.719 11.914 1.144 1 96 63 GLY B C 1
ATOM 2270 O O . GLY B 1 63 ? 16.922 12.562 0.452 1 96 63 GLY B O 1
ATOM 2271 N N . LYS B 1 64 ? 18.688 12.469 1.763 1 95.44 64 LYS B N 1
ATOM 2272 C CA . LYS B 1 64 ? 18.859 13.906 1.899 1 95.44 64 LYS B CA 1
ATOM 2273 C C . LYS B 1 64 ? 19.016 14.578 0.535 1 95.44 64 LYS B C 1
ATOM 2275 O O . LYS B 1 64 ? 18.469 15.664 0.307 1 95.44 64 LYS B O 1
ATOM 2280 N N . SER B 1 65 ? 19.656 13.898 -0.374 1 95.12 65 SER B N 1
ATOM 2281 C CA . SER B 1 65 ? 19.969 14.484 -1.67 1 95.12 65 SER B CA 1
ATOM 2282 C C . SER B 1 65 ? 18.734 14.555 -2.568 1 95.12 65 SER B C 1
ATOM 2284 O O . SER B 1 65 ? 18.766 15.219 -3.607 1 95.12 65 SER B O 1
ATOM 2286 N N . ARG B 1 66 ? 17.609 13.945 -2.166 1 96.06 66 ARG B N 1
ATOM 2287 C CA . ARG B 1 66 ? 16.469 13.844 -3.055 1 96.06 66 ARG B CA 1
ATOM 2288 C C . ARG B 1 66 ? 15.25 14.539 -2.453 1 96.06 66 ARG B C 1
ATOM 2290 O O . ARG B 1 66 ? 14.117 14.305 -2.883 1 96.06 66 ARG B O 1
ATOM 2297 N N . MET B 1 67 ? 15.484 15.383 -1.507 1 96.69 67 MET B N 1
ATOM 2298 C CA . MET B 1 67 ? 14.383 16.031 -0.804 1 96.69 67 MET B CA 1
ATOM 2299 C C . MET B 1 67 ? 13.594 16.938 -1.744 1 96.69 67 MET B C 1
ATOM 2301 O O . MET B 1 67 ? 12.367 17 -1.667 1 96.69 67 MET B O 1
ATOM 2305 N N . GLU B 1 68 ? 14.266 17.578 -2.592 1 96.25 68 GLU B N 1
ATOM 2306 C CA . GLU B 1 68 ? 13.555 18.422 -3.553 1 96.25 68 GLU B CA 1
ATOM 2307 C C . GLU B 1 68 ? 12.688 17.578 -4.484 1 96.25 68 GLU B C 1
ATOM 2309 O O . GLU B 1 68 ? 11.594 18 -4.867 1 96.25 68 GLU B O 1
ATOM 2314 N N . GLY B 1 69 ? 13.203 16.453 -4.84 1 95 69 GLY B N 1
ATOM 2315 C CA . GLY B 1 69 ? 12.391 15.523 -5.621 1 95 69 GLY B CA 1
ATOM 2316 C C . GLY B 1 69 ? 11.125 15.094 -4.91 1 95 69 GLY B C 1
ATOM 2317 O O . GLY B 1 69 ? 10.07 14.945 -5.535 1 95 69 GLY B O 1
ATOM 2318 N N . ALA B 1 70 ? 11.266 14.906 -3.645 1 95.19 70 ALA B N 1
ATOM 2319 C CA . ALA B 1 70 ? 10.094 14.547 -2.848 1 95.19 70 ALA B CA 1
ATOM 2320 C C . ALA B 1 70 ? 9.047 15.656 -2.867 1 95.19 70 ALA B C 1
ATOM 2322 O O . ALA B 1 70 ? 7.852 15.391 -2.963 1 95.19 70 ALA B O 1
ATOM 2323 N N . VAL B 1 71 ? 9.516 16.875 -2.811 1 95.62 71 VAL B N 1
ATOM 2324 C CA . VAL B 1 71 ? 8.609 18.016 -2.861 1 95.62 71 VAL B CA 1
ATOM 2325 C C . VAL B 1 71 ? 7.895 18.047 -4.207 1 95.62 71 VAL B C 1
ATOM 2327 O O . VAL B 1 71 ? 6.668 18.188 -4.266 1 95.62 71 VAL B O 1
ATOM 2330 N N . GLN B 1 72 ? 8.625 17.859 -5.23 1 94.19 72 GLN B N 1
ATOM 2331 C CA . GLN B 1 72 ? 8.062 17.891 -6.578 1 94.19 72 GLN B CA 1
ATOM 2332 C C . GLN B 1 72 ? 7.047 16.766 -6.777 1 94.19 72 GLN B C 1
ATOM 2334 O O . GLN B 1 72 ? 5.969 16.984 -7.332 1 94.19 72 GLN B O 1
ATOM 2339 N N . GLN B 1 73 ? 7.438 15.641 -6.316 1 92.5 73 GLN B N 1
ATOM 2340 C CA . GLN B 1 73 ? 6.531 14.5 -6.441 1 92.5 73 GLN B CA 1
ATOM 2341 C C . GLN B 1 73 ? 5.25 14.734 -5.645 1 92.5 73 GLN B C 1
ATOM 2343 O O . GLN B 1 73 ? 4.152 14.445 -6.129 1 92.5 73 GLN B O 1
ATOM 2348 N N . SER B 1 74 ? 5.391 15.234 -4.465 1 91.75 74 SER B N 1
ATOM 2349 C CA . SER B 1 74 ? 4.227 15.516 -3.629 1 91.75 74 SER B CA 1
ATOM 2350 C C . SER B 1 74 ? 3.324 16.562 -4.277 1 91.75 74 SER B C 1
ATOM 2352 O O . SER B 1 74 ? 2.098 16.438 -4.25 1 91.75 74 SER B O 1
ATOM 2354 N N . ALA B 1 75 ? 3.93 17.516 -4.844 1 93 75 ALA B N 1
ATOM 2355 C CA . ALA B 1 75 ? 3.17 18.578 -5.508 1 93 75 ALA B CA 1
ATOM 2356 C C . ALA B 1 75 ? 2.414 18.031 -6.715 1 93 75 ALA B C 1
ATOM 2358 O O . ALA B 1 75 ? 1.254 18.391 -6.941 1 93 75 ALA B O 1
ATOM 2359 N N . ARG B 1 76 ? 3.043 17.25 -7.453 1 90.81 76 ARG B N 1
ATOM 2360 C CA . ARG B 1 76 ? 2.406 16.656 -8.625 1 90.81 76 ARG B CA 1
ATOM 2361 C C . ARG B 1 76 ? 1.228 15.773 -8.219 1 90.81 76 ARG B C 1
ATOM 2363 O O . ARG B 1 76 ? 0.156 15.852 -8.828 1 90.81 76 ARG B O 1
ATOM 2370 N N . MET B 1 77 ? 1.488 15.023 -7.227 1 88.31 77 MET B N 1
ATOM 2371 C CA . MET B 1 77 ? 0.439 14.133 -6.742 1 88.31 77 MET B CA 1
ATOM 2372 C C . MET B 1 77 ? -0.754 14.922 -6.219 1 88.31 77 MET B C 1
ATOM 2374 O O . MET B 1 77 ? -1.896 14.656 -6.602 1 88.31 77 MET B O 1
ATOM 2378 N N . LEU B 1 78 ? -0.492 15.844 -5.398 1 90.75 78 LEU B N 1
ATOM 2379 C CA . LEU B 1 78 ? -1.562 16.656 -4.832 1 90.75 78 LEU B CA 1
ATOM 2380 C C . LEU B 1 78 ? -2.262 17.469 -5.914 1 90.75 78 LEU B C 1
ATOM 2382 O O . LEU B 1 78 ? -3.488 17.594 -5.914 1 90.75 78 LEU B O 1
ATOM 2386 N N . GLY B 1 79 ? -1.499 17.953 -6.801 1 90.88 79 GLY B N 1
ATOM 2387 C CA . GLY B 1 79 ? -2.055 18.75 -7.883 1 90.88 79 GLY B CA 1
ATOM 2388 C C . GLY B 1 79 ? -3.047 17.984 -8.734 1 90.88 79 GLY B C 1
ATOM 2389 O O . GLY B 1 79 ? -4.016 18.562 -9.242 1 90.88 79 GLY B O 1
ATOM 2390 N N . ARG B 1 80 ? -2.891 16.75 -8.852 1 87 80 ARG B N 1
ATOM 2391 C CA . ARG B 1 80 ? -3.742 15.906 -9.695 1 87 80 ARG B CA 1
ATOM 2392 C C . ARG B 1 80 ? -4.938 15.383 -8.906 1 87 80 ARG B C 1
ATOM 2394 O O . ARG B 1 80 ? -5.848 14.781 -9.477 1 87 80 ARG B O 1
ATOM 2401 N N . SER B 1 81 ? -4.836 15.57 -7.652 1 88.19 81 SER B N 1
ATOM 2402 C CA . SER B 1 81 ? -5.863 14.984 -6.793 1 88.19 81 SER B CA 1
ATOM 2403 C C . SER B 1 81 ? -6.836 16.047 -6.293 1 88.19 81 SER B C 1
ATOM 2405 O O . SER B 1 81 ? -7.047 16.188 -5.086 1 88.19 81 SER B O 1
ATOM 2407 N N . ARG B 1 82 ? -7.551 16.656 -7.172 1 89.06 82 ARG B N 1
ATOM 2408 C CA . ARG B 1 82 ? -8.445 17.766 -6.824 1 89.06 82 ARG B CA 1
ATOM 2409 C C . ARG B 1 82 ? -9.578 17.281 -5.922 1 89.06 82 ARG B C 1
ATOM 2411 O O . ARG B 1 82 ? -10.086 18.047 -5.098 1 89.06 82 ARG B O 1
ATOM 2418 N N . GLN B 1 83 ? -9.844 16.047 -6.008 1 87.12 83 GLN B N 1
ATOM 2419 C CA . GLN B 1 83 ? -10.961 15.469 -5.27 1 87.12 83 GLN B CA 1
ATOM 242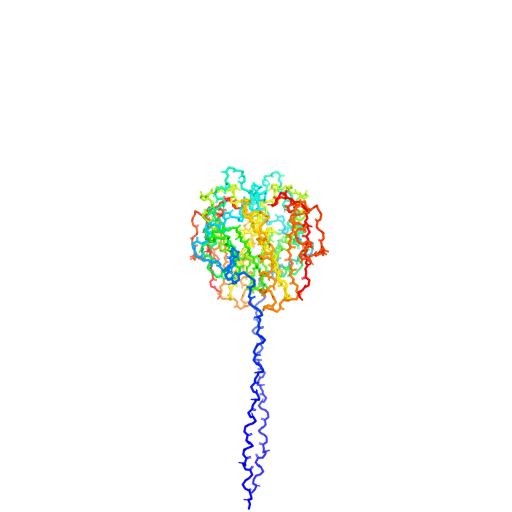0 C C . GLN B 1 83 ? -10.664 15.43 -3.771 1 87.12 83 GLN B C 1
ATOM 2422 O O . GLN B 1 83 ? -11.57 15.211 -2.963 1 87.12 83 GLN B O 1
ATOM 2427 N N . VAL B 1 84 ? -9.453 15.688 -3.381 1 89.25 84 VAL B N 1
ATOM 2428 C CA . VAL B 1 84 ? -9.148 15.609 -1.957 1 89.25 84 VAL B CA 1
ATOM 2429 C C . VAL B 1 84 ? -8.883 17.016 -1.405 1 89.25 84 VAL B C 1
ATOM 2431 O O . VAL B 1 84 ? -8.602 17.172 -0.215 1 89.25 84 VAL B O 1
ATOM 2434 N N . TRP B 1 85 ? -8.984 18.047 -2.156 1 92.38 85 TRP B N 1
ATOM 2435 C CA . TRP B 1 85 ? -8.602 19.406 -1.752 1 92.38 85 TRP B CA 1
ATOM 2436 C C . TRP B 1 85 ? -9.484 19.906 -0.616 1 92.38 85 TRP B C 1
ATOM 2438 O O . TRP B 1 85 ? -9.062 20.734 0.192 1 92.38 85 TRP B O 1
ATOM 2448 N N . HIS B 1 86 ? -10.68 19.391 -0.552 1 91.38 86 HIS B N 1
ATOM 2449 C CA . HIS B 1 86 ? -11.625 19.828 0.469 1 91.38 86 HIS B CA 1
ATOM 2450 C C . HIS B 1 86 ? -11.156 19.422 1.863 1 91.38 86 HIS B C 1
ATOM 2452 O O . HIS B 1 86 ? -11.641 19.953 2.865 1 91.38 86 HIS B O 1
ATOM 2458 N N . ARG B 1 87 ? -10.172 18.594 1.972 1 93.44 87 ARG B N 1
ATOM 2459 C CA . ARG B 1 87 ? -9.664 18.094 3.246 1 93.44 87 ARG B CA 1
ATOM 2460 C C . ARG B 1 87 ? -8.438 18.875 3.689 1 93.44 87 ARG B C 1
ATOM 2462 O O . ARG B 1 87 ? -7.887 18.625 4.762 1 93.44 87 ARG B O 1
ATOM 2469 N N . TYR B 1 88 ? -8.023 19.766 2.812 1 95.75 88 TYR B N 1
ATOM 2470 C CA . TYR B 1 88 ? -6.805 20.516 3.068 1 95.75 88 TYR B CA 1
ATOM 2471 C C . TYR B 1 88 ? -7.133 21.969 3.432 1 95.75 88 TYR B C 1
ATOM 2473 O O . TYR B 1 88 ? -7.961 22.609 2.781 1 95.75 88 TYR B O 1
ATOM 2481 N N . PHE B 1 89 ? -6.453 22.438 4.445 1 96.94 89 PHE B N 1
ATOM 2482 C CA . PHE B 1 89 ? -6.629 23.812 4.922 1 96.94 89 PHE B CA 1
ATOM 2483 C C . PHE B 1 89 ? -5.297 24.547 4.957 1 96.94 89 PHE B C 1
ATOM 2485 O O . PHE B 1 89 ? -4.277 23.969 5.348 1 96.94 89 PHE B O 1
ATOM 2492 N N . ILE B 1 90 ? -5.348 25.781 4.594 1 97.44 90 ILE B N 1
ATOM 2493 C CA . ILE B 1 90 ? -4.176 26.656 4.594 1 97.44 90 ILE B CA 1
ATOM 2494 C C . ILE B 1 90 ? -4.387 27.812 5.566 1 97.44 90 ILE B C 1
ATOM 2496 O O . ILE B 1 90 ? -5.461 28.422 5.594 1 97.44 90 ILE B O 1
ATOM 2500 N N . ALA B 1 91 ? -3.438 28.031 6.332 1 97.75 91 ALA B N 1
ATOM 2501 C CA . ALA B 1 91 ? -3.436 29.203 7.215 1 97.75 91 ALA B CA 1
ATOM 2502 C C . ALA B 1 91 ? -2.631 30.344 6.609 1 97.75 91 ALA B C 1
ATOM 2504 O O . ALA B 1 91 ? -1.491 30.156 6.184 1 97.75 91 ALA B O 1
ATOM 2505 N N . LEU B 1 92 ? -3.25 31.484 6.582 1 97.38 92 LEU B N 1
ATOM 2506 C CA . LEU B 1 92 ? -2.594 32.719 6.125 1 97.38 92 LEU B CA 1
ATOM 2507 C C . LEU B 1 92 ? -2.346 33.656 7.293 1 97.38 92 LEU B C 1
ATOM 2509 O O . LEU B 1 92 ? -3.258 33.938 8.07 1 97.38 92 LEU B O 1
ATOM 2513 N N . TYR B 1 93 ? -1.09 34 7.418 1 97.56 93 TYR B N 1
ATOM 2514 C CA . TYR B 1 93 ? -0.737 35.031 8.375 1 97.56 93 TYR B CA 1
ATOM 2515 C C . TYR B 1 93 ? -0.436 36.344 7.672 1 97.56 93 TYR B C 1
ATOM 2517 O O . TYR B 1 93 ? 0.56 36.469 6.953 1 97.56 93 TYR B O 1
ATOM 2525 N N . GLU B 1 94 ? -1.278 37.344 7.859 1 96.5 94 GLU B N 1
ATOM 2526 C CA . GLU B 1 94 ? -1.178 38.625 7.172 1 96.5 94 GLU B CA 1
ATOM 2527 C C . GLU B 1 94 ? -1.086 38.438 5.66 1 96.5 94 GLU B C 1
ATOM 2529 O O . GLU B 1 94 ? -0.224 39.031 5.008 1 96.5 94 GLU B O 1
ATOM 2534 N N . GLY B 1 95 ? -1.85 37.469 5.188 1 94.94 95 GLY B N 1
ATOM 2535 C CA . GLY B 1 95 ? -2.008 37.25 3.756 1 94.94 95 GLY B CA 1
ATOM 2536 C C . GLY B 1 95 ? -0.978 36.312 3.172 1 94.94 95 GLY B C 1
ATOM 2537 O O . GLY B 1 95 ? -1.059 35.938 1.997 1 94.94 95 GLY B O 1
ATOM 2538 N N . ARG B 1 96 ? -0.066 35.844 3.98 1 96.25 96 ARG B N 1
ATOM 2539 C CA . ARG B 1 96 ? 0.981 34.938 3.508 1 96.25 96 ARG B CA 1
ATOM 2540 C C . ARG B 1 96 ? 0.743 33.531 3.998 1 96.25 96 ARG B C 1
ATOM 2542 O O . ARG B 1 96 ? 0.371 33.312 5.156 1 96.25 96 ARG B O 1
ATOM 2549 N N . PRO B 1 97 ? 0.952 32.625 3.088 1 97.31 97 PRO B N 1
ATOM 2550 C CA . PRO B 1 97 ? 0.842 31.234 3.557 1 97.31 97 PRO B CA 1
ATOM 2551 C C . PRO B 1 97 ? 1.807 30.922 4.699 1 97.31 97 PRO B C 1
ATOM 2553 O O . PRO B 1 97 ? 3.004 31.188 4.594 1 97.31 97 PRO B O 1
ATOM 2556 N N . ALA B 1 98 ? 1.218 30.359 5.809 1 97.38 98 ALA B N 1
ATOM 2557 C CA . ALA B 1 98 ? 2.016 30.203 7.023 1 97.38 98 ALA B CA 1
ATOM 2558 C C . ALA B 1 98 ? 1.892 28.781 7.574 1 97.38 98 ALA B C 1
ATOM 2560 O O . ALA B 1 98 ? 2.695 28.359 8.406 1 97.38 98 ALA B O 1
ATOM 2561 N N . GLY B 1 99 ? 0.947 28 7.148 1 97 99 GLY B N 1
ATOM 2562 C CA . GLY B 1 99 ? 0.729 26.641 7.617 1 97 99 GLY B CA 1
ATOM 2563 C C . GLY B 1 99 ? -0.343 25.906 6.832 1 97 99 GLY B C 1
ATOM 2564 O O . GLY B 1 99 ? -1.044 26.5 6.016 1 97 99 GLY B O 1
ATOM 2565 N N . ALA B 1 100 ? -0.366 24.641 7.062 1 97 100 ALA B N 1
ATOM 2566 C CA . ALA B 1 100 ? -1.354 23.812 6.375 1 97 100 ALA B CA 1
ATOM 2567 C C . ALA B 1 100 ? -1.686 22.562 7.188 1 97 100 ALA B C 1
ATOM 2569 O O . ALA B 1 100 ? -0.927 22.172 8.078 1 97 100 ALA B O 1
ATOM 2570 N N . MET B 1 101 ? -2.828 21.984 6.867 1 96.31 101 MET B N 1
ATOM 2571 C CA . MET B 1 101 ? -3.295 20.781 7.531 1 96.31 101 MET B CA 1
ATOM 2572 C C . MET B 1 101 ? -4.203 19.969 6.609 1 96.31 101 MET B C 1
ATOM 2574 O O . MET B 1 101 ? -4.875 20.531 5.746 1 96.31 101 MET B O 1
ATOM 2578 N N . ALA B 1 102 ? -4.117 18.672 6.793 1 95.06 102 ALA B N 1
ATOM 2579 C CA . ALA B 1 102 ? -5.043 17.781 6.105 1 95.06 102 ALA B CA 1
ATOM 2580 C C . ALA B 1 102 ? -5.754 16.859 7.098 1 95.06 102 ALA B C 1
ATOM 2582 O O . ALA B 1 102 ? -5.137 16.359 8.039 1 95.06 102 ALA B O 1
ATOM 2583 N N . ILE B 1 103 ? -7.035 16.672 6.867 1 95.81 103 ILE B N 1
ATOM 2584 C CA . ILE B 1 103 ? -7.809 15.75 7.699 1 95.81 103 ILE B CA 1
ATOM 2585 C C . ILE B 1 103 ? -8.523 14.734 6.812 1 95.81 103 ILE B C 1
ATOM 2587 O O . ILE B 1 103 ? -8.68 14.945 5.609 1 95.81 103 ILE B O 1
ATOM 2591 N N . ARG B 1 104 ? -8.875 13.656 7.379 1 94.38 104 ARG B N 1
ATOM 2592 C CA . ARG B 1 104 ? -9.586 12.594 6.668 1 94.38 104 ARG B CA 1
ATOM 2593 C C . ARG B 1 104 ? -10.789 12.109 7.473 1 94.38 104 ARG B C 1
ATOM 2595 O O . ARG B 1 104 ? -10.781 12.172 8.703 1 94.38 104 ARG B O 1
ATOM 2602 N N . PHE B 1 105 ? -11.75 11.664 6.719 1 92.62 105 PHE B N 1
ATOM 2603 C CA . PHE B 1 105 ? -12.969 11.117 7.305 1 92.62 105 PHE B CA 1
ATOM 2604 C C . PHE B 1 105 ? -13.172 9.672 6.875 1 92.62 105 PHE B C 1
ATOM 2606 O O . PHE B 1 105 ? -12.469 9.172 5.988 1 92.62 105 PHE B O 1
ATOM 2613 N N . HIS B 1 106 ? -14.102 9.117 7.625 1 88.81 106 HIS B N 1
ATOM 2614 C CA . HIS B 1 106 ? -14.477 7.762 7.227 1 88.81 106 HIS B CA 1
ATOM 2615 C C . HIS B 1 106 ? -14.875 7.715 5.754 1 88.81 106 HIS B C 1
ATOM 2617 O O . HIS B 1 106 ? -15.648 8.555 5.289 1 88.81 106 HIS B O 1
ATOM 2623 N N . GLY B 1 107 ? -14.328 6.688 5.031 1 78.75 107 GLY B N 1
ATOM 2624 C CA . GLY B 1 107 ? -14.68 6.523 3.627 1 78.75 107 GLY B CA 1
ATOM 2625 C C . GLY B 1 107 ? -13.711 7.219 2.689 1 78.75 107 GLY B C 1
ATOM 2626 O O . GLY B 1 107 ? -13.695 6.949 1.486 1 78.75 107 GLY B O 1
ATOM 2627 N N . ASP B 1 108 ? -12.961 8.195 3.291 1 81.44 108 ASP B N 1
ATOM 2628 C CA . ASP B 1 108 ? -11.984 8.883 2.455 1 81.44 108 ASP B CA 1
ATOM 2629 C C . ASP B 1 108 ? -10.883 7.926 2 1 81.44 108 ASP B C 1
ATOM 2631 O O . ASP B 1 108 ? -10.43 7.082 2.775 1 81.44 108 ASP B O 1
ATOM 2635 N N . SER B 1 109 ? -10.727 7.867 0.691 1 67 109 SER B N 1
ATOM 2636 C CA . SER B 1 109 ? -9.609 7.086 0.183 1 67 109 SER B CA 1
ATOM 2637 C C . SER B 1 109 ? -8.273 7.672 0.628 1 67 109 SER B C 1
ATOM 2639 O O . SER B 1 109 ? -8.156 8.883 0.818 1 67 109 SER B O 1
ATOM 2641 N N . ALA B 1 110 ? -7.406 6.789 1.134 1 57.84 110 ALA B N 1
ATOM 2642 C CA . ALA B 1 110 ? -6.062 7.293 1.412 1 57.84 110 ALA B CA 1
ATOM 2643 C C . ALA B 1 110 ? -5.395 7.805 0.14 1 57.84 110 ALA B C 1
ATOM 2645 O O . ALA B 1 110 ? -4.414 8.547 0.204 1 57.84 110 ALA B O 1
ATOM 2646 N N . GLU B 1 111 ? -5.984 7.145 -0.999 1 55.78 111 GLU B N 1
ATOM 2647 C CA . GLU B 1 111 ? -5.211 7.082 -2.236 1 55.78 111 GLU B CA 1
ATOM 2648 C C . GLU B 1 111 ? -5.09 8.461 -2.881 1 55.78 111 GLU B C 1
ATOM 2650 O O . GLU B 1 111 ? -6.098 9.109 -3.17 1 55.78 111 GLU B O 1
ATOM 2655 N N . GLU B 1 112 ? -4.094 9.203 -2.391 1 56.34 112 GLU B N 1
ATOM 2656 C CA . GLU B 1 112 ? -3.574 10.094 -3.424 1 56.34 112 GLU B CA 1
ATOM 2657 C C . GLU B 1 112 ? -3.074 9.305 -4.633 1 56.34 112 GLU B C 1
ATOM 2659 O O . GLU B 1 112 ? -2.633 8.164 -4.492 1 56.34 112 GLU B O 1
ATOM 2664 N N . ASP B 1 113 ? -3.584 9.547 -5.758 1 57.12 113 ASP B N 1
ATOM 2665 C CA . ASP B 1 113 ? -3.137 8.914 -6.996 1 57.12 113 ASP B CA 1
ATOM 2666 C C . ASP B 1 113 ? -1.618 8.75 -7.012 1 57.12 113 ASP B C 1
ATOM 2668 O O . ASP B 1 113 ? -0.89 9.695 -7.336 1 57.12 113 ASP B O 1
ATOM 2672 N N . PHE B 1 114 ? -1.242 7.816 -6.203 1 57.38 114 PHE B N 1
ATOM 2673 C CA . PHE B 1 114 ? 0.194 7.578 -6.285 1 57.38 114 PHE B CA 1
ATOM 2674 C C . PHE B 1 114 ? 0.585 7.098 -7.676 1 57.38 114 PHE B C 1
ATOM 2676 O O . PHE B 1 114 ? 0.238 5.984 -8.078 1 57.38 114 PHE B O 1
ATOM 2683 N N . GLN B 1 115 ? 0.796 8.039 -8.609 1 59.22 115 GLN B N 1
ATOM 2684 C CA . GLN B 1 115 ? 1.332 7.688 -9.922 1 59.22 115 GLN B CA 1
ATOM 2685 C C . GLN B 1 115 ? 2.857 7.664 -9.898 1 59.22 115 GLN B C 1
ATOM 2687 O O . GLN B 1 115 ? 3.502 8.695 -10.086 1 59.22 115 GLN B O 1
ATOM 2692 N N . CYS B 1 116 ? 3.393 6.504 -9.508 1 59.22 116 CYS B N 1
ATOM 2693 C CA . CYS B 1 116 ? 4.812 6.262 -9.273 1 59.22 116 CYS B CA 1
ATOM 2694 C C . CYS B 1 116 ? 5.617 6.469 -10.555 1 59.22 116 CYS B C 1
ATOM 2696 O O . CYS B 1 116 ? 6.793 6.84 -10.5 1 59.22 116 CYS B O 1
ATOM 2698 N N . GLY B 1 117 ? 4.934 6.445 -11.656 1 64.88 117 GLY B N 1
ATOM 2699 C CA . GLY B 1 117 ? 5.734 6.602 -12.859 1 64.88 117 GLY B CA 1
ATOM 2700 C C . GLY B 1 117 ? 6.547 7.883 -12.875 1 64.88 117 GLY B C 1
ATOM 2701 O O . GLY B 1 117 ? 7.719 7.879 -13.266 1 64.88 117 GLY B O 1
ATOM 2702 N N . GLU B 1 118 ? 6.047 8.867 -12.211 1 76 118 GLU B N 1
ATOM 2703 C CA . GLU B 1 118 ? 6.766 10.133 -12.258 1 76 118 GLU B CA 1
ATOM 2704 C C . GLU B 1 118 ? 7.727 10.266 -11.078 1 76 118 GLU B C 1
ATOM 2706 O O . GLU B 1 118 ? 8.703 11.016 -11.156 1 76 118 GLU B O 1
ATOM 2711 N N . ALA B 1 119 ? 7.477 9.5 -10.109 1 86.5 119 ALA B N 1
ATOM 2712 C CA . ALA B 1 119 ? 8.344 9.578 -8.938 1 86.5 119 ALA B CA 1
ATOM 2713 C C . ALA B 1 119 ? 9.773 9.188 -9.281 1 86.5 119 ALA B C 1
ATOM 2715 O O . ALA B 1 119 ? 10.734 9.766 -8.766 1 86.5 119 ALA B O 1
ATOM 2716 N N . CYS B 1 120 ? 9.859 8.336 -10.18 1 89.06 120 CYS B N 1
ATOM 2717 C CA . CYS B 1 120 ? 11.172 7.812 -10.547 1 89.06 120 CYS B CA 1
ATOM 2718 C C . CYS B 1 120 ? 12.023 8.891 -11.211 1 89.06 120 CYS B C 1
ATOM 2720 O O . CYS B 1 120 ? 13.242 8.922 -11.039 1 89.06 120 CYS B O 1
ATOM 2722 N N . SER B 1 121 ? 11.32 9.742 -11.906 1 86.75 121 SER B N 1
ATOM 2723 C CA . SER B 1 121 ? 12.055 10.812 -12.578 1 86.75 121 SER B CA 1
ATOM 2724 C C . SER B 1 121 ? 12.656 11.789 -11.57 1 86.75 121 SER B C 1
ATOM 2726 O O . SER B 1 121 ? 13.734 12.336 -11.805 1 86.75 121 SER B O 1
ATOM 2728 N N . TYR B 1 122 ? 12.047 11.906 -10.438 1 88.94 122 TYR B N 1
ATOM 2729 C CA . TYR B 1 122 ? 12.484 12.875 -9.438 1 88.94 122 TYR B CA 1
ATOM 2730 C C . TYR B 1 122 ? 13.383 12.219 -8.398 1 88.94 122 TYR B C 1
ATOM 2732 O O . TYR B 1 122 ? 14.266 12.867 -7.832 1 88.94 122 TYR B O 1
ATOM 2740 N N . LEU B 1 123 ? 13.188 10.906 -8.234 1 94.81 123 LEU B N 1
ATOM 2741 C CA . LEU B 1 123 ? 13.727 10.312 -7.02 1 94.81 123 LEU B CA 1
ATOM 2742 C C . LEU B 1 123 ? 14.625 9.117 -7.348 1 94.81 123 LEU B C 1
ATOM 2744 O O . LEU B 1 123 ? 15.344 8.617 -6.48 1 94.81 123 LEU B O 1
ATOM 2748 N N . GLY B 1 124 ? 14.672 8.695 -8.578 1 92.19 124 GLY B N 1
ATOM 2749 C CA . GLY B 1 124 ? 15.32 7.43 -8.875 1 92.19 124 GLY B CA 1
ATOM 2750 C C . GLY B 1 124 ? 14.633 6.246 -8.219 1 92.19 124 GLY B C 1
ATOM 2751 O O . GLY B 1 124 ? 13.648 6.41 -7.504 1 92.19 124 GLY B O 1
ATOM 2752 N N . CYS B 1 125 ? 15.109 5.078 -8.398 1 91.88 125 CYS B N 1
ATOM 2753 C CA . CYS B 1 125 ? 14.461 3.869 -7.902 1 91.88 125 CYS B CA 1
ATOM 2754 C C . CYS B 1 125 ? 14.547 3.789 -6.383 1 91.88 125 CYS B C 1
ATOM 2756 O O . CYS B 1 125 ? 13.586 3.377 -5.73 1 91.88 125 CYS B O 1
ATOM 2758 N N . TRP B 1 126 ? 15.664 4.211 -5.941 1 92.75 126 TRP B N 1
ATOM 2759 C CA . TRP B 1 126 ? 15.836 4.129 -4.496 1 92.75 126 TRP B CA 1
ATOM 2760 C C . TRP B 1 126 ? 14.844 5.039 -3.775 1 92.75 126 TRP B C 1
ATOM 2762 O O . TRP B 1 126 ? 14.164 4.613 -2.842 1 92.75 126 TRP B O 1
ATOM 2772 N N . GLY B 1 127 ? 14.773 6.273 -4.246 1 93.94 127 GLY B N 1
ATOM 2773 C CA . GLY B 1 127 ? 13.836 7.211 -3.65 1 93.94 127 GLY B CA 1
ATOM 2774 C C . GLY B 1 127 ? 12.383 6.816 -3.854 1 93.94 127 GLY B C 1
ATOM 2775 O O . GLY B 1 127 ? 11.555 6.996 -2.959 1 93.94 127 GLY B O 1
ATOM 2776 N N . THR B 1 128 ? 12.141 6.238 -4.965 1 92.75 128 THR B N 1
ATOM 2777 C CA . THR B 1 128 ? 10.781 5.789 -5.27 1 92.75 128 THR B CA 1
ATOM 2778 C C . THR B 1 128 ? 10.367 4.66 -4.328 1 92.75 128 THR B C 1
ATOM 2780 O O . THR B 1 128 ? 9.266 4.684 -3.777 1 92.75 128 THR B O 1
ATOM 2783 N N . ARG B 1 129 ? 11.227 3.744 -4.086 1 93.25 129 ARG B N 1
ATOM 2784 C CA . ARG B 1 129 ? 10.938 2.662 -3.15 1 93.25 129 ARG B CA 1
ATOM 2785 C C . ARG B 1 129 ? 10.695 3.205 -1.746 1 93.25 129 ARG B C 1
ATOM 2787 O O . ARG B 1 129 ? 9.781 2.76 -1.051 1 93.25 129 ARG B O 1
ATOM 2794 N N . GLY B 1 130 ? 11.555 4.121 -1.412 1 94.12 130 GLY B N 1
ATOM 2795 C CA . GLY B 1 130 ? 11.375 4.742 -0.108 1 94.12 130 GLY B CA 1
ATOM 2796 C C . GLY B 1 130 ? 10.039 5.438 0.047 1 94.12 130 GLY B C 1
ATOM 2797 O O . GLY B 1 130 ? 9.391 5.328 1.091 1 94.12 130 GLY B O 1
ATOM 2798 N N . LEU B 1 131 ? 9.648 6.121 -0.996 1 91.94 131 LEU B N 1
ATOM 2799 C CA . LEU B 1 131 ? 8.375 6.824 -0.958 1 91.94 131 LEU B CA 1
ATOM 2800 C C . LEU B 1 131 ? 7.211 5.84 -0.9 1 91.94 131 LEU B C 1
ATOM 2802 O O . LEU B 1 131 ? 6.211 6.098 -0.229 1 91.94 131 LEU B O 1
ATOM 2806 N N . ILE B 1 132 ? 7.352 4.754 -1.565 1 88.31 132 ILE B N 1
ATOM 2807 C CA . ILE B 1 132 ? 6.328 3.711 -1.526 1 88.31 132 ILE B CA 1
ATOM 2808 C C . ILE B 1 132 ? 6.191 3.178 -0.102 1 88.31 132 ILE B C 1
ATOM 2810 O O . ILE B 1 132 ? 5.074 3.006 0.398 1 88.31 132 ILE B O 1
ATOM 2814 N N . CYS B 1 133 ? 7.277 2.941 0.536 1 90.69 133 CYS B N 1
ATOM 2815 C CA . CYS B 1 133 ? 7.258 2.449 1.908 1 90.69 133 CYS B CA 1
ATOM 2816 C C . CYS B 1 133 ? 6.609 3.463 2.844 1 90.69 133 CYS B C 1
ATOM 2818 O O . CYS B 1 133 ? 5.801 3.096 3.697 1 90.69 133 CYS B O 1
ATOM 2820 N N . LEU B 1 134 ? 6.977 4.711 2.621 1 91.69 134 LEU B N 1
ATOM 2821 C CA . LEU B 1 134 ? 6.379 5.777 3.418 1 91.69 134 LEU B CA 1
ATOM 2822 C C . LEU B 1 134 ? 4.867 5.816 3.225 1 91.69 134 LEU B C 1
ATOM 2824 O O . LEU B 1 134 ? 4.113 5.867 4.199 1 91.69 134 LEU B O 1
ATOM 2828 N N . GLY B 1 135 ? 4.488 5.785 1.97 1 86.69 135 GLY B N 1
ATOM 2829 C CA . GLY B 1 135 ? 3.07 5.801 1.657 1 86.69 135 GLY B CA 1
ATOM 2830 C C . GLY B 1 135 ? 2.314 4.625 2.25 1 86.69 135 GLY B C 1
ATOM 2831 O O . GLY B 1 135 ? 1.214 4.793 2.777 1 86.69 135 GLY B O 1
ATOM 2832 N N . CYS B 1 136 ? 2.887 3.486 2.188 1 83.56 136 CYS B N 1
ATOM 2833 C CA . CYS B 1 136 ? 2.246 2.283 2.709 1 83.56 136 CYS B CA 1
ATOM 2834 C C . CYS B 1 136 ? 2.127 2.344 4.227 1 83.56 136 CYS B C 1
ATOM 2836 O O . CYS B 1 136 ? 1.115 1.928 4.793 1 83.56 136 CYS B O 1
ATOM 2838 N N . ALA B 1 137 ? 3.105 2.799 4.871 1 84.81 137 ALA B N 1
ATOM 2839 C CA . ALA B 1 137 ? 3.127 2.852 6.332 1 84.81 137 ALA B CA 1
ATOM 2840 C C . ALA B 1 137 ? 2.137 3.887 6.859 1 84.81 137 ALA B C 1
ATOM 2842 O O . ALA B 1 137 ? 1.574 3.719 7.941 1 84.81 137 ALA B O 1
ATOM 2843 N N . THR B 1 138 ? 1.879 4.887 6.035 1 83.25 138 THR B N 1
ATOM 2844 C CA . THR B 1 138 ? 1.043 5.977 6.523 1 83.25 138 THR B CA 1
ATOM 2845 C C . THR B 1 138 ? -0.345 5.922 5.891 1 83.25 138 THR B C 1
ATOM 2847 O O . THR B 1 138 ? -1.298 6.5 6.418 1 83.25 138 THR B O 1
ATOM 2850 N N . GLY B 1 139 ? -0.469 5.32 4.719 1 73.25 139 GLY B N 1
ATOM 2851 C CA . GLY B 1 139 ? -1.687 5.359 3.926 1 73.25 139 GLY B CA 1
ATOM 2852 C C . GLY B 1 139 ? -2.725 4.348 4.375 1 73.25 139 GLY B C 1
ATOM 2853 O O . GLY B 1 139 ? -3.902 4.465 4.023 1 73.25 139 GLY B O 1
ATOM 2854 N N . SER B 1 140 ? -2.342 3.418 5.145 1 63.25 140 SER B N 1
ATOM 2855 C CA . SER B 1 140 ? -3.229 2.299 5.441 1 63.25 140 SER B CA 1
ATOM 2856 C C . SER B 1 140 ? -4.145 2.615 6.617 1 63.25 140 SER B C 1
ATOM 2858 O O . SER B 1 140 ? -4.996 1.802 6.984 1 63.25 140 SER B O 1
ATOM 2860 N N . GLU B 1 141 ? -4.082 3.799 6.969 1 68.12 141 GLU B N 1
ATOM 2861 C CA . GLU B 1 141 ? -4.918 4.086 8.125 1 68.12 141 GLU B CA 1
ATOM 2862 C C . GLU B 1 141 ? -6.391 4.195 7.73 1 68.12 141 GLU B C 1
ATOM 2864 O O . GLU B 1 141 ? -6.758 5.043 6.918 1 68.12 141 GLU B O 1
ATOM 2869 N N . SER B 1 142 ? -7.137 3.287 8.219 1 76.88 142 SER B N 1
ATOM 2870 C CA . SER B 1 142 ? -8.586 3.359 8.062 1 76.88 142 SER B CA 1
ATOM 2871 C C . SER B 1 142 ? -9.211 4.25 9.133 1 76.88 142 SER B C 1
ATOM 2873 O O . SER B 1 142 ? -8.867 4.145 10.312 1 76.88 142 SER B O 1
ATOM 2875 N N . VAL B 1 143 ? -10 5.211 8.68 1 90.38 143 VAL B N 1
ATOM 2876 C CA . VAL B 1 143 ? -10.688 6.09 9.617 1 90.38 143 VAL B CA 1
ATOM 2877 C C . VAL B 1 143 ? -12.031 5.488 10 1 90.38 143 VAL B C 1
ATOM 2879 O O . VAL B 1 143 ? -12.922 5.348 9.156 1 90.38 143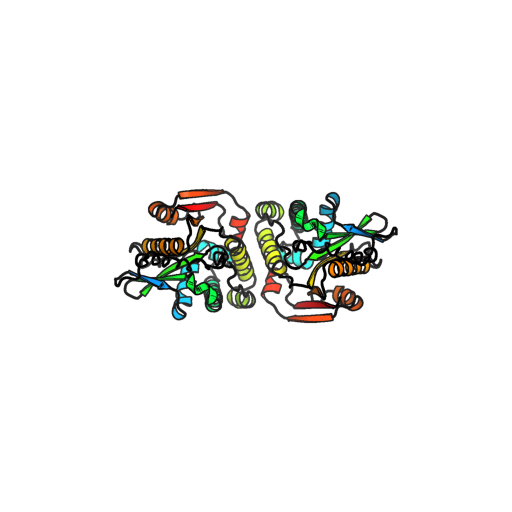 VAL B O 1
ATOM 2882 N N . PRO B 1 144 ? -12.18 5.137 11.211 1 91.69 144 PRO B N 1
ATOM 2883 C CA . PRO B 1 144 ? -13.461 4.562 11.633 1 91.69 144 PRO B CA 1
ATOM 2884 C C . PRO B 1 144 ? -14.625 5.535 11.469 1 91.69 144 PRO B C 1
ATOM 2886 O O . PRO B 1 144 ? -14.422 6.75 11.438 1 91.69 144 PRO B O 1
ATOM 2889 N N . MET B 1 145 ? -15.789 4.949 11.398 1 93.12 145 MET B N 1
ATOM 2890 C CA . MET B 1 145 ? -17 5.77 11.344 1 93.12 145 MET B CA 1
ATOM 2891 C C . MET B 1 145 ? -17.109 6.664 12.578 1 93.12 145 MET B C 1
ATOM 2893 O O . MET B 1 145 ? -16.844 6.215 13.695 1 93.12 145 MET B O 1
ATOM 2897 N N . GLY B 1 146 ? -17.406 7.887 12.336 1 95.81 146 GLY B N 1
ATOM 2898 C CA . GLY B 1 146 ? -17.609 8.82 13.43 1 95.81 146 GLY B CA 1
ATOM 2899 C C . GLY B 1 146 ? -16.312 9.43 13.938 1 95.81 146 GLY B C 1
ATOM 2900 O O . GLY B 1 146 ? -16.297 10.117 14.969 1 95.81 146 GLY B O 1
ATOM 2901 N N . GLU B 1 147 ? -15.242 9.172 13.266 1 97 147 GLU B N 1
ATOM 2902 C CA . GLU B 1 147 ? -13.961 9.727 13.68 1 97 147 GLU B CA 1
ATOM 2903 C C . GLU B 1 147 ? -13.344 10.57 12.562 1 97 147 GLU B C 1
ATOM 2905 O O . GLU B 1 147 ? -13.695 10.414 11.391 1 97 147 GLU B O 1
ATOM 2910 N N . CYS B 1 148 ? -12.57 11.484 12.969 1 97.06 148 CYS B N 1
ATOM 2911 C CA . CYS B 1 148 ? -11.781 12.312 12.062 1 97.06 148 CYS B CA 1
ATOM 2912 C C . CYS B 1 148 ? -10.289 12.125 12.312 1 97.06 148 CYS B C 1
ATOM 2914 O O . CYS B 1 148 ? -9.852 12.109 13.469 1 97.06 148 CYS B O 1
ATOM 2916 N N . TYR B 1 149 ? -9.602 11.945 11.305 1 96.88 149 TYR B N 1
ATOM 2917 C CA . TYR B 1 149 ? -8.164 11.734 11.383 1 96.88 149 TYR B CA 1
ATOM 2918 C C . TYR B 1 149 ? -7.402 12.977 10.945 1 96.88 149 TYR B C 1
ATOM 2920 O O . TYR B 1 149 ? -7.613 13.484 9.844 1 96.88 149 TYR B O 1
ATOM 2928 N N . VAL B 1 150 ? -6.574 13.469 11.828 1 96.5 150 VAL B N 1
ATOM 2929 C CA . VAL B 1 150 ? -5.633 14.508 11.43 1 96.5 150 VAL B CA 1
ATOM 2930 C C . VAL B 1 150 ? -4.422 13.867 10.75 1 96.5 150 VAL B C 1
ATOM 2932 O O . VAL B 1 150 ? -3.572 13.273 11.414 1 96.5 150 VAL B O 1
ATOM 2935 N N . ASP B 1 151 ? -4.305 14.039 9.508 1 93.31 151 ASP B N 1
ATOM 2936 C CA . ASP B 1 151 ? -3.293 13.375 8.695 1 93.31 151 ASP B CA 1
ATOM 2937 C C . ASP B 1 151 ? -1.939 14.07 8.828 1 93.31 151 ASP B C 1
ATOM 2939 O O . ASP B 1 151 ? -0.923 13.414 9.078 1 93.31 151 ASP B O 1
ATOM 2943 N N . HIS B 1 152 ? -1.901 15.383 8.641 1 92.19 152 HIS B N 1
ATOM 2944 C CA . HIS B 1 152 ? -0.681 16.141 8.875 1 92.19 152 HIS B CA 1
ATOM 2945 C C . HIS B 1 152 ? -0.994 17.609 9.188 1 92.19 152 HIS B C 1
ATOM 2947 O O . HIS B 1 152 ? -2.057 18.109 8.812 1 92.19 152 HIS B O 1
ATOM 2953 N N . ILE B 1 153 ? -0.149 18.172 9.852 1 94.81 153 ILE B N 1
ATOM 2954 C CA . ILE B 1 153 ? -0.147 19.594 10.164 1 94.81 153 ILE B CA 1
ATOM 2955 C C . ILE B 1 153 ? 1.282 20.141 10.117 1 94.81 153 ILE B C 1
ATOM 2957 O O . ILE B 1 153 ? 2.219 19.469 10.555 1 94.81 153 ILE B O 1
ATOM 2961 N N . GLY B 1 154 ? 1.407 21.219 9.484 1 94.31 154 GLY B N 1
ATOM 2962 C CA . GLY B 1 154 ? 2.688 21.906 9.43 1 94.31 154 GLY B CA 1
ATOM 2963 C C . GLY B 1 154 ? 2.559 23.422 9.531 1 94.31 154 GLY B C 1
ATOM 2964 O O . GLY B 1 154 ? 1.616 24 8.992 1 94.31 154 GLY B O 1
ATOM 2965 N N . VAL B 1 155 ? 3.498 23.984 10.266 1 94.88 155 VAL B N 1
ATOM 2966 C CA . VAL B 1 155 ? 3.607 25.438 10.375 1 94.88 155 VAL B CA 1
ATOM 2967 C C . VAL B 1 155 ? 5.008 25.875 9.961 1 94.88 155 VAL B C 1
ATOM 2969 O O . VAL B 1 155 ? 6.008 25.312 10.414 1 94.88 155 VAL B O 1
ATOM 2972 N N . ASP B 1 156 ? 4.996 26.828 9.07 1 94.94 156 ASP B N 1
ATOM 2973 C CA . ASP B 1 156 ? 6.281 27.406 8.672 1 94.94 156 ASP B CA 1
ATOM 2974 C C . ASP B 1 156 ? 7.059 27.906 9.891 1 94.94 156 ASP B C 1
ATOM 2976 O O . ASP B 1 156 ? 6.504 28.594 10.75 1 94.94 156 ASP B O 1
ATOM 2980 N N . ALA B 1 157 ? 8.289 27.562 9.891 1 91.44 157 ALA B N 1
ATOM 2981 C CA . ALA B 1 157 ? 9.141 27.859 11.039 1 91.44 157 ALA B CA 1
ATOM 2982 C C . ALA B 1 157 ? 9.195 29.359 11.305 1 91.44 157 ALA B C 1
ATOM 2984 O O . ALA B 1 157 ? 9.273 29.797 12.453 1 91.44 157 ALA B O 1
ATOM 2985 N N . SER B 1 158 ? 9.094 30.141 10.281 1 93.62 158 SER B N 1
ATOM 2986 C CA . SER B 1 158 ? 9.195 31.594 10.406 1 93.62 158 SER B CA 1
ATOM 2987 C C . SER B 1 158 ? 7.953 32.188 11.062 1 93.62 158 SER B C 1
ATOM 2989 O O . SER B 1 158 ? 7.957 33.344 11.469 1 93.62 158 SER B O 1
ATOM 2991 N N . PHE B 1 159 ? 6.93 31.406 11.195 1 94.75 159 PHE B N 1
ATOM 2992 C CA . PHE B 1 159 ? 5.672 31.906 11.734 1 94.75 159 PHE B CA 1
ATOM 2993 C C . PHE B 1 159 ? 5.312 31.188 13.031 1 94.75 159 PHE B C 1
ATOM 2995 O O . PHE B 1 159 ? 4.18 31.297 13.508 1 94.75 159 PHE B O 1
ATOM 3002 N N . ARG B 1 160 ? 6.23 30.438 13.562 1 89.81 160 ARG B N 1
ATOM 3003 C CA . ARG B 1 160 ? 5.922 29.672 14.773 1 89.81 160 ARG B CA 1
ATOM 3004 C C . ARG B 1 160 ? 5.695 30.609 15.961 1 89.81 160 ARG B C 1
ATOM 3006 O O . ARG B 1 160 ? 6.219 31.719 15.984 1 89.81 160 ARG B O 1
ATOM 3013 N N . GLY B 1 161 ? 4.836 30.172 16.891 1 90.81 161 GLY B N 1
ATOM 3014 C CA . GLY B 1 161 ? 4.547 30.953 18.078 1 90.81 161 GLY B CA 1
ATOM 3015 C C . GLY B 1 161 ? 3.473 32 17.844 1 90.81 161 GLY B C 1
ATOM 3016 O O . GLY B 1 161 ? 3.301 32.906 18.656 1 90.81 161 GLY B O 1
ATOM 3017 N N . ARG B 1 162 ? 2.734 31.906 16.781 1 93.75 162 ARG B N 1
ATOM 3018 C CA . ARG B 1 162 ? 1.747 32.938 16.438 1 93.75 162 ARG B CA 1
ATOM 3019 C C . ARG B 1 162 ? 0.335 32.344 16.469 1 93.75 162 ARG B C 1
ATOM 3021 O O . ARG B 1 162 ? -0.592 32.938 15.898 1 93.75 162 ARG B O 1
ATOM 3028 N N . GLY B 1 163 ? 0.194 31.172 16.984 1 94.31 163 GLY B N 1
ATOM 3029 C CA . GLY B 1 163 ? -1.124 30.578 17.172 1 94.31 163 GLY B CA 1
ATOM 3030 C C . GLY B 1 163 ? -1.639 29.875 15.938 1 94.31 163 GLY B C 1
ATOM 3031 O O . GLY B 1 163 ? -2.803 29.469 15.883 1 94.31 163 GLY B O 1
ATOM 3032 N N . ILE B 1 164 ? -0.845 29.719 14.953 1 95.5 164 ILE B N 1
ATOM 3033 C CA . ILE B 1 164 ? -1.252 29.141 13.68 1 95.5 164 ILE B CA 1
ATOM 3034 C C . ILE B 1 164 ? -1.643 27.672 13.875 1 95.5 164 ILE B C 1
ATOM 3036 O O . ILE B 1 164 ? -2.689 27.234 13.398 1 95.5 164 ILE B O 1
ATOM 3040 N N . GLY B 1 165 ? -0.842 26.922 14.609 1 95 165 GLY B N 1
ATOM 3041 C CA . GLY B 1 165 ? -1.166 25.531 14.898 1 95 165 GLY B CA 1
ATOM 3042 C C . GLY B 1 165 ? -2.494 25.359 15.609 1 95 165 GLY B C 1
ATOM 3043 O O . GLY B 1 165 ? -3.305 24.516 15.234 1 95 165 GLY B O 1
ATOM 3044 N N . LYS B 1 166 ? -2.686 26.203 16.578 1 95.5 166 LYS B N 1
ATOM 3045 C CA . LYS B 1 166 ? -3.939 26.172 17.328 1 95.5 166 LYS B CA 1
ATOM 3046 C C . LYS B 1 166 ? -5.129 26.453 16.406 1 95.5 166 LYS B C 1
ATOM 3048 O O . LYS B 1 166 ? -6.148 25.766 16.484 1 95.5 166 LYS B O 1
ATOM 3053 N N . MET B 1 167 ? -5 27.469 15.602 1 96.25 167 MET B N 1
ATOM 3054 C CA . MET B 1 167 ? -6.086 27.844 14.703 1 96.25 167 MET B CA 1
ATOM 3055 C C . MET B 1 167 ? -6.426 26.719 13.742 1 96.25 167 MET B C 1
ATOM 3057 O O . MET B 1 167 ? -7.598 26.438 13.484 1 96.25 167 MET B O 1
ATOM 3061 N N . LEU B 1 168 ? -5.402 26.047 13.219 1 96.69 168 LEU B N 1
ATOM 3062 C CA . LEU B 1 168 ? -5.613 24.938 12.312 1 96.69 168 LEU B CA 1
ATOM 3063 C C . LEU B 1 168 ? -6.309 23.781 13.023 1 96.69 168 LEU B C 1
ATOM 3065 O O . LEU B 1 168 ? -7.238 23.172 12.477 1 96.69 168 LEU B O 1
ATOM 3069 N N . MET B 1 169 ? -5.914 23.484 14.227 1 96.88 169 MET B N 1
ATOM 3070 C CA . MET B 1 169 ? -6.535 22.406 15.008 1 96.88 169 MET B CA 1
ATOM 3071 C C . MET B 1 169 ? -7.988 22.734 15.328 1 96.88 169 MET B C 1
ATOM 3073 O O . MET B 1 169 ? -8.852 21.859 15.273 1 96.88 169 MET B O 1
ATOM 3077 N N . ASP B 1 170 ? -8.242 24 15.695 1 96.88 170 ASP B N 1
ATOM 3078 C CA . ASP B 1 170 ? -9.609 24.438 15.945 1 96.88 170 ASP B CA 1
ATOM 3079 C C . ASP B 1 170 ? -10.477 24.266 14.695 1 96.88 170 ASP B C 1
ATOM 3081 O O . ASP B 1 170 ? -11.641 23.891 14.789 1 96.88 170 ASP B O 1
ATOM 3085 N N . ARG B 1 171 ? -9.867 24.609 13.594 1 97.06 171 ARG B N 1
ATOM 3086 C CA . ARG B 1 171 ? -10.578 24.422 12.328 1 97.06 171 ARG B CA 1
ATOM 3087 C C . ARG B 1 171 ? -10.898 22.953 12.094 1 97.06 171 ARG B C 1
ATOM 3089 O O . ARG B 1 171 ? -12.008 22.609 11.68 1 97.06 171 ARG B O 1
ATOM 3096 N N . ALA B 1 172 ? -9.961 22.078 12.344 1 97 172 ALA B N 1
ATOM 3097 C CA . ALA B 1 172 ? -10.18 20.641 12.203 1 97 172 ALA B CA 1
ATOM 3098 C C . ALA B 1 172 ? -11.32 20.156 13.094 1 97 172 ALA B C 1
ATOM 3100 O O . ALA B 1 172 ? -12.172 19.375 12.664 1 97 172 ALA B O 1
ATOM 3101 N N . ASP B 1 173 ? -11.367 20.672 14.32 1 97.12 173 ASP B N 1
ATOM 3102 C CA . ASP B 1 173 ? -12.453 20.344 15.242 1 97.12 173 ASP B CA 1
ATOM 3103 C C . ASP B 1 173 ? -13.812 20.734 14.656 1 97.12 173 ASP B C 1
ATOM 3105 O O . ASP B 1 173 ? -14.758 19.953 14.703 1 97.12 173 ASP B O 1
ATOM 3109 N N . CYS B 1 174 ? -13.812 21.906 14.18 1 96.81 174 CYS B N 1
ATOM 3110 C CA . CYS B 1 174 ? -15.047 22.422 13.617 1 96.81 174 CYS B CA 1
ATOM 3111 C C . CYS B 1 174 ? -15.523 21.578 12.453 1 96.81 174 CYS B C 1
ATOM 3113 O O . CYS B 1 174 ? -16.688 21.172 12.406 1 96.81 174 CYS B O 1
ATOM 3115 N N . GLU B 1 175 ? -14.617 21.266 11.531 1 96.25 175 GLU B N 1
ATOM 3116 C CA . GLU B 1 175 ? -14.945 20.438 10.375 1 96.25 175 GLU B CA 1
ATOM 3117 C C . GLU B 1 175 ? -15.422 19.047 10.805 1 96.25 175 GLU B C 1
ATOM 3119 O O . GLU B 1 175 ? -16.375 18.516 10.242 1 96.25 175 GLU B O 1
ATOM 3124 N N . ALA B 1 176 ? -14.789 18.5 11.734 1 96.88 176 ALA B N 1
ATOM 3125 C CA . ALA B 1 176 ? -15.117 17.172 12.234 1 96.88 176 ALA B CA 1
ATOM 3126 C C . ALA B 1 176 ? -16.516 17.141 12.852 1 96.88 176 ALA B C 1
ATOM 3128 O O . ALA B 1 176 ? -17.312 16.25 12.562 1 96.88 176 ALA B O 1
ATOM 3129 N N . ARG B 1 177 ? -16.875 18.125 13.633 1 96.12 177 ARG B N 1
ATOM 3130 C CA . ARG B 1 177 ? -18.188 18.219 14.25 1 96.12 177 ARG B CA 1
ATOM 3131 C C . ARG B 1 177 ? -19.281 18.359 13.195 1 96.12 177 ARG B C 1
ATOM 3133 O O . ARG B 1 177 ? -20.344 17.734 13.297 1 96.12 177 ARG B O 1
ATOM 3140 N N . GLN B 1 178 ? -18.938 19.156 12.266 1 94.25 178 GLN B N 1
ATOM 3141 C CA . GLN B 1 178 ? -19.906 19.406 11.211 1 94.25 178 GLN B CA 1
ATOM 3142 C C . GLN B 1 178 ? -20.219 18.141 10.438 1 94.25 178 GLN B C 1
ATOM 3144 O O . GLN B 1 178 ? -21.328 17.969 9.914 1 94.25 178 GLN B O 1
ATOM 3149 N N . ARG B 1 179 ? -19.25 17.234 10.445 1 93.44 179 ARG B N 1
ATOM 3150 C CA . ARG B 1 179 ? -19.453 15.977 9.727 1 93.44 179 ARG B CA 1
ATOM 3151 C C . ARG B 1 179 ? -19.938 14.875 10.656 1 93.44 179 ARG B C 1
ATOM 3153 O O . ARG B 1 179 ? -20 13.703 10.273 1 93.44 179 ARG B O 1
ATOM 3160 N N . GLY B 1 180 ? -20.141 15.242 11.867 1 94.81 180 GLY B N 1
ATOM 3161 C CA . GLY B 1 180 ? -20.766 14.32 12.797 1 94.81 180 GLY B CA 1
ATOM 3162 C C . GLY B 1 180 ? -19.766 13.445 13.531 1 94.81 180 GLY B C 1
ATOM 3163 O O . GLY B 1 180 ? -20.141 12.406 14.094 1 94.81 180 GLY B O 1
ATOM 3164 N N . CYS B 1 181 ? -18.578 13.812 13.5 1 96.94 181 CYS B N 1
ATOM 3165 C CA . CYS B 1 181 ? -17.562 13.039 14.219 1 96.94 181 CYS B CA 1
ATOM 3166 C C . CYS B 1 181 ? -17.672 13.266 15.719 1 96.94 181 CYS B C 1
ATOM 3168 O O . CYS B 1 181 ? -17.984 14.367 16.172 1 96.94 181 CYS B O 1
ATOM 3170 N N . ARG B 1 182 ? -17.375 12.25 16.438 1 97.81 182 ARG B N 1
ATOM 3171 C CA . ARG B 1 182 ? -17.391 12.328 17.906 1 97.81 182 ARG B CA 1
ATOM 3172 C C . ARG B 1 182 ? -15.977 12.352 18.469 1 97.81 182 ARG B C 1
ATOM 3174 O O . ARG B 1 182 ? -15.781 12.688 19.641 1 97.81 182 ARG B O 1
ATOM 3181 N N . THR B 1 183 ? -15.094 11.875 17.656 1 98 183 THR B N 1
ATOM 3182 C CA . THR B 1 183 ? -13.695 11.805 18.062 1 98 183 THR B CA 1
ATOM 3183 C C . THR B 1 183 ? -12.773 12.25 16.938 1 98 183 THR B C 1
ATOM 3185 O O . THR B 1 183 ? -13.078 12.039 15.758 1 98 183 THR B O 1
ATOM 3188 N N . ILE B 1 184 ? -11.766 12.914 17.266 1 98.25 184 ILE B N 1
ATOM 3189 C CA . ILE B 1 184 ? -10.688 13.266 16.344 1 98.25 184 ILE B CA 1
ATOM 3190 C C . ILE B 1 184 ? -9.367 12.703 16.859 1 98.25 184 ILE B C 1
ATOM 3192 O O . ILE B 1 184 ? -9.102 12.727 18.062 1 98.25 184 ILE B O 1
ATOM 3196 N N . PHE B 1 185 ? -8.594 12.148 15.977 1 97.94 185 PHE B N 1
ATOM 3197 C CA . PHE B 1 185 ? -7.379 11.492 16.438 1 97.94 185 PHE B CA 1
ATOM 3198 C C . PHE B 1 185 ? -6.234 11.742 15.461 1 97.94 185 PHE B C 1
ATOM 3200 O O . PHE B 1 185 ? -6.445 12.273 14.367 1 97.94 185 PHE B O 1
ATOM 3207 N N . LEU B 1 186 ? -5.051 11.422 15.859 1 97.06 186 LEU B N 1
ATOM 3208 C CA . LEU B 1 186 ? -3.834 11.523 15.062 1 97.06 186 LEU B CA 1
ATOM 3209 C C . LEU B 1 186 ? -2.771 10.555 15.562 1 97.06 186 LEU B C 1
ATOM 3211 O O . LEU B 1 186 ? -2.912 9.977 16.641 1 97.06 186 LEU B O 1
ATOM 3215 N N . TRP B 1 187 ? -1.788 10.336 14.727 1 96.19 187 TRP B N 1
ATOM 3216 C CA . TRP B 1 187 ? -0.569 9.625 15.102 1 96.19 187 TRP B CA 1
ATOM 3217 C C . TRP B 1 187 ? 0.619 10.578 15.172 1 96.19 187 TRP B C 1
ATOM 3219 O O . TRP B 1 187 ? 0.765 11.461 14.32 1 96.19 187 TRP B O 1
ATOM 3229 N N . VAL B 1 188 ? 1.461 10.398 16.219 1 96.88 188 VAL B N 1
ATOM 3230 C CA . VAL B 1 188 ? 2.607 11.289 16.391 1 96.88 188 VAL B CA 1
ATOM 3231 C C . VAL B 1 188 ? 3.785 10.5 16.969 1 96.88 188 VAL B C 1
ATOM 3233 O O . VAL B 1 188 ? 3.604 9.648 17.844 1 96.88 188 VAL B O 1
ATOM 3236 N N . LYS B 1 189 ? 4.977 10.82 16.406 1 96.5 189 LYS B N 1
ATOM 3237 C CA . LYS B 1 189 ? 6.176 10.258 17.016 1 96.5 189 LYS B CA 1
ATOM 3238 C C . LYS B 1 189 ? 6.266 10.625 18.484 1 96.5 189 LYS B C 1
ATOM 3240 O O . LYS B 1 189 ? 6 11.766 18.875 1 96.5 189 LYS B O 1
ATOM 3245 N N . GLN B 1 190 ? 6.652 9.609 19.281 1 96.56 190 GLN B N 1
ATOM 3246 C CA . GLN B 1 190 ? 6.711 9.836 20.719 1 96.56 190 GLN B CA 1
ATOM 3247 C C . GLN B 1 190 ? 7.672 10.969 21.062 1 96.56 190 GLN B C 1
ATOM 3249 O O . GLN B 1 190 ? 7.441 11.719 22.016 1 96.56 190 GLN B O 1
ATOM 3254 N N . SER B 1 191 ? 8.703 11.172 20.281 1 94.75 191 SER B N 1
ATOM 3255 C CA . SER B 1 191 ? 9.734 12.172 20.562 1 94.75 191 SER B CA 1
ATOM 3256 C C . SER B 1 191 ? 9.375 13.516 19.938 1 94.75 191 SER B C 1
ATOM 3258 O O . SER B 1 191 ? 10.117 14.492 20.078 1 94.75 191 SER B O 1
ATOM 3260 N N . ASN B 1 192 ? 8.273 13.562 19.219 1 93.81 192 ASN B N 1
ATOM 3261 C CA . ASN B 1 192 ? 7.887 14.797 18.547 1 93.81 192 ASN B CA 1
ATOM 3262 C C . ASN B 1 192 ? 7.422 15.859 19.547 1 93.81 192 ASN B C 1
ATOM 3264 O O . ASN B 1 192 ? 6.574 15.586 20.391 1 93.81 192 ASN B O 1
ATOM 3268 N N . ARG B 1 193 ? 7.863 17.031 19.391 1 87.56 193 ARG B N 1
ATOM 3269 C CA . ARG B 1 193 ? 7.516 18.141 20.281 1 87.56 193 ARG B CA 1
ATOM 3270 C C . ARG B 1 193 ? 6.043 18.5 20.141 1 87.56 193 ARG B C 1
ATOM 3272 O O . ARG B 1 193 ? 5.457 19.078 21.062 1 87.56 193 ARG B O 1
ATOM 3279 N N . ALA B 1 194 ? 5.445 18.156 19.031 1 91.06 194 ALA B N 1
ATOM 3280 C CA . ALA B 1 194 ? 4.051 18.516 18.781 1 91.06 194 ALA B CA 1
ATOM 3281 C C . ALA B 1 194 ? 3.121 17.797 19.766 1 91.06 194 ALA B C 1
ATOM 3283 O O . ALA B 1 194 ? 1.952 18.156 19.891 1 91.06 194 ALA B O 1
ATOM 3284 N N . VAL B 1 195 ? 3.621 16.781 20.469 1 95.12 195 VAL B N 1
ATOM 3285 C CA . VAL B 1 195 ? 2.838 16.078 21.484 1 95.12 195 VAL B CA 1
ATOM 3286 C C . VAL B 1 195 ? 2.275 17.078 22.484 1 95.12 195 VAL B C 1
ATOM 3288 O O . VAL B 1 195 ? 1.099 17.016 22.844 1 95.12 195 VAL B O 1
ATOM 3291 N N . HIS B 1 196 ? 3.057 18.016 22.844 1 91.44 196 HIS B N 1
ATOM 3292 C CA . HIS B 1 196 ? 2.641 19.016 23.812 1 91.44 196 HIS B CA 1
ATOM 3293 C C . HIS B 1 196 ? 1.536 19.906 23.266 1 91.44 196 HIS B C 1
ATOM 3295 O O . HIS B 1 196 ? 0.62 20.297 23.984 1 91.44 196 HIS B O 1
ATOM 3301 N N . LEU B 1 197 ? 1.671 20.266 22.016 1 90.69 197 LEU B N 1
ATOM 3302 C CA . LEU B 1 197 ? 0.621 21.031 21.359 1 90.69 197 LEU B CA 1
ATOM 3303 C C . LEU B 1 197 ? -0.709 20.297 21.406 1 90.69 197 LEU B C 1
ATOM 3305 O O . LEU B 1 197 ? -1.741 20.875 21.734 1 90.69 197 LEU B O 1
ATOM 3309 N N . TYR B 1 198 ? -0.661 19 21.125 1 96.94 198 TYR B N 1
ATOM 3310 C CA . TYR B 1 198 ? -1.881 18.203 21.078 1 96.94 198 TYR B CA 1
ATOM 3311 C C . TYR B 1 198 ? -2.486 18.062 22.469 1 96.94 198 TYR B C 1
ATOM 3313 O O . TYR B 1 198 ? -3.705 18.141 22.641 1 96.94 198 TYR B O 1
ATOM 3321 N N . GLU B 1 199 ? -1.611 17.906 23.438 1 96.69 199 GLU B N 1
ATOM 3322 C CA . GLU B 1 199 ? -2.084 17.828 24.812 1 96.69 199 GLU B CA 1
ATOM 3323 C C . GLU B 1 199 ? -2.803 19.125 25.219 1 96.69 199 GLU B C 1
ATOM 3325 O O . GLU B 1 199 ? -3.883 19.062 25.812 1 96.69 199 GLU B O 1
ATOM 3330 N N . ARG B 1 200 ? -2.285 20.219 24.906 1 94.56 200 ARG B N 1
ATOM 3331 C CA . ARG B 1 200 ? -2.877 21.516 25.219 1 94.56 200 ARG B CA 1
ATOM 3332 C C . ARG B 1 200 ? -4.211 21.703 24.5 1 94.56 200 ARG B C 1
ATOM 3334 O O . ARG B 1 200 ? -5.086 22.422 24.984 1 94.56 200 ARG B O 1
ATOM 3341 N N . GLN B 1 201 ? -4.312 21.031 23.406 1 95.75 201 GLN B N 1
ATOM 3342 C CA . GLN B 1 201 ? -5.527 21.141 22.609 1 95.75 201 GLN B CA 1
ATOM 3343 C C . GLN B 1 201 ? -6.566 20.109 23.047 1 95.75 201 GLN B C 1
ATOM 3345 O O . GLN B 1 201 ? -7.617 19.984 22.422 1 95.75 201 GLN B O 1
ATOM 3350 N N . GLY B 1 202 ? -6.266 19.359 24.031 1 97.62 202 GLY B N 1
ATOM 3351 C CA . GLY B 1 202 ? -7.258 18.484 24.625 1 97.62 202 GLY B CA 1
ATOM 3352 C C . GLY B 1 202 ? -7.102 17.031 24.188 1 97.62 202 GLY B C 1
ATOM 3353 O O . GLY B 1 202 ? -7.934 16.188 24.516 1 97.62 202 GLY B O 1
ATOM 3354 N N . TYR B 1 203 ? -6.02 16.719 23.469 1 98.56 203 TYR B N 1
ATOM 3355 C CA . TYR B 1 203 ? -5.77 15.328 23.078 1 98.56 203 TYR B CA 1
ATOM 3356 C C . TYR B 1 203 ? -5.133 14.547 24.234 1 98.56 203 TYR B C 1
ATOM 3358 O O . TYR B 1 203 ? -4.41 15.117 25.047 1 98.56 203 TYR B O 1
ATOM 3366 N N . SER B 1 204 ? -5.457 13.297 24.219 1 98.56 204 SER B N 1
ATOM 3367 C CA . SER B 1 204 ? -4.812 12.367 25.156 1 98.56 204 SER B CA 1
ATOM 3368 C C . SER B 1 204 ? -4.32 11.117 24.422 1 98.56 204 SER B C 1
ATOM 3370 O O . SER B 1 204 ? -4.824 10.773 23.359 1 98.56 204 SER B O 1
ATOM 3372 N N . ILE B 1 205 ? -3.35 10.414 25 1 98.19 205 ILE B N 1
ATOM 3373 C CA . ILE B 1 205 ? -2.795 9.203 24.406 1 98.19 205 ILE B CA 1
ATOM 3374 C C . ILE B 1 205 ? -3.791 8.055 24.562 1 98.19 205 ILE B C 1
ATOM 3376 O O . ILE B 1 205 ? -4.219 7.738 25.672 1 98.19 205 ILE B O 1
ATOM 3380 N N . SER B 1 206 ? -4.16 7.516 23.484 1 97.75 206 SER B N 1
ATOM 3381 C CA . SER B 1 206 ? -5.094 6.395 23.516 1 97.75 206 SER B CA 1
ATOM 3382 C C . SER B 1 206 ? -4.383 5.078 23.219 1 97.75 206 SER B C 1
ATOM 3384 O O . SER B 1 206 ? -4.855 4.008 23.609 1 97.75 206 SER B O 1
ATOM 3386 N N . GLU B 1 207 ? -3.373 5.055 22.469 1 96.81 207 GLU B N 1
ATOM 3387 C CA . GLU B 1 207 ? -2.574 3.881 22.109 1 96.81 207 GLU B CA 1
ATOM 3388 C C . GLU B 1 207 ? -1.09 4.223 22.047 1 96.81 207 GLU B C 1
ATOM 3390 O O . GLU B 1 207 ? -0.722 5.352 21.719 1 96.81 207 GLU B O 1
ATOM 3395 N N . THR B 1 208 ? -0.343 3.25 22.422 1 97 208 THR B N 1
ATOM 3396 C CA . THR B 1 208 ? 1.107 3.381 22.344 1 97 208 THR B CA 1
ATOM 3397 C C . THR B 1 208 ? 1.702 2.256 21.5 1 97 208 THR B C 1
ATOM 3399 O O . THR B 1 208 ? 1.409 1.08 21.719 1 97 208 THR B O 1
ATOM 3402 N N . VAL B 1 209 ? 2.436 2.639 20.484 1 93.19 209 VAL B N 1
ATOM 3403 C CA . VAL B 1 209 ? 3.191 1.69 19.672 1 93.19 209 VAL B CA 1
ATOM 3404 C C . VAL B 1 209 ? 4.68 1.818 19.984 1 93.19 209 VAL B C 1
ATOM 3406 O O . VAL B 1 209 ? 5.262 2.895 19.828 1 93.19 209 VAL B O 1
ATOM 3409 N N . ASN B 1 210 ? 5.242 0.655 20.375 1 94.06 210 ASN B N 1
ATOM 3410 C CA . ASN B 1 210 ? 6.66 0.652 20.703 1 94.06 210 ASN B CA 1
ATOM 3411 C C . ASN B 1 210 ? 7.426 -0.379 19.875 1 94.06 210 ASN B C 1
ATOM 3413 O O . ASN B 1 210 ? 6.969 -1.511 19.719 1 94.06 210 ASN B O 1
ATOM 3417 N N . GLY B 1 211 ? 8.43 0.024 19.312 1 90.75 211 GLY B N 1
ATOM 3418 C CA . GLY B 1 211 ? 9.391 -0.9 18.734 1 90.75 211 GLY B CA 1
ATOM 3419 C C . GLY B 1 211 ? 8.891 -1.551 17.453 1 90.75 211 GLY B C 1
ATOM 3420 O O . GLY B 1 211 ? 9.172 -2.723 17.203 1 90.75 211 GLY B O 1
ATOM 3421 N N . SER B 1 212 ? 8.109 -0.869 16.75 1 90.19 212 SER B N 1
ATOM 3422 C CA . SER B 1 212 ? 7.648 -1.438 15.484 1 90.19 212 SER B CA 1
ATOM 3423 C C . SER B 1 212 ? 8.766 -1.451 14.445 1 90.19 212 SER B C 1
ATOM 3425 O O . SER B 1 212 ? 9.195 -0.396 13.977 1 90.19 212 SER B O 1
ATOM 3427 N N . CYS B 1 213 ? 9.148 -2.598 14.07 1 89.31 213 CYS B N 1
ATOM 3428 C CA . CYS B 1 213 ? 10.203 -2.725 13.07 1 89.31 213 CYS B CA 1
ATOM 3429 C C . CYS B 1 213 ? 9.742 -2.195 11.719 1 89.31 213 CYS B C 1
ATOM 3431 O O . CYS B 1 213 ? 10.508 -1.551 11 1 89.31 213 CYS B O 1
ATOM 3433 N N . LEU B 1 214 ? 8.516 -2.432 11.406 1 87.94 214 LEU B N 1
ATOM 3434 C CA . LEU B 1 214 ? 7.969 -1.948 10.141 1 87.94 214 LEU B CA 1
ATOM 3435 C C . LEU B 1 214 ? 8.055 -0.428 10.062 1 87.94 214 LEU B C 1
ATOM 3437 O O . LEU B 1 214 ? 8.523 0.118 9.062 1 87.94 214 LEU B O 1
ATOM 3441 N N . LEU B 1 215 ? 7.613 0.223 11.109 1 91.88 215 LEU B N 1
ATOM 3442 C CA . LEU B 1 215 ? 7.633 1.682 11.117 1 91.88 215 LEU B CA 1
ATOM 3443 C C . LEU B 1 215 ? 9.062 2.205 11.109 1 91.88 215 LEU B C 1
ATOM 3445 O O . LEU B 1 215 ? 9.359 3.203 10.453 1 91.88 215 LEU B O 1
ATOM 3449 N N . GLN B 1 216 ? 9.898 1.515 11.82 1 93.25 216 GLN B N 1
ATOM 3450 C CA . GLN B 1 216 ? 11.312 1.877 11.789 1 93.25 216 GLN B CA 1
ATOM 3451 C C . GLN B 1 216 ? 11.859 1.822 10.367 1 93.25 216 GLN B C 1
ATOM 3453 O O . GLN B 1 216 ? 12.539 2.752 9.922 1 93.25 216 GLN B O 1
ATOM 3458 N N . CYS B 1 217 ? 11.531 0.758 9.68 1 92.75 217 CYS B N 1
ATOM 3459 C CA . CYS B 1 217 ? 12.055 0.558 8.336 1 92.75 217 CYS B CA 1
ATOM 3460 C C . CYS B 1 217 ? 11.43 1.547 7.355 1 92.75 217 CYS B C 1
ATOM 3462 O O . CYS B 1 217 ? 12.117 2.072 6.477 1 92.75 217 CYS B O 1
ATOM 3464 N N . ALA B 1 218 ? 10.219 1.843 7.535 1 91.19 218 ALA B N 1
ATOM 3465 C CA . ALA B 1 218 ? 9.492 2.652 6.555 1 91.19 218 ALA B CA 1
ATOM 3466 C C . ALA B 1 218 ? 9.633 4.141 6.863 1 91.19 218 ALA B C 1
ATOM 3468 O O . ALA B 1 218 ? 9.727 4.965 5.949 1 91.19 218 ALA B O 1
ATOM 3469 N N . LEU B 1 219 ? 9.719 4.48 8.203 1 94.12 219 LEU B N 1
ATOM 3470 C CA . LEU B 1 219 ? 9.57 5.883 8.594 1 94.12 219 LEU B CA 1
ATOM 3471 C C . LEU B 1 219 ? 10.812 6.375 9.328 1 94.12 219 LEU B C 1
ATOM 3473 O O . LEU B 1 219 ? 10.961 7.574 9.578 1 94.12 219 LEU B O 1
ATOM 3477 N N . GLY B 1 220 ? 11.664 5.52 9.68 1 94.62 220 GLY B N 1
ATOM 3478 C CA . GLY B 1 220 ? 12.844 5.906 10.445 1 94.62 220 GLY B CA 1
ATOM 3479 C C . GLY B 1 220 ? 12.562 6.051 11.93 1 94.62 220 GLY B C 1
ATOM 3480 O O . GLY B 1 220 ? 13.406 6.547 12.68 1 94.62 220 GLY B O 1
ATOM 3481 N N . SER B 1 221 ? 11.391 5.723 12.328 1 94.94 221 SER B N 1
ATOM 3482 C CA . SER B 1 221 ? 11.023 5.734 13.742 1 94.94 221 SER B CA 1
ATOM 3483 C C . SER B 1 221 ? 10.102 4.566 14.078 1 94.94 221 SER B C 1
ATOM 3485 O O . SER B 1 221 ? 9.219 4.215 13.289 1 94.94 221 SER B O 1
ATOM 3487 N N . ALA B 1 222 ? 10.273 4.035 15.367 1 93.44 222 ALA B N 1
ATOM 3488 C CA . ALA B 1 222 ? 9.547 2.82 15.734 1 93.44 222 ALA B CA 1
ATOM 3489 C C . ALA B 1 222 ? 8.484 3.111 16.797 1 93.44 222 ALA B C 1
ATOM 3491 O O . ALA B 1 222 ? 7.633 2.268 17.078 1 93.44 222 ALA B O 1
ATOM 3492 N N . ASP B 1 223 ? 8.523 4.305 17.328 1 96.56 223 ASP B N 1
ATOM 3493 C CA . ASP B 1 223 ? 7.711 4.605 18.5 1 96.56 223 ASP B CA 1
ATOM 3494 C C . ASP B 1 223 ? 6.73 5.742 18.203 1 96.56 223 ASP B C 1
ATOM 3496 O O . ASP B 1 223 ? 7.145 6.859 17.891 1 96.56 223 ASP B O 1
ATOM 3500 N N . PHE B 1 224 ? 5.414 5.414 18.375 1 96.69 224 PHE B N 1
ATOM 3501 C CA . PHE B 1 224 ? 4.391 6.398 18.062 1 96.69 224 PHE B CA 1
ATOM 3502 C C . PHE B 1 224 ? 3.285 6.387 19.109 1 96.69 224 PHE B C 1
ATOM 3504 O O . PHE B 1 224 ? 3.061 5.367 19.781 1 96.69 224 PHE B O 1
ATOM 3511 N N . TYR B 1 225 ? 2.641 7.516 19.266 1 97.62 225 TYR B N 1
ATOM 3512 C CA . TYR B 1 225 ? 1.388 7.629 20.016 1 97.62 225 TYR B CA 1
ATOM 3513 C C . TYR B 1 225 ? 0.212 7.82 19.062 1 97.62 225 TYR B C 1
ATOM 3515 O O . TYR B 1 225 ? 0.315 8.555 18.078 1 97.62 225 TYR B O 1
ATOM 3523 N N . LYS B 1 226 ? -0.77 7.141 19.391 1 97.06 226 LYS B N 1
ATOM 3524 C CA . LYS B 1 226 ? -2.068 7.605 18.906 1 97.06 226 LYS B CA 1
ATOM 3525 C C . LYS B 1 226 ? -2.723 8.547 19.922 1 97.06 226 LYS B C 1
ATOM 3527 O O . LYS B 1 226 ? -2.871 8.195 21.094 1 97.06 226 LYS B O 1
ATOM 3532 N N . MET B 1 227 ? -3.02 9.719 19.5 1 98.38 227 MET B N 1
ATOM 3533 C CA . MET B 1 227 ? -3.688 10.672 20.391 1 98.38 227 MET B CA 1
ATOM 3534 C C . MET B 1 227 ? -5.086 10.992 19.875 1 98.38 227 MET B C 1
ATOM 3536 O O . MET B 1 227 ? -5.309 11.062 18.656 1 98.38 227 MET B O 1
ATOM 3540 N N . GLN B 1 228 ? -5.996 11.141 20.812 1 98.44 228 GLN B N 1
ATOM 3541 C CA . GLN B 1 228 ? -7.371 11.422 20.406 1 98.44 228 GLN B CA 1
ATOM 3542 C C . GLN B 1 228 ? -8.031 12.422 21.344 1 98.44 228 GLN B C 1
ATOM 3544 O O . GLN B 1 228 ? -7.559 12.633 22.469 1 98.44 228 GLN B O 1
ATOM 3549 N N . LYS B 1 229 ? -9.055 13.055 20.906 1 98.25 229 LYS B N 1
ATOM 3550 C CA . LYS B 1 229 ? -9.852 14.055 21.609 1 98.25 229 LYS B CA 1
ATOM 3551 C C . LYS B 1 229 ? -11.344 13.859 21.312 1 98.25 229 LYS B C 1
ATOM 3553 O O . LYS B 1 229 ? -11.75 13.773 20.156 1 98.25 229 LYS B O 1
ATOM 3558 N N . PRO B 1 230 ? -12.156 13.766 22.375 1 97.75 230 PRO B N 1
ATOM 3559 C CA . PRO B 1 230 ? -13.602 13.797 22.125 1 97.75 230 PRO B CA 1
ATOM 3560 C C . PRO B 1 230 ? -14.078 15.156 21.609 1 97.75 230 PRO B C 1
ATOM 3562 O O . PRO B 1 230 ? -13.57 16.203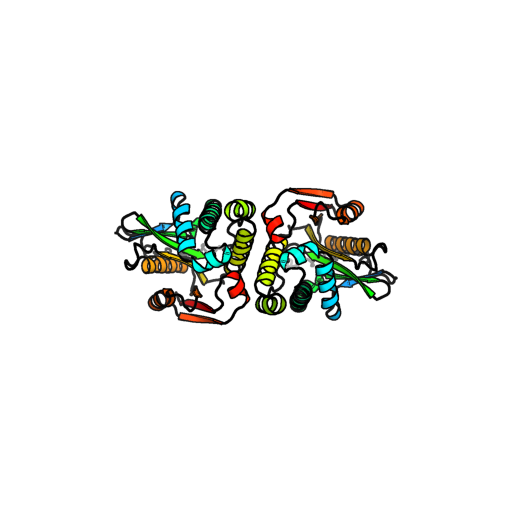 22.031 1 97.75 230 PRO B O 1
ATOM 3565 N N . LEU B 1 231 ? -14.984 15.07 20.75 1 96.25 231 LEU B N 1
ATOM 3566 C CA . LEU B 1 231 ? -15.516 16.297 20.172 1 96.25 231 LEU B CA 1
ATOM 3567 C C . LEU B 1 231 ? -16.891 16.625 20.75 1 96.25 231 LEU B C 1
ATOM 3569 O O . LEU B 1 231 ? -17.625 15.734 21.141 1 96.25 231 LEU B O 1
#